Protein AF-A0A958L569-F1 (afdb_monomer)

Sequence (519 aa):
MKVSLNWLKDYIDLPQELSAHDLAYQLTMCTVEVEAVEDLAAQFEKMVVGKIVSIEQHPNADKLKIVNTDTGAGAPVGIVCGGSNLTEGMFVAIAQTGAKVQWHGEGDLIELKPATIRGVKSEGMICAANEIGLAHLFPMNDEKEIVDLTALSQENALTPGMGLAKALRLDDIILEIDNKSLTNRPDLWGHYGIARELAAIYNLELRPSITPVELPKGDSKVLSVSISEPTRSNRYMGVAFECEKGLQSPYWMKTRLALMGQRSINLLVDLTNYVLFSLGQPMHVFDRGKLHGTAITVRNAKEGERIKLLDEQEYELTKHDLVIADEKTPVALAGVMGGLESSVTDSTTHVLLESANFEPTGIRKAGSRYGLRSESSMRFEKGIDSTRAKEGIFLYLSLLKDLAPKISLTASEDCFPVAPQAVTVCVSRDFINSRIGRELSSKEIQEKLERLSFGVSESKGEFTLSVPSWRATGDVSIPEDIVEEVARMYGYDNIEFVAPKIILERAIFQPPYDALRQV

pLDDT: mean 92.37, std 7.01, range [47.66, 98.38]

Solvent-accessible surface area (backbone atoms only — not comparable to full-atom values): 28216 Å² total; per-residue (Å²): 79,71,41,55,49,66,62,32,51,75,34,31,80,75,66,86,85,61,46,73,64,56,51,39,49,52,37,38,64,52,70,39,43,52,79,45,79,44,64,55,32,68,72,34,47,59,22,22,26,23,30,30,69,43,78,43,79,34,94,77,38,96,72,34,28,38,32,31,27,30,48,56,86,66,78,62,41,46,25,60,41,64,49,75,72,77,53,72,69,39,27,30,42,29,38,32,69,68,11,57,33,21,63,95,48,49,80,68,76,41,68,37,68,88,44,66,60,80,86,41,70,24,76,35,39,77,36,29,23,53,27,68,77,33,36,87,84,45,75,66,96,47,94,44,35,50,41,73,45,49,77,48,46,81,83,39,90,75,47,48,42,40,47,37,23,60,75,69,70,34,65,36,41,38,38,32,32,46,63,75,59,39,54,52,38,38,42,54,57,10,44,54,34,47,34,48,50,51,18,37,74,70,73,43,70,69,50,82,85,61,56,89,61,93,72,47,68,68,36,67,88,67,41,33,65,46,66,77,41,55,87,49,32,36,26,44,34,41,39,35,31,36,44,68,60,62,54,69,59,54,68,73,58,41,47,56,37,42,74,66,75,39,82,74,82,34,32,75,61,40,38,30,52,47,33,20,51,37,63,32,36,53,48,50,62,33,20,48,83,62,50,49,82,34,44,38,37,39,33,64,35,49,74,69,38,68,43,46,29,72,86,76,46,76,45,77,35,40,60,80,36,50,23,32,19,41,74,80,50,63,44,23,44,50,65,51,47,54,19,45,80,28,46,64,54,62,78,42,38,40,36,31,39,38,21,53,28,54,37,24,68,54,36,48,51,49,26,64,74,71,73,50,83,37,82,39,26,68,40,37,44,30,32,52,43,60,70,46,24,58,52,39,51,21,37,40,51,49,52,43,46,75,78,43,71,75,55,44,75,70,22,29,42,76,39,59,86,52,76,85,78,85,44,70,36,67,43,40,48,68,61,40,24,69,71,71,71,46,93,72,53,71,64,62,52,47,55,52,41,44,48,70,57,31,46,80,44,80,57,99,54,38,35,44,32,39,48,43,67,61,43,51,53,55,59,51,80,50,53,66,42,52,40,51,56,49,42,31,74,66,34,63,89,73,54,79,90,73,82,82,87,78,83,82,87,70,87,79,85,72,79,63,83,73,69,74,76,78,122

Foldseek 3Di:
DKAWPVLLVVWWDDDPPDDPVNVQVLCVQQPFHFPDKDQLLVLLVQKWKKAFADWAQDPQDRQWIFTFIQQVPDGTFTAIANAPPDDHGWIFIWRFQQHWWADLLDDDTDGHHFDQDRNRTHGTYGDQCSGRVNCQVPPDPDSRHTDTLPVLCVVDVGDRNHRPCVSLVSSIMMTHTPLVSCQLQLQPQASLSVSLSVCLLVVIHTHDLFDFDDADAADLQAADEEEPCCVFWQKKKKWKKFADFQAADDSVLQSVCVSVVHHGDHLLVSLQSNLCRHGVFHKDKFQSVLADGHYKYWAFDDQQAWFQFPVRDIDGHHSLWIFTHGPPHGQARPQFTGGPRRDDDSGRGIMMMMTTAGDQVSLVVVCVVVVTDDSRSSSNNSFFFGVCSSRSVRSSVVVCCVRGVPMGTDRMDMDRNDDDDWAKEKDFQCRLCVVLVHRDDPVLLVSSVVSSVWDWDDDPRIIITTDDRSSVGRQDHYRVSSSSSSCSSVTVVVRDDDDDDDDCPDDDPDPDPVVVVPD

Structure (mmCIF, N/CA/C/O backbone):
data_AF-A0A958L569-F1
#
_entry.id   AF-A0A958L569-F1
#
loop_
_atom_site.group_PDB
_atom_site.id
_atom_site.type_symbol
_atom_site.label_atom_id
_atom_site.label_alt_id
_atom_site.label_comp_id
_atom_site.label_asym_id
_atom_site.label_entity_id
_atom_site.label_seq_id
_atom_site.pdbx_PDB_ins_code
_atom_site.Cartn_x
_atom_site.Cartn_y
_atom_site.Cartn_z
_atom_site.occupancy
_atom_site.B_iso_or_equiv
_atom_site.auth_seq_id
_atom_site.auth_comp_id
_atom_site.auth_asym_id
_atom_site.auth_atom_id
_atom_site.pdbx_PDB_model_num
ATOM 1 N N . MET A 1 1 ? 0.561 -11.186 -1.446 1.00 91.12 1 MET A N 1
ATOM 2 C CA . MET A 1 1 ? 0.217 -9.778 -1.142 1.00 91.12 1 MET A CA 1
ATOM 3 C C . MET A 1 1 ? -1.295 -9.663 -1.115 1.00 91.12 1 MET A C 1
ATOM 5 O O . MET A 1 1 ? -1.924 -10.210 -2.006 1.00 91.12 1 MET A O 1
ATOM 9 N N . LYS A 1 2 ? -1.884 -8.973 -0.133 1.00 95.00 2 LYS A N 1
ATOM 10 C CA . LYS A 1 2 ? -3.336 -8.735 -0.098 1.00 95.00 2 LYS A CA 1
ATOM 11 C C . LYS A 1 2 ? -3.699 -7.461 -0.865 1.00 95.00 2 LYS A C 1
ATOM 13 O O . LYS A 1 2 ? -2.938 -6.494 -0.825 1.00 95.00 2 LYS A O 1
ATOM 18 N N . VAL A 1 3 ? -4.842 -7.468 -1.547 1.00 96.56 3 VAL A N 1
ATOM 19 C CA . VAL A 1 3 ? -5.390 -6.322 -2.285 1.00 96.56 3 VAL A CA 1
ATOM 20 C C . VAL A 1 3 ? -6.878 -6.184 -1.986 1.00 96.56 3 VAL A C 1
ATOM 22 O O . VAL A 1 3 ? -7.646 -7.114 -2.204 1.00 96.56 3 VAL A O 1
ATOM 25 N N . SER A 1 4 ? -7.276 -5.013 -1.493 1.00 96.81 4 SER A N 1
ATOM 26 C CA . SER A 1 4 ? -8.666 -4.649 -1.206 1.00 96.81 4 SER A CA 1
ATOM 27 C C . SER A 1 4 ? -9.369 -4.151 -2.465 1.00 96.81 4 SER A C 1
ATOM 29 O O . SER A 1 4 ? -8.917 -3.192 -3.100 1.00 96.81 4 SER A O 1
ATOM 31 N N . LEU A 1 5 ? -10.511 -4.751 -2.803 1.00 95.62 5 LEU A N 1
ATOM 32 C CA . LEU A 1 5 ? -11.312 -4.321 -3.944 1.00 95.62 5 LEU A CA 1
ATOM 33 C C . LEU A 1 5 ? -11.914 -2.929 -3.725 1.00 95.62 5 LEU A C 1
ATOM 35 O O . LEU A 1 5 ? -11.944 -2.113 -4.644 1.00 95.62 5 LEU A O 1
ATOM 39 N N . ASN A 1 6 ? -12.358 -2.623 -2.507 1.00 94.44 6 ASN A N 1
ATOM 40 C CA . ASN A 1 6 ? -12.857 -1.297 -2.156 1.00 94.44 6 ASN A CA 1
ATOM 41 C C . ASN A 1 6 ? -11.780 -0.220 -2.268 1.00 94.44 6 ASN A C 1
ATOM 43 O O . ASN A 1 6 ? -12.093 0.907 -2.634 1.00 94.44 6 ASN A O 1
ATOM 47 N N . TRP A 1 7 ? -10.519 -0.547 -1.993 1.00 95.88 7 TRP A N 1
ATOM 48 C CA . TRP A 1 7 ? -9.419 0.384 -2.220 1.00 95.88 7 TRP A CA 1
ATOM 49 C C . TRP A 1 7 ? -9.133 0.563 -3.717 1.00 95.88 7 TRP A C 1
ATOM 51 O O . TRP A 1 7 ? -8.927 1.687 -4.165 1.00 95.88 7 TRP A O 1
ATOM 61 N N . LEU A 1 8 ? -9.214 -0.498 -4.529 1.00 95.94 8 LEU A N 1
ATOM 62 C CA . LEU A 1 8 ? -9.099 -0.370 -5.989 1.00 95.94 8 LEU A CA 1
ATOM 63 C C . LEU A 1 8 ? -10.174 0.557 -6.584 1.00 95.94 8 LEU A C 1
ATOM 65 O O . LEU A 1 8 ? -9.872 1.326 -7.496 1.00 95.94 8 LEU A O 1
ATOM 69 N N . LYS A 1 9 ? -11.397 0.542 -6.034 1.00 94.38 9 LYS A N 1
ATOM 70 C CA . LYS A 1 9 ? -12.508 1.412 -6.469 1.00 94.38 9 LYS A CA 1
ATOM 71 C C . LYS A 1 9 ? -12.236 2.910 -6.295 1.00 94.38 9 LYS A C 1
ATOM 73 O O . LYS A 1 9 ? -12.880 3.717 -6.964 1.00 94.38 9 LYS A O 1
ATOM 78 N N . ASP A 1 10 ? -11.272 3.300 -5.458 1.00 94.12 10 ASP A N 1
ATOM 79 C CA . ASP A 1 10 ? -10.831 4.699 -5.386 1.00 94.12 10 ASP A CA 1
ATOM 80 C C . ASP A 1 10 ? -10.182 5.139 -6.711 1.00 94.12 10 ASP A C 1
ATOM 82 O O . ASP A 1 10 ? -10.323 6.289 -7.129 1.00 94.12 10 ASP A O 1
ATOM 86 N N . TYR A 1 11 ? -9.511 4.217 -7.407 1.00 96.88 11 TYR A N 1
ATOM 87 C CA . TYR A 1 11 ? -8.715 4.504 -8.600 1.00 96.88 11 TYR A CA 1
ATOM 88 C C . TYR A 1 11 ? -9.437 4.188 -9.909 1.00 96.88 11 TYR A C 1
ATOM 90 O O . TYR A 1 11 ? -9.147 4.826 -10.916 1.00 96.88 11 TYR A O 1
ATOM 98 N N . ILE A 1 12 ? -10.355 3.220 -9.915 1.00 96.69 12 ILE A N 1
ATOM 99 C CA . ILE A 1 12 ? -11.037 2.746 -11.126 1.00 96.69 12 ILE A CA 1
ATOM 100 C C . ILE A 1 12 ? -12.509 2.426 -10.861 1.00 96.69 12 ILE A C 1
ATOM 102 O O . ILE A 1 12 ? -12.873 1.989 -9.771 1.00 96.69 12 ILE A O 1
ATOM 106 N N . ASP A 1 13 ? -13.351 2.580 -11.883 1.00 95.12 13 ASP A N 1
ATOM 107 C CA . ASP A 1 13 ? -14.737 2.103 -11.863 1.00 95.12 13 ASP A CA 1
ATOM 108 C C . ASP A 1 13 ? -14.830 0.713 -12.485 1.00 95.12 13 ASP A C 1
ATOM 110 O O . ASP A 1 13 ? -14.865 0.559 -13.706 1.00 95.12 13 ASP A O 1
ATOM 114 N N . LEU A 1 14 ? -14.866 -0.316 -11.639 1.00 91.62 14 LEU A N 1
ATOM 115 C CA . LEU A 1 14 ? -15.033 -1.689 -12.105 1.00 91.62 14 LEU A CA 1
ATOM 116 C C . LEU A 1 14 ? -16.455 -1.917 -12.656 1.00 91.62 14 LEU A C 1
ATOM 118 O O . LEU A 1 14 ? -17.427 -1.489 -12.026 1.00 91.62 14 LEU A O 1
ATOM 122 N N . PRO A 1 15 ? -16.600 -2.619 -13.797 1.00 89.62 15 PRO A N 1
ATOM 123 C CA . PRO A 1 15 ? -17.902 -3.021 -14.323 1.00 89.62 15 PRO A CA 1
ATOM 124 C C . PRO A 1 15 ? -18.761 -3.753 -13.282 1.00 89.62 15 PRO A C 1
ATOM 126 O O . PRO A 1 15 ? -18.295 -4.688 -12.638 1.00 89.62 15 PRO A O 1
ATOM 129 N N . GLN A 1 16 ? -20.034 -3.360 -13.145 1.00 84.12 16 GLN A N 1
ATOM 130 C CA . GLN A 1 16 ? -20.931 -3.896 -12.106 1.00 84.12 16 GLN A CA 1
ATOM 131 C C . GLN A 1 16 ? -21.224 -5.395 -12.240 1.00 84.12 16 GLN A C 1
ATOM 133 O O . GLN A 1 16 ? -21.566 -6.038 -11.253 1.00 84.12 16 GLN A O 1
ATOM 138 N N . GLU A 1 17 ? -21.108 -5.941 -13.449 1.00 85.06 17 GLU A N 1
ATOM 139 C CA . GLU A 1 17 ? -21.420 -7.345 -13.739 1.00 85.06 17 GLU A CA 1
ATOM 140 C C . GLU A 1 17 ? -20.247 -8.290 -13.443 1.00 85.06 17 GLU A C 1
ATOM 142 O O . GLU A 1 17 ? -20.420 -9.505 -13.471 1.00 85.06 17 GLU A O 1
ATOM 147 N N . LEU A 1 18 ? -19.054 -7.756 -13.152 1.00 87.75 18 LEU A N 1
ATOM 148 C CA . LEU A 1 18 ? -17.893 -8.580 -12.831 1.00 87.75 18 LEU A CA 1
ATOM 149 C C . LEU A 1 18 ? -18.020 -9.158 -11.427 1.00 87.75 18 LEU A C 1
ATOM 151 O O . LEU A 1 18 ? -18.050 -8.425 -10.434 1.00 87.75 18 LEU A O 1
ATOM 155 N N . SER A 1 19 ? -18.012 -10.486 -11.340 1.00 91.88 19 SER A N 1
ATOM 156 C CA . SER A 1 19 ? -17.822 -11.152 -10.060 1.00 91.88 19 SER A CA 1
ATOM 157 C C . SER A 1 19 ? -16.362 -11.044 -9.610 1.00 91.88 19 SER A C 1
ATOM 159 O O . SER A 1 19 ? -15.439 -10.842 -10.405 1.00 91.88 19 SER A O 1
ATOM 161 N N . ALA A 1 20 ? -16.125 -11.236 -8.313 1.00 91.19 20 ALA A N 1
ATOM 162 C CA . ALA A 1 20 ? -14.767 -11.302 -7.785 1.00 91.19 20 ALA A CA 1
ATOM 163 C C . ALA A 1 20 ? -13.946 -12.453 -8.384 1.00 91.19 20 ALA A C 1
ATOM 165 O O . ALA A 1 20 ? -12.736 -12.319 -8.556 1.00 91.19 20 ALA A O 1
ATOM 166 N N . HIS A 1 21 ? -14.602 -13.561 -8.733 1.00 91.69 21 HIS A N 1
ATOM 167 C CA . HIS A 1 21 ? -13.953 -14.688 -9.394 1.00 91.69 21 HIS A CA 1
ATOM 168 C C . HIS A 1 21 ? -13.544 -14.352 -10.829 1.00 91.69 21 HIS A C 1
ATOM 170 O O . HIS A 1 21 ? -12.430 -14.693 -11.219 1.00 91.69 21 HIS A O 1
ATOM 176 N N . ASP A 1 22 ? -14.381 -13.633 -11.585 1.00 92.62 22 ASP A N 1
ATOM 177 C CA . ASP A 1 22 ? -14.021 -13.178 -12.935 1.00 92.62 22 ASP A CA 1
ATOM 178 C C . ASP A 1 22 ? -12.822 -12.231 -12.884 1.00 92.62 22 ASP A C 1
ATOM 180 O O . ASP A 1 22 ? -11.885 -12.356 -13.671 1.00 92.62 22 ASP A O 1
ATOM 18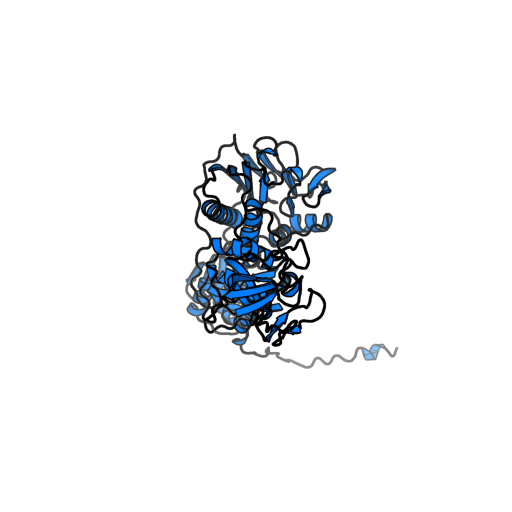4 N N . LEU A 1 23 ? -12.814 -11.318 -11.910 1.00 93.50 23 LEU A N 1
ATOM 185 C CA . LEU A 1 23 ? -11.702 -10.401 -11.695 1.00 93.50 23 LEU A CA 1
ATOM 186 C C . LEU A 1 23 ? -10.402 -11.140 -11.356 1.00 93.50 23 LEU A C 1
ATOM 188 O O . LEU A 1 23 ? -9.364 -10.851 -11.951 1.00 93.50 23 LEU A O 1
ATOM 192 N N . ALA A 1 24 ? -10.460 -12.092 -10.422 1.00 94.62 24 ALA A N 1
ATOM 193 C CA . ALA A 1 24 ? -9.313 -12.899 -10.019 1.00 94.62 24 ALA A CA 1
ATOM 194 C C . ALA A 1 24 ? -8.764 -13.735 -11.183 1.00 94.62 24 ALA A C 1
ATOM 196 O O . ALA A 1 24 ? -7.551 -13.791 -11.392 1.00 94.62 24 ALA A O 1
ATOM 197 N N . TYR A 1 25 ? -9.656 -14.335 -11.974 1.00 93.44 25 TYR A N 1
ATOM 198 C CA . TYR A 1 25 ? -9.289 -15.089 -13.166 1.00 93.44 25 TYR A CA 1
ATOM 199 C C . TYR A 1 25 ? -8.617 -14.193 -14.213 1.00 93.44 25 TYR A C 1
ATOM 201 O O . TYR A 1 25 ? -7.534 -14.518 -14.688 1.00 93.44 25 TYR A O 1
ATOM 209 N N . GLN A 1 26 ? -9.196 -13.030 -14.524 1.00 92.62 26 GLN A N 1
ATOM 210 C CA . GLN A 1 26 ? -8.617 -12.100 -15.499 1.00 92.62 26 GLN A CA 1
ATOM 211 C C . GLN A 1 26 ? -7.252 -11.560 -15.055 1.00 92.62 26 GLN A C 1
ATOM 213 O O . GLN A 1 26 ? -6.334 -11.495 -15.869 1.00 92.62 26 GLN A O 1
ATOM 218 N N . LEU A 1 27 ? -7.078 -11.232 -13.770 1.00 94.00 27 LEU A N 1
ATOM 219 C CA . LEU A 1 27 ? -5.763 -10.868 -13.231 1.00 94.00 27 LEU A CA 1
ATOM 220 C C . LEU A 1 27 ? -4.755 -12.009 -13.378 1.00 94.00 27 LEU A C 1
ATOM 222 O O . LEU A 1 27 ? -3.642 -11.761 -13.834 1.00 94.00 27 LEU A O 1
ATOM 226 N N . THR A 1 28 ? -5.162 -13.242 -13.066 1.00 94.44 28 THR A N 1
ATOM 227 C CA . THR A 1 28 ? -4.315 -14.441 -13.189 1.00 94.44 28 THR A CA 1
ATOM 228 C C . THR A 1 28 ? -3.863 -14.680 -14.622 1.00 94.44 28 THR A C 1
ATOM 230 O O . THR A 1 28 ? -2.689 -14.952 -14.856 1.00 94.44 28 THR A O 1
ATOM 233 N N . MET A 1 29 ? -4.765 -14.530 -15.590 1.00 92.56 29 MET A N 1
ATOM 234 C CA . MET A 1 29 ? -4.451 -14.785 -16.996 1.00 92.56 29 MET A CA 1
ATOM 235 C C . MET A 1 29 ? -3.621 -13.675 -17.650 1.00 92.56 29 MET A C 1
ATOM 237 O O . MET A 1 29 ? -2.855 -13.954 -18.571 1.00 92.56 29 MET A O 1
ATOM 241 N N . CYS A 1 30 ? -3.775 -12.426 -17.204 1.00 92.31 30 CYS A N 1
ATOM 242 C CA . CYS A 1 30 ? -3.193 -11.267 -17.886 1.00 92.31 30 CYS A CA 1
ATOM 243 C C . CYS A 1 30 ? -2.003 -10.636 -17.156 1.00 92.31 30 CYS A C 1
ATOM 245 O O . CYS A 1 30 ? -1.265 -9.870 -17.782 1.00 92.31 30 CYS A O 1
ATOM 247 N N . THR A 1 31 ? -1.836 -10.885 -15.854 1.00 92.94 31 THR A N 1
ATOM 248 C CA . THR A 1 31 ? -0.946 -10.074 -15.011 1.00 92.94 31 THR A CA 1
ATOM 249 C C . THR A 1 31 ? -0.243 -10.883 -13.916 1.00 92.94 31 THR A C 1
ATOM 251 O O . THR A 1 31 ? 0.979 -10.987 -13.955 1.00 92.94 31 THR A O 1
ATOM 254 N N . VAL A 1 32 ? -0.974 -11.396 -12.916 1.00 94.38 32 VAL A N 1
ATOM 255 C CA . VAL A 1 32 ? -0.436 -11.994 -11.675 1.00 94.38 32 VAL A CA 1
ATOM 256 C C . VAL A 1 32 ? -1.381 -13.038 -11.094 1.00 94.38 32 VAL A C 1
ATOM 258 O O . VAL A 1 32 ? -2.595 -12.857 -11.121 1.00 94.38 32 VAL A O 1
ATOM 261 N N . GLU A 1 33 ? -0.825 -14.088 -10.494 1.00 95.69 33 GLU A N 1
ATOM 262 C CA . GLU A 1 33 ? -1.595 -15.196 -9.922 1.00 95.69 33 GLU A CA 1
ATOM 263 C C . GLU A 1 33 ? -2.343 -14.778 -8.651 1.00 95.69 33 GLU A C 1
ATOM 265 O O . GLU A 1 33 ? -1.738 -14.299 -7.688 1.00 95.69 33 GLU A O 1
ATOM 270 N N . VAL A 1 34 ? -3.664 -14.984 -8.647 1.00 97.06 34 VAL A N 1
ATOM 271 C CA . VAL A 1 34 ? -4.526 -14.793 -7.475 1.00 97.06 34 VAL A CA 1
ATOM 272 C C . VAL A 1 34 ? -4.774 -16.150 -6.810 1.00 97.06 34 VAL A C 1
ATOM 274 O O . VAL A 1 34 ? -5.492 -16.988 -7.349 1.00 97.06 34 VAL A O 1
ATOM 277 N N . GLU A 1 35 ? -4.190 -16.359 -5.630 1.00 95.88 35 GLU A N 1
ATOM 278 C CA . GLU A 1 35 ? -4.268 -17.608 -4.857 1.00 95.88 35 GLU A CA 1
ATOM 279 C C . GLU A 1 35 ? -5.614 -17.767 -4.140 1.00 95.88 35 GLU A C 1
ATOM 281 O O . GLU A 1 35 ? -6.128 -18.881 -4.011 1.00 95.88 35 GLU A O 1
ATOM 286 N N . ALA A 1 36 ? -6.195 -16.662 -3.665 1.00 96.06 36 ALA A N 1
ATOM 287 C CA . ALA A 1 36 ? -7.454 -16.684 -2.931 1.00 96.06 36 ALA A CA 1
ATOM 288 C C . ALA A 1 36 ? -8.287 -15.415 -3.139 1.00 96.06 36 ALA A C 1
ATOM 290 O O . ALA A 1 36 ? -7.772 -14.323 -3.387 1.00 96.06 36 ALA A O 1
ATOM 291 N N . VAL A 1 37 ? -9.602 -15.587 -2.998 1.00 96.50 37 VAL A N 1
ATOM 292 C CA . VAL A 1 37 ? -10.607 -14.522 -2.990 1.00 96.50 37 VAL A CA 1
ATOM 293 C C . VAL A 1 37 ? -11.424 -14.685 -1.714 1.00 96.50 37 VAL A C 1
ATOM 295 O O . VAL A 1 37 ? -12.089 -15.704 -1.534 1.00 96.50 37 VAL A O 1
ATOM 298 N N . GLU A 1 38 ? -11.360 -13.698 -0.828 1.00 95.19 38 GLU A N 1
ATOM 299 C CA . GLU A 1 38 ? -12.030 -13.716 0.473 1.00 95.19 38 GLU A CA 1
ATOM 300 C C . GLU A 1 38 ? -13.128 -12.645 0.518 1.00 95.19 38 GLU A C 1
ATOM 302 O O . GLU A 1 38 ? -12.844 -11.462 0.337 1.00 95.19 38 GLU A O 1
ATOM 307 N N . ASP A 1 39 ? -14.377 -13.053 0.767 1.00 94.94 39 ASP A N 1
ATOM 308 C CA . ASP A 1 39 ? -15.498 -12.144 1.042 1.00 94.94 39 ASP A CA 1
ATOM 309 C C . ASP A 1 39 ? -15.623 -11.921 2.554 1.00 94.94 39 ASP A C 1
ATOM 311 O O . ASP A 1 39 ? -16.080 -12.793 3.301 1.00 94.94 39 ASP A O 1
ATOM 315 N N . LEU A 1 40 ? -15.226 -10.731 3.005 1.00 92.75 40 LEU A N 1
ATOM 316 C CA . LEU A 1 40 ? -15.231 -10.374 4.422 1.00 92.75 40 LEU A CA 1
ATOM 317 C C . LEU A 1 40 ? -16.637 -10.119 4.969 1.00 92.75 40 LEU A C 1
ATOM 319 O O . LEU A 1 40 ? -16.840 -10.203 6.185 1.00 92.75 40 LEU A O 1
ATOM 323 N N . ALA A 1 41 ? -17.611 -9.817 4.105 1.00 93.25 41 ALA A N 1
ATOM 324 C CA . ALA A 1 41 ? -18.980 -9.536 4.516 1.00 93.25 41 ALA A CA 1
ATOM 325 C C . ALA A 1 41 ? -19.715 -10.809 4.947 1.00 93.25 41 ALA A C 1
ATOM 327 O O . ALA A 1 41 ? -20.603 -10.745 5.801 1.00 93.25 41 ALA A O 1
ATOM 328 N N . ALA A 1 42 ? -19.322 -11.960 4.392 1.00 92.06 42 ALA A N 1
ATOM 329 C CA . ALA A 1 42 ? -19.966 -13.249 4.623 1.00 92.06 42 ALA A CA 1
ATOM 330 C C . ALA A 1 42 ? -20.030 -13.635 6.112 1.00 92.06 42 ALA A C 1
ATOM 332 O O . ALA A 1 42 ? -21.015 -14.223 6.558 1.00 92.06 42 ALA A O 1
ATOM 333 N N . GLN A 1 43 ? -19.024 -13.267 6.916 1.00 90.06 43 GLN A N 1
ATOM 334 C CA . GLN A 1 43 ? -19.023 -13.566 8.356 1.00 90.06 43 GLN A CA 1
ATOM 335 C C . GLN A 1 43 ? -20.074 -12.764 9.147 1.00 90.06 43 GLN A C 1
ATOM 337 O O . GLN A 1 43 ? -20.496 -13.189 10.219 1.00 90.06 43 GLN A O 1
ATOM 342 N N . PHE A 1 44 ? -20.514 -11.619 8.616 1.00 94.06 44 PHE A N 1
ATOM 343 C CA . PHE A 1 44 ? -21.475 -10.717 9.258 1.00 94.06 44 PHE A CA 1
ATOM 344 C C . PHE A 1 44 ? -22.883 -10.843 8.665 1.00 94.06 44 PHE A C 1
ATOM 346 O O . PHE A 1 44 ? -23.719 -9.948 8.830 1.00 94.06 44 PHE A O 1
ATOM 353 N N . GLU A 1 45 ? -23.167 -11.938 7.955 1.00 94.06 45 GLU A N 1
ATOM 354 C CA . GLU A 1 45 ? -24.492 -12.197 7.406 1.00 94.06 45 GLU A CA 1
ATOM 355 C C . GLU A 1 45 ? -25.549 -12.180 8.529 1.00 94.06 45 GLU A C 1
ATOM 357 O O . GLU A 1 45 ? -25.385 -12.809 9.578 1.00 94.06 45 GLU A O 1
ATOM 362 N N . LYS A 1 46 ? -26.644 -11.436 8.315 1.00 94.69 46 LYS A N 1
ATOM 363 C CA . LYS A 1 46 ? -27.713 -11.188 9.308 1.00 94.69 46 LYS A CA 1
ATOM 364 C C . LYS A 1 46 ? -27.240 -10.491 10.592 1.00 94.69 46 LYS A C 1
ATOM 366 O O . LYS A 1 46 ? -27.901 -10.582 11.630 1.00 94.69 46 LYS A O 1
ATOM 371 N N . MET A 1 47 ? -26.129 -9.762 10.528 1.00 96.62 47 MET A N 1
ATOM 372 C CA . MET A 1 47 ? -25.710 -8.846 11.582 1.00 96.62 47 MET A CA 1
ATOM 373 C C . MET A 1 47 ? -25.921 -7.397 11.150 1.00 96.62 47 MET A C 1
ATOM 375 O O . MET A 1 47 ? -25.585 -7.004 10.030 1.00 96.62 47 MET A O 1
ATOM 379 N N . VAL A 1 48 ? -26.478 -6.587 12.045 1.00 96.44 48 VAL A N 1
ATOM 380 C CA . VAL A 1 48 ? -26.831 -5.188 11.778 1.00 96.44 48 VAL A CA 1
ATOM 381 C C . VAL A 1 48 ? -26.388 -4.278 12.914 1.00 96.44 48 VAL A C 1
ATOM 383 O O . VAL A 1 48 ? -26.156 -4.716 14.038 1.00 96.44 48 VAL A O 1
ATOM 386 N N . VAL A 1 49 ? -26.306 -2.987 12.626 1.00 96.88 49 VAL A N 1
ATOM 387 C CA . VAL A 1 49 ? -26.170 -1.944 13.637 1.00 96.88 49 VAL A CA 1
ATOM 388 C C . VAL A 1 49 ? -27.520 -1.730 14.317 1.00 96.88 49 VAL A C 1
ATOM 390 O O . VAL A 1 49 ? -28.533 -1.523 13.649 1.00 96.88 49 VAL A O 1
ATOM 393 N N . GLY A 1 50 ? -27.533 -1.753 15.646 1.00 96.56 50 GLY A N 1
ATOM 394 C CA . GLY A 1 50 ? -28.678 -1.367 16.466 1.00 96.56 50 GLY A CA 1
ATOM 395 C C . GLY A 1 50 ? -28.395 -0.102 17.271 1.00 96.56 50 GLY A C 1
ATOM 396 O O . GLY A 1 50 ? -27.237 0.225 17.526 1.00 96.56 50 GLY A O 1
ATOM 397 N N . LYS A 1 51 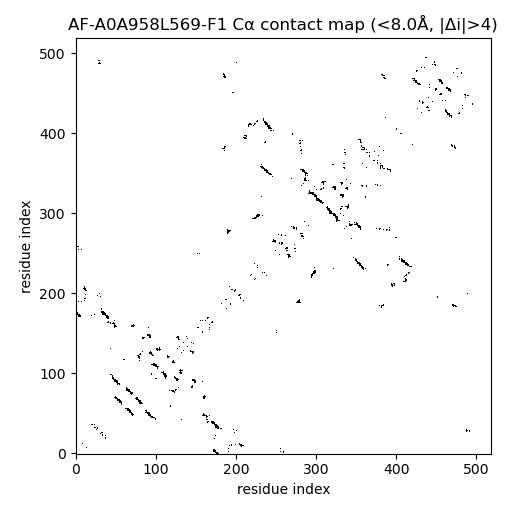? -29.447 0.600 17.699 1.00 96.69 51 LYS A N 1
ATOM 398 C CA . LYS A 1 51 ? -29.347 1.716 18.648 1.00 96.69 51 LYS A CA 1
ATOM 399 C C . LYS A 1 51 ? -30.179 1.435 19.891 1.00 96.69 51 LYS A C 1
ATOM 401 O O . LYS A 1 51 ? -31.378 1.177 19.790 1.00 96.69 51 LYS A O 1
ATOM 406 N N . ILE A 1 52 ? -29.558 1.501 21.065 1.00 97.12 52 ILE A N 1
ATOM 407 C CA . ILE A 1 52 ? -30.258 1.288 22.334 1.00 97.12 52 ILE A CA 1
ATOM 408 C C . ILE A 1 52 ? -31.210 2.461 22.592 1.00 97.12 52 ILE A C 1
ATOM 410 O O . ILE A 1 52 ? -30.785 3.615 22.634 1.00 97.12 52 ILE A O 1
ATOM 414 N N . VAL A 1 53 ? -32.498 2.162 22.770 1.00 97.19 53 VAL A N 1
ATOM 415 C CA . VAL A 1 53 ? -33.556 3.144 23.048 1.00 97.19 53 VAL A CA 1
ATOM 416 C C . VAL A 1 53 ? -33.811 3.255 24.546 1.00 97.19 53 VAL A C 1
ATOM 418 O O . VAL A 1 53 ? -33.856 4.365 25.063 1.00 97.19 53 VAL A O 1
ATOM 421 N N . SER A 1 54 ? -33.960 2.122 25.236 1.00 96.88 54 SER A N 1
ATOM 422 C CA . SER A 1 54 ? -34.100 2.088 26.694 1.00 96.88 54 SER A CA 1
ATOM 423 C C . SER A 1 54 ? -33.558 0.793 27.292 1.00 96.88 54 SER A C 1
ATOM 425 O O . SER A 1 54 ? -33.438 -0.226 26.602 1.00 96.88 54 SER A O 1
ATOM 427 N N . ILE A 1 55 ? -33.217 0.838 28.580 1.00 96.81 55 ILE A N 1
ATOM 428 C CA . ILE A 1 55 ? -32.682 -0.306 29.326 1.00 96.81 55 ILE A CA 1
ATOM 429 C C . ILE A 1 55 ? -33.521 -0.537 30.585 1.00 96.81 55 ILE A C 1
ATOM 431 O O . ILE A 1 55 ? -33.621 0.334 31.446 1.00 96.81 55 ILE A O 1
ATOM 435 N N . GLU A 1 56 ? -34.063 -1.744 30.735 1.00 94.75 56 GLU A N 1
ATOM 436 C CA . GLU A 1 56 ? -34.847 -2.159 31.901 1.00 94.75 56 GLU A CA 1
ATOM 437 C C . GLU A 1 56 ? -34.201 -3.363 32.600 1.00 94.75 56 GLU A C 1
ATOM 439 O O . GLU A 1 56 ? -33.576 -4.219 31.969 1.00 94.75 56 GLU A O 1
ATOM 444 N N . GLN A 1 57 ? -34.346 -3.457 33.923 1.00 94.75 57 GLN A N 1
ATOM 445 C CA . GLN A 1 57 ? -33.857 -4.616 34.672 1.00 94.75 57 GLN A CA 1
ATOM 446 C C . GLN A 1 57 ? -34.721 -5.847 34.368 1.00 94.75 57 GLN A C 1
ATOM 448 O O . GLN A 1 57 ? -35.949 -5.769 34.376 1.00 94.75 57 GLN A O 1
ATOM 453 N N . HIS A 1 58 ? -34.096 -7.007 34.143 1.00 93.75 58 HIS A N 1
ATOM 454 C CA . HIS A 1 58 ? -34.848 -8.227 33.867 1.00 93.75 58 HIS A CA 1
ATOM 455 C C . HIS A 1 58 ? -35.628 -8.694 35.118 1.00 93.75 58 HIS A C 1
ATOM 457 O O . HIS A 1 58 ? -35.020 -8.895 36.172 1.00 93.75 58 HIS A O 1
ATOM 463 N N . PRO A 1 59 ? -36.947 -8.964 35.025 1.00 90.50 59 PRO A N 1
ATOM 464 C CA . PRO A 1 59 ? -37.800 -9.230 36.192 1.00 90.50 59 PRO A CA 1
ATOM 465 C C . PRO A 1 59 ? -37.447 -10.530 36.926 1.00 90.50 59 PRO A C 1
ATOM 467 O O . PRO A 1 59 ? -37.663 -10.649 38.127 1.00 90.50 59 PRO A O 1
ATOM 470 N N . ASN A 1 60 ? -36.885 -11.503 36.202 1.00 91.06 60 ASN A N 1
ATOM 471 C CA . ASN A 1 60 ? -36.538 -12.828 36.730 1.00 91.06 60 ASN A CA 1
ATOM 472 C C . ASN A 1 60 ? -35.018 -13.105 36.776 1.00 91.06 60 ASN A C 1
ATOM 474 O O . ASN A 1 60 ? -34.623 -14.272 36.841 1.00 91.06 60 ASN A O 1
ATOM 478 N N . ALA A 1 61 ? -34.158 -12.084 36.638 1.00 89.62 61 ALA A N 1
ATOM 479 C CA . ALA A 1 61 ? -32.701 -12.271 36.642 1.00 89.62 61 ALA A CA 1
ATOM 480 C C . ALA A 1 61 ? -31.924 -10.991 37.005 1.00 89.62 61 ALA A C 1
ATOM 482 O O . ALA A 1 61 ? -31.938 -10.019 36.258 1.00 89.62 61 ALA A O 1
ATOM 483 N N . ASP A 1 62 ? -31.141 -11.033 38.085 1.00 87.31 62 ASP A N 1
ATOM 484 C CA . ASP A 1 62 ? -30.406 -9.857 38.588 1.00 87.31 62 ASP A CA 1
ATOM 485 C C . ASP A 1 62 ? -29.264 -9.395 37.667 1.00 87.31 62 ASP A C 1
ATOM 487 O O . ASP A 1 62 ? -28.901 -8.223 37.646 1.00 87.31 62 ASP A O 1
ATOM 491 N N . LYS A 1 63 ? -28.683 -10.313 36.886 1.00 88.62 63 LYS A N 1
ATOM 492 C CA . LYS A 1 63 ? -27.523 -10.040 36.014 1.00 88.62 63 LYS A CA 1
ATOM 493 C C . LYS A 1 63 ? -27.887 -9.754 34.555 1.00 88.62 63 LYS A C 1
ATOM 495 O O . LYS A 1 63 ? -26.983 -9.606 33.739 1.00 88.62 63 LYS A O 1
ATOM 500 N N . LEU A 1 64 ? -29.175 -9.737 34.211 1.00 92.00 64 LEU A N 1
ATOM 501 C CA . LEU A 1 64 ? -29.643 -9.525 32.842 1.00 92.00 64 LEU A CA 1
ATOM 502 C C . LEU A 1 64 ? -30.483 -8.255 32.760 1.00 92.00 64 LEU A C 1
ATOM 504 O O . LEU A 1 64 ? -31.183 -7.889 33.702 1.00 92.00 64 LEU A O 1
ATOM 508 N N . LYS A 1 65 ? -30.432 -7.614 31.600 1.00 94.12 65 LYS A N 1
ATOM 509 C CA . LYS A 1 65 ? -31.226 -6.437 31.263 1.00 94.12 65 LYS A CA 1
ATOM 510 C C . LYS A 1 65 ? -32.089 -6.758 30.048 1.00 94.12 65 LYS A C 1
ATOM 512 O O . LYS A 1 65 ? -31.686 -7.551 29.196 1.00 94.12 65 LYS A O 1
ATOM 517 N N . ILE A 1 66 ? -33.269 -6.156 29.977 1.00 95.19 66 ILE A N 1
ATOM 518 C CA . ILE A 1 66 ? -34.087 -6.100 28.766 1.00 95.19 66 ILE A CA 1
ATOM 519 C C . ILE A 1 66 ? -33.722 -4.788 28.083 1.00 95.19 66 ILE A C 1
ATOM 521 O O . ILE A 1 66 ? -33.982 -3.708 28.608 1.00 95.19 66 ILE A O 1
ATOM 525 N N . VAL A 1 67 ? -33.054 -4.893 26.945 1.00 96.62 67 VAL A N 1
ATOM 526 C CA . VAL A 1 67 ? -32.582 -3.751 26.172 1.00 96.62 67 VAL A CA 1
ATOM 527 C C . VAL A 1 67 ? -33.525 -3.578 24.992 1.00 96.62 67 VAL A C 1
ATOM 529 O O . VAL A 1 67 ? -33.594 -4.446 24.125 1.00 96.62 67 VAL A O 1
ATOM 532 N N . ASN A 1 68 ? -34.268 -2.473 24.965 1.00 96.19 68 ASN A N 1
ATOM 533 C CA . ASN A 1 68 ? -35.088 -2.121 23.812 1.00 96.19 68 ASN A CA 1
ATOM 534 C C . ASN A 1 68 ? -34.183 -1.468 22.771 1.00 96.19 68 ASN A C 1
ATOM 536 O O . ASN A 1 68 ? -33.593 -0.414 23.021 1.00 96.19 68 ASN A O 1
ATOM 540 N N . THR A 1 69 ? -34.039 -2.102 21.613 1.00 96.38 69 THR A N 1
ATOM 541 C CA . THR A 1 69 ? -33.084 -1.697 20.580 1.00 96.38 69 THR A CA 1
ATOM 542 C C . THR A 1 69 ? -33.800 -1.452 19.261 1.00 96.38 69 THR A C 1
ATOM 544 O O . THR A 1 69 ? -34.544 -2.302 18.775 1.00 96.38 69 THR A O 1
ATOM 547 N N . ASP A 1 70 ? -33.561 -0.289 18.663 1.00 96.50 70 ASP A N 1
ATOM 548 C CA . ASP A 1 70 ? -33.945 -0.016 17.283 1.00 96.50 70 ASP A CA 1
ATOM 549 C C . ASP A 1 70 ? -32.979 -0.751 16.346 1.00 96.50 70 ASP A C 1
ATOM 551 O O . ASP A 1 70 ? -31.767 -0.540 16.405 1.00 96.50 70 ASP A O 1
ATOM 555 N N . THR A 1 71 ? -33.516 -1.635 15.509 1.00 93.88 71 THR A N 1
ATOM 556 C CA . THR A 1 71 ? -32.774 -2.438 14.523 1.00 93.88 71 THR A CA 1
ATOM 557 C C . THR A 1 71 ? -33.086 -2.023 13.083 1.00 93.88 71 THR A C 1
ATOM 559 O O . THR A 1 71 ? -32.715 -2.731 12.152 1.00 93.88 71 THR A O 1
ATOM 562 N N . GLY A 1 72 ? -33.801 -0.909 12.879 1.00 91.38 72 GLY A N 1
ATOM 563 C CA . GLY A 1 72 ? -34.211 -0.411 11.562 1.00 91.38 72 GLY A CA 1
ATOM 564 C C . GLY A 1 72 ? -35.384 -1.161 10.915 1.00 91.38 72 GLY A C 1
ATOM 565 O O . GLY A 1 72 ? -35.857 -0.754 9.857 1.00 91.38 72 GLY A O 1
ATOM 566 N N . ALA A 1 73 ? -35.889 -2.231 11.539 1.00 84.88 73 ALA A N 1
ATOM 567 C CA . ALA A 1 73 ? -36.978 -3.064 11.014 1.00 84.88 73 ALA A CA 1
ATOM 568 C C . ALA A 1 73 ? -38.394 -2.623 11.453 1.00 84.88 73 ALA A C 1
ATOM 570 O O . ALA A 1 73 ? -39.373 -3.302 11.139 1.00 84.88 73 ALA A O 1
ATOM 571 N N . GLY A 1 74 ? -38.527 -1.509 12.184 1.00 87.25 74 GLY A N 1
ATOM 572 C CA . GLY A 1 74 ? -39.809 -1.000 12.679 1.00 87.25 74 GLY A CA 1
ATOM 573 C C . GLY A 1 74 ? -39.740 -0.545 14.136 1.00 87.25 74 GLY A C 1
ATOM 574 O O . GLY A 1 74 ? -38.898 0.272 14.493 1.00 87.25 74 GLY A O 1
ATOM 575 N N . ALA A 1 75 ? -40.656 -1.039 14.975 1.00 89.31 75 ALA A N 1
ATOM 576 C CA . ALA A 1 75 ? -40.644 -0.735 16.405 1.00 89.31 75 ALA A CA 1
ATOM 577 C C . ALA A 1 75 ? -39.398 -1.339 17.091 1.00 89.31 75 ALA A C 1
ATOM 579 O O . ALA A 1 75 ? -38.961 -2.418 16.681 1.00 89.31 75 ALA A O 1
ATOM 580 N N . PRO A 1 76 ? -38.847 -0.692 18.139 1.00 91.62 76 PRO A N 1
ATOM 581 C CA . PRO A 1 76 ? -37.749 -1.256 18.914 1.00 91.62 76 PRO A CA 1
ATOM 582 C C . PRO A 1 76 ? -38.083 -2.657 19.427 1.00 91.62 76 PRO A C 1
ATOM 584 O O . PRO A 1 76 ? -39.193 -2.906 19.904 1.00 91.62 76 PRO A O 1
ATOM 587 N N . VAL A 1 77 ? -37.111 -3.558 19.338 1.00 93.25 77 VAL A N 1
ATOM 588 C CA . VAL A 1 77 ? -37.251 -4.952 19.764 1.00 93.25 77 VAL A CA 1
ATOM 589 C C . VAL A 1 77 ? -36.576 -5.167 21.113 1.00 93.25 77 VAL A C 1
ATOM 591 O O . VAL A 1 77 ? -35.551 -4.552 21.411 1.00 93.25 77 VAL A O 1
ATOM 594 N N . GLY A 1 78 ? -37.149 -6.046 21.934 1.00 93.62 78 GLY A N 1
ATOM 595 C CA . GLY A 1 78 ? -36.575 -6.422 23.222 1.00 93.62 78 GLY A CA 1
ATOM 596 C C . GLY A 1 78 ? -35.489 -7.484 23.057 1.00 93.62 78 GLY A C 1
ATOM 597 O O . GLY A 1 78 ? -35.758 -8.590 22.578 1.00 93.62 78 GLY A O 1
ATOM 598 N N . ILE A 1 79 ? -34.268 -7.165 23.485 1.00 94.88 79 ILE A N 1
ATOM 599 C CA . ILE A 1 79 ? -33.128 -8.085 23.489 1.00 94.88 79 ILE A CA 1
ATOM 600 C C . ILE A 1 79 ? -32.637 -8.257 24.925 1.00 94.88 79 ILE A C 1
ATOM 602 O O . ILE A 1 79 ? -32.326 -7.288 25.617 1.00 94.88 79 ILE A O 1
ATOM 606 N N . VAL A 1 80 ? -32.566 -9.502 25.396 1.00 94.00 80 VAL A N 1
ATOM 607 C CA . VAL A 1 80 ? -32.039 -9.803 26.730 1.00 94.00 80 VAL A CA 1
ATOM 608 C C . VAL A 1 80 ? -30.515 -9.831 26.655 1.00 94.00 80 VAL A C 1
ATOM 610 O O . VAL A 1 80 ? -29.946 -10.663 25.954 1.00 94.00 80 VAL A O 1
ATOM 613 N N . CYS A 1 81 ? -29.844 -8.939 27.385 1.00 92.88 81 CYS A N 1
ATOM 614 C CA . CYS A 1 81 ? -28.388 -8.797 27.340 1.00 92.88 81 CYS A CA 1
ATOM 615 C C . CYS A 1 81 ? -27.779 -8.714 28.747 1.00 92.88 81 CYS A C 1
ATOM 617 O O . CYS A 1 81 ? -28.341 -8.103 29.658 1.00 92.88 81 CYS A O 1
ATOM 619 N N . GLY A 1 82 ? -26.616 -9.346 28.920 1.00 91.25 82 GLY A N 1
ATOM 620 C CA . GLY A 1 82 ? -25.805 -9.300 30.143 1.00 91.25 82 GLY A CA 1
ATOM 621 C C . GLY A 1 82 ? -24.603 -8.354 30.059 1.00 91.25 82 GLY A C 1
ATOM 622 O O . GLY A 1 82 ? -23.719 -8.447 30.910 1.00 91.25 82 GLY A O 1
ATOM 623 N N . GLY A 1 83 ? -24.550 -7.499 29.032 1.00 90.62 83 GLY A N 1
ATOM 624 C CA . GLY A 1 83 ? -23.420 -6.618 28.747 1.00 90.62 83 GLY A CA 1
ATOM 625 C C . GLY A 1 83 ? -23.110 -5.645 29.886 1.00 90.62 83 GLY A C 1
ATOM 626 O O . GLY A 1 83 ? -24.019 -5.054 30.489 1.00 90.62 83 GLY A O 1
ATOM 627 N N . SER A 1 84 ? -21.825 -5.471 30.191 1.00 91.56 84 SER A N 1
ATOM 628 C CA . SER A 1 84 ? -21.372 -4.648 31.320 1.00 91.56 84 SER A CA 1
ATOM 629 C C . SER A 1 84 ? -21.381 -3.144 31.014 1.00 91.56 84 SER A C 1
ATOM 631 O O . 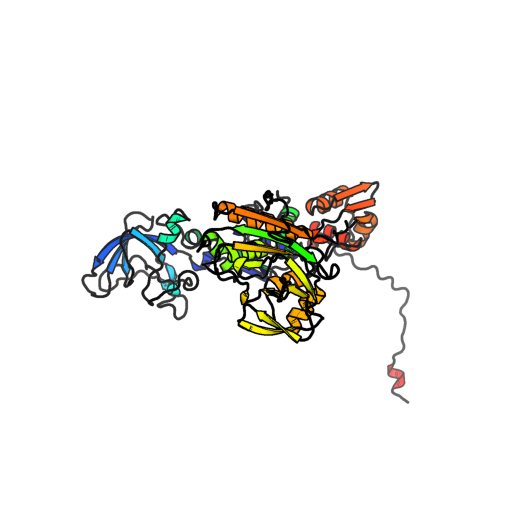SER A 1 84 ? -21.643 -2.349 31.917 1.00 91.56 84 SER A O 1
ATOM 633 N N . ASN A 1 85 ? -21.209 -2.755 29.748 1.00 93.88 85 ASN A N 1
ATOM 634 C CA . ASN A 1 85 ? -21.061 -1.369 29.273 1.00 93.88 85 ASN A CA 1
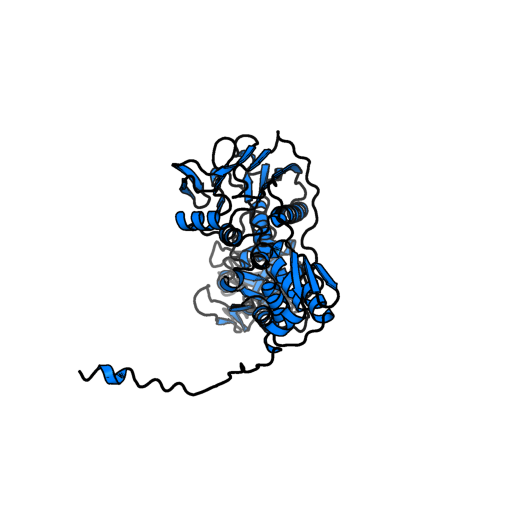ATOM 635 C C . ASN A 1 85 ? -22.314 -0.771 28.590 1.00 93.88 85 ASN A C 1
ATOM 637 O O . ASN A 1 85 ? -22.230 0.277 27.956 1.00 93.88 85 ASN A O 1
ATOM 641 N N . LEU A 1 86 ? -23.481 -1.413 28.706 1.00 94.06 86 LEU A N 1
ATOM 642 C CA . LEU A 1 86 ? -24.713 -0.972 28.032 1.00 94.06 86 LEU A CA 1
ATOM 643 C C . LEU A 1 86 ? -25.186 0.413 28.507 1.00 94.06 86 LEU A C 1
ATOM 645 O O . LEU A 1 86 ? -25.429 0.603 29.704 1.00 94.06 86 LEU A O 1
ATOM 649 N N . THR A 1 87 ? -25.412 1.332 27.564 1.00 95.00 87 THR A N 1
ATOM 650 C CA . THR A 1 87 ? -25.945 2.684 27.814 1.00 95.00 87 THR A CA 1
ATOM 651 C C . THR A 1 87 ? -27.022 3.077 26.795 1.00 95.00 87 THR A C 1
ATOM 653 O O . THR A 1 87 ? -27.029 2.601 25.661 1.00 95.00 87 THR A O 1
ATOM 656 N N . GLU A 1 88 ? -27.977 3.923 27.194 1.00 96.31 88 GLU A N 1
ATOM 657 C CA . GLU A 1 88 ? -29.010 4.428 26.277 1.00 96.31 88 GLU A CA 1
ATOM 658 C C . GLU A 1 88 ? -28.398 5.335 25.201 1.00 96.31 88 GLU A C 1
ATOM 660 O O . GLU A 1 88 ? -27.515 6.145 25.475 1.00 96.31 88 GLU A O 1
ATOM 665 N N . GLY A 1 89 ? -28.866 5.203 23.960 1.00 94.25 89 GLY A N 1
ATOM 666 C CA . GLY A 1 89 ? -28.345 5.930 22.801 1.00 94.25 89 GLY A CA 1
ATOM 667 C C . GLY A 1 89 ? -27.119 5.300 22.132 1.00 94.25 89 GLY A C 1
ATOM 668 O O . GLY A 1 89 ? -26.789 5.717 21.021 1.00 94.25 89 GLY A O 1
ATOM 669 N N . MET A 1 90 ? -26.498 4.295 22.757 1.00 95.44 90 MET A N 1
ATOM 670 C CA . MET A 1 90 ? -25.337 3.564 22.240 1.00 95.44 90 MET A CA 1
ATOM 671 C C . MET A 1 90 ? -25.661 2.836 20.931 1.00 95.44 90 MET A C 1
ATOM 673 O O . MET A 1 90 ? -26.706 2.182 20.818 1.00 95.44 90 MET A O 1
ATOM 677 N N . PHE A 1 91 ? -24.752 2.922 19.959 1.00 96.50 91 PHE A N 1
ATOM 678 C CA . PHE A 1 91 ? -24.782 2.072 18.771 1.00 96.50 91 PHE A CA 1
ATOM 679 C C . PHE A 1 91 ? -24.048 0.760 19.050 1.00 96.50 91 PHE A C 1
ATOM 681 O O . PHE A 1 91 ? -22.918 0.770 19.528 1.00 96.50 91 PHE A O 1
ATOM 688 N N . VAL A 1 92 ? -24.683 -0.364 18.729 1.00 96.19 92 VAL A N 1
ATOM 689 C CA . VAL A 1 92 ? -24.191 -1.712 19.050 1.00 96.19 92 VAL A CA 1
ATOM 690 C C . VAL A 1 92 ? -24.271 -2.644 17.845 1.00 96.19 92 VAL A C 1
ATOM 692 O O . VAL A 1 92 ? -25.074 -2.432 16.933 1.00 96.19 92 VAL A O 1
ATOM 695 N N . ALA A 1 93 ? -23.463 -3.703 17.854 1.00 96.56 93 ALA A N 1
ATOM 696 C CA . ALA A 1 93 ? -23.578 -4.807 16.906 1.00 96.56 93 ALA A CA 1
ATOM 697 C C . ALA A 1 93 ? -24.685 -5.782 17.344 1.00 96.56 93 ALA A C 1
ATOM 699 O O . ALA A 1 93 ? -24.684 -6.259 18.481 1.00 96.56 93 ALA A O 1
ATOM 700 N N . ILE A 1 94 ? -25.621 -6.082 16.442 1.00 96.19 94 ILE A N 1
ATOM 701 C CA . ILE A 1 94 ? -26.744 -6.995 16.673 1.00 96.19 94 ILE A CA 1
ATOM 702 C C . ILE A 1 94 ? -26.641 -8.197 15.742 1.00 96.19 94 ILE A C 1
ATOM 704 O O . ILE A 1 94 ? -26.707 -8.039 14.524 1.00 96.19 94 ILE A O 1
ATOM 708 N N . ALA A 1 95 ? -26.588 -9.399 16.310 1.00 95.56 95 ALA A N 1
ATOM 709 C CA . ALA A 1 95 ? -26.832 -10.643 15.592 1.00 95.56 95 ALA A CA 1
ATOM 710 C C . ALA A 1 95 ? -28.334 -10.960 15.597 1.00 95.56 95 ALA A C 1
ATOM 712 O O . ALA A 1 95 ? -28.950 -11.154 16.652 1.00 95.56 95 ALA A O 1
ATOM 713 N N . GLN A 1 96 ? -28.941 -11.005 14.410 1.00 94.00 96 GLN A N 1
ATOM 714 C CA . GLN A 1 96 ? -30.342 -11.390 14.252 1.00 94.00 96 GLN A CA 1
ATOM 715 C C . GLN A 1 96 ? -30.496 -12.918 14.290 1.00 94.00 96 GLN A C 1
ATOM 717 O O . GLN A 1 96 ? -29.529 -13.676 14.213 1.00 94.00 96 GLN A O 1
ATOM 722 N N . THR A 1 97 ? -31.737 -13.401 14.395 1.00 91.94 97 THR A N 1
ATOM 723 C CA . THR A 1 97 ? -32.004 -14.843 14.277 1.00 91.94 97 THR A CA 1
ATOM 724 C C . THR A 1 97 ? -31.487 -15.372 12.934 1.00 91.94 97 THR A C 1
ATOM 726 O O . THR A 1 97 ? -31.768 -14.804 11.879 1.00 91.94 97 THR A O 1
ATOM 729 N N . GLY A 1 98 ? -30.749 -16.478 12.975 1.00 90.50 98 GLY A N 1
ATOM 730 C CA . GLY A 1 98 ? -30.089 -17.090 11.828 1.00 90.50 98 GLY A CA 1
ATOM 731 C C . GLY A 1 98 ? -28.676 -16.569 11.546 1.00 90.50 98 GLY A C 1
ATOM 732 O O . GLY A 1 98 ? -28.047 -17.082 10.624 1.00 90.50 98 GLY A O 1
ATOM 733 N N . ALA A 1 99 ? -28.185 -15.562 12.280 1.00 93.25 99 ALA A N 1
ATOM 734 C CA . ALA A 1 99 ? -26.779 -15.153 12.238 1.00 93.25 99 ALA A CA 1
ATOM 735 C C . ALA A 1 99 ? -25.891 -16.214 12.906 1.00 93.25 99 ALA A C 1
ATOM 737 O O . ALA A 1 99 ? -26.351 -16.949 13.782 1.00 93.25 99 ALA A O 1
ATOM 738 N N . LYS A 1 100 ? -24.618 -16.286 12.514 1.00 91.88 100 LYS A N 1
ATOM 739 C CA . LYS A 1 100 ? -23.641 -17.218 13.091 1.00 91.88 100 LYS A CA 1
ATOM 740 C C . LYS A 1 100 ? -22.735 -16.490 14.078 1.00 91.88 100 LYS A C 1
ATOM 742 O O . LYS A 1 100 ? -22.106 -15.512 13.701 1.00 91.88 100 LYS A O 1
ATOM 747 N N . VAL A 1 101 ? -22.661 -16.966 15.317 1.00 90.44 101 VAL A N 1
ATOM 748 C CA . VAL A 1 101 ? -21.854 -16.358 16.393 1.00 90.44 101 VAL A CA 1
ATOM 749 C C . VAL A 1 101 ? -21.032 -17.418 17.123 1.00 90.44 101 VAL A C 1
ATOM 751 O O . VAL A 1 101 ? -21.415 -18.587 17.150 1.00 90.44 101 VAL A O 1
ATOM 754 N N . GLN A 1 102 ? -19.919 -17.024 17.736 1.00 86.69 102 GLN A N 1
ATOM 755 C CA . GLN A 1 102 ? -19.161 -17.874 18.658 1.00 86.69 102 GLN A CA 1
ATOM 756 C C . GLN A 1 102 ? -19.658 -17.647 20.083 1.00 86.69 102 GLN A C 1
ATOM 758 O O . GLN A 1 102 ? -19.583 -16.538 20.612 1.00 86.69 102 GLN A O 1
ATOM 763 N N . TRP A 1 103 ? -20.181 -18.691 20.723 1.00 75.69 103 TRP A N 1
ATOM 764 C CA . TRP A 1 103 ? -20.743 -18.558 22.065 1.00 75.69 103 TRP A CA 1
ATOM 765 C C . TRP A 1 103 ? -19.621 -18.344 23.090 1.00 75.69 103 TRP A C 1
ATOM 767 O O . TRP A 1 103 ? -18.745 -19.191 23.226 1.00 75.69 103 TRP A O 1
ATOM 777 N N . HIS A 1 104 ? -19.628 -17.209 23.797 1.00 70.56 104 HIS A N 1
ATOM 778 C CA . HIS A 1 104 ? -18.531 -16.788 24.689 1.00 70.56 104 HIS A CA 1
ATOM 779 C C . HIS A 1 104 ? -17.154 -16.669 24.001 1.00 70.56 104 HIS A C 1
ATOM 781 O O . HIS A 1 104 ? -16.129 -16.661 24.676 1.00 70.56 104 HIS A O 1
ATOM 787 N N . GLY A 1 105 ? -17.116 -16.560 22.668 1.00 63.34 105 GLY A N 1
ATOM 788 C CA . GLY A 1 105 ? -15.864 -16.498 21.906 1.00 63.34 105 GLY A CA 1
ATOM 789 C C . GLY A 1 105 ? -15.086 -17.820 21.836 1.00 63.34 105 GLY A C 1
ATOM 790 O O . GLY A 1 105 ? -13.944 -17.816 21.383 1.00 63.34 105 GLY A O 1
ATOM 791 N N . GLU A 1 106 ? -15.677 -18.944 22.256 1.00 66.12 106 GLU A N 1
ATOM 792 C CA . GLU A 1 106 ? -15.060 -20.273 22.181 1.00 66.12 106 GLU A CA 1
ATOM 793 C C . GLU A 1 106 ? -15.877 -21.226 21.292 1.00 66.12 106 GLU A C 1
ATOM 795 O O . GLU A 1 106 ? -17.108 -21.204 21.272 1.00 66.12 106 GLU A O 1
ATOM 800 N N . GLY A 1 107 ? -15.176 -22.116 20.585 1.00 74.06 107 GLY A N 1
ATOM 801 C CA . GLY A 1 107 ? -15.783 -23.185 19.790 1.00 74.06 107 GLY A CA 1
ATOM 802 C C . GLY A 1 107 ? -16.238 -22.783 18.383 1.00 74.06 107 GLY A C 1
ATOM 803 O O . GLY A 1 107 ? -15.853 -21.746 17.835 1.00 74.06 107 GLY A O 1
ATOM 804 N N . ASP A 1 108 ? -17.029 -23.669 17.777 1.00 84.00 108 ASP A N 1
ATOM 805 C CA . ASP A 1 108 ? -17.537 -23.513 16.414 1.00 84.00 108 ASP A CA 1
ATOM 806 C C . ASP A 1 108 ? -18.610 -22.417 16.322 1.00 84.00 108 ASP A C 1
ATOM 808 O O . ASP A 1 108 ? -19.297 -22.099 17.292 1.00 84.00 108 ASP A O 1
ATOM 812 N N . LEU A 1 109 ? -18.797 -21.866 15.120 1.00 86.44 109 LEU A N 1
ATOM 813 C CA . LEU A 1 109 ? -19.877 -20.924 14.833 1.00 86.44 109 LEU A CA 1
ATOM 814 C C . LEU A 1 109 ? -21.253 -21.589 15.009 1.00 86.44 109 LEU A C 1
ATOM 816 O O . LEU A 1 109 ? -21.573 -22.574 14.340 1.00 86.44 109 LEU A O 1
ATOM 820 N N . ILE A 1 110 ? -22.096 -21.004 15.860 1.00 88.19 110 ILE A N 1
ATOM 821 C CA . ILE A 1 110 ? -23.453 -21.473 16.157 1.00 88.19 110 ILE A CA 1
ATOM 822 C C . ILE A 1 110 ? -24.472 -20.525 15.527 1.00 88.19 110 ILE A C 1
ATOM 824 O O . ILE A 1 110 ? -24.399 -19.307 15.686 1.00 88.19 110 ILE A O 1
ATOM 828 N N . GLU A 1 111 ? -25.461 -21.089 14.833 1.00 90.88 111 GLU A N 1
ATOM 829 C CA . GLU A 1 111 ? -26.584 -20.322 14.295 1.00 90.88 111 GLU A CA 1
ATOM 830 C C . GLU A 1 111 ? -27.563 -19.914 15.406 1.00 90.88 111 GLU A C 1
ATOM 832 O O . GLU A 1 111 ? -28.079 -20.753 16.156 1.00 90.88 111 GLU A O 1
ATOM 837 N N . LEU A 1 112 ? -27.850 -18.616 15.485 1.00 90.06 112 LEU A N 1
ATOM 838 C CA . LEU A 1 112 ? -28.715 -18.034 16.497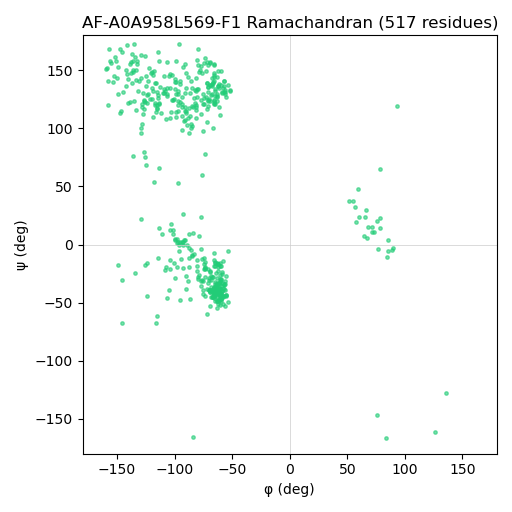 1.00 90.06 112 LEU A CA 1
ATOM 839 C C . LEU A 1 112 ? -30.179 -18.417 16.253 1.00 90.06 112 LEU A C 1
ATOM 841 O O . LEU A 1 112 ? -30.746 -18.136 15.198 1.00 90.06 112 LEU A O 1
ATOM 845 N N . LYS A 1 113 ? -30.825 -19.028 17.247 1.00 88.31 113 LYS A N 1
ATOM 846 C CA . LYS A 1 113 ? -32.242 -19.423 17.187 1.00 88.31 113 LYS A CA 1
ATOM 847 C C . LYS A 1 113 ? -33.101 -18.506 18.061 1.00 88.31 113 LYS A C 1
ATOM 849 O O . LYS A 1 113 ? -32.582 -17.945 19.026 1.00 88.31 113 LYS A O 1
ATOM 854 N N . PRO A 1 114 ? -34.416 -18.388 17.790 1.00 86.81 114 PRO A N 1
ATOM 855 C CA . PRO A 1 114 ? -35.321 -17.675 18.684 1.00 86.81 114 PRO A CA 1
ATOM 856 C C . PRO A 1 114 ? -35.260 -18.274 20.090 1.00 86.81 114 PRO A C 1
ATOM 858 O O . PRO A 1 114 ? -35.404 -19.487 20.255 1.00 86.81 114 PRO A O 1
ATOM 861 N N . ALA A 1 115 ? -35.065 -17.428 21.099 1.00 87.88 115 ALA A N 1
ATOM 862 C CA . ALA A 1 115 ? -34.897 -17.869 22.476 1.00 87.88 115 ALA A CA 1
ATOM 863 C C . ALA A 1 115 ? -35.828 -17.116 23.432 1.00 87.88 115 ALA A C 1
ATOM 865 O O . ALA A 1 115 ? -36.074 -15.914 23.305 1.00 87.88 115 ALA A O 1
ATOM 866 N N . THR A 1 116 ? -36.325 -17.842 24.433 1.00 88.44 116 THR A N 1
ATOM 867 C CA . THR A 1 116 ? -36.977 -17.267 25.611 1.00 88.44 116 THR A CA 1
ATOM 868 C C . THR A 1 116 ? -36.032 -17.428 26.789 1.00 88.44 116 THR A C 1
ATOM 870 O O . THR A 1 116 ? -35.820 -18.534 27.286 1.00 88.44 116 THR A O 1
ATOM 873 N N . ILE A 1 117 ? -35.449 -16.323 27.239 1.00 86.56 117 ILE A N 1
ATOM 874 C CA . ILE A 1 117 ? -34.478 -16.309 28.329 1.00 86.56 117 ILE A CA 1
ATOM 875 C C . ILE A 1 117 ? -35.237 -15.943 29.599 1.00 86.56 117 ILE A C 1
ATOM 877 O O . ILE A 1 117 ? -35.798 -14.860 29.708 1.00 86.56 117 ILE A O 1
ATOM 881 N N . ARG A 1 118 ? -35.306 -16.878 30.556 1.00 86.75 118 ARG A N 1
ATOM 882 C CA . ARG A 1 118 ? -35.939 -16.662 31.876 1.00 86.75 118 ARG A CA 1
ATOM 883 C C . ARG A 1 118 ? -37.371 -16.089 31.792 1.00 86.75 118 ARG A C 1
ATOM 885 O O . ARG A 1 118 ? -37.781 -15.291 32.634 1.00 86.75 118 ARG A O 1
ATOM 892 N N . GLY A 1 119 ? -38.135 -16.536 30.792 1.00 85.44 119 GLY A N 1
ATOM 893 C CA . GLY A 1 119 ? -39.537 -16.159 30.577 1.00 85.44 119 GLY A CA 1
ATOM 894 C C . GLY A 1 119 ? -39.758 -14.927 29.693 1.00 85.44 119 GLY A C 1
ATOM 895 O O . GLY A 1 119 ? -40.907 -14.624 29.389 1.00 85.44 119 GLY A O 1
ATOM 896 N N . VAL A 1 120 ? -38.695 -14.252 29.243 1.00 88.50 120 VAL A N 1
ATOM 897 C CA . VAL A 1 120 ? -38.771 -13.092 28.341 1.00 88.50 120 VAL A CA 1
ATOM 898 C C . VAL A 1 120 ? -38.257 -13.482 26.955 1.00 88.50 120 VAL A C 1
ATOM 900 O O . VAL A 1 120 ? -37.234 -14.154 26.820 1.00 88.50 120 VAL A O 1
ATOM 903 N N . LYS A 1 121 ? -38.992 -13.105 25.906 1.00 91.00 121 LYS A N 1
ATOM 904 C CA . LYS A 1 121 ? -38.588 -13.329 24.512 1.00 91.00 121 LYS A CA 1
ATOM 905 C C . LYS A 1 121 ? -37.415 -12.401 24.168 1.00 91.00 121 LYS A C 1
ATOM 907 O O . LYS A 1 121 ? -37.504 -11.213 24.447 1.00 91.00 121 LYS A O 1
ATOM 912 N N . SER A 1 122 ? -36.351 -12.939 23.567 1.00 91.44 122 SER A N 1
ATOM 913 C CA . SER A 1 122 ? -35.213 -12.155 23.062 1.00 91.44 122 SER A CA 1
ATOM 914 C C . SER A 1 122 ? -35.168 -12.240 21.540 1.00 91.44 122 SER A C 1
ATOM 916 O O . SER A 1 122 ? -35.071 -13.337 20.987 1.00 91.44 122 SER A O 1
ATOM 918 N N . GLU A 1 123 ? -35.252 -11.100 20.857 1.00 88.94 123 GLU A N 1
ATOM 919 C CA . GLU A 1 123 ? -35.302 -11.026 19.387 1.00 88.94 123 GLU A CA 1
ATOM 920 C C . GLU A 1 123 ? -33.926 -10.751 18.764 1.00 88.94 123 GLU A C 1
ATOM 922 O O . GLU A 1 123 ? -33.743 -9.831 17.972 1.00 88.94 123 GLU A O 1
ATOM 927 N N . GLY A 1 124 ? -32.945 -11.577 19.131 1.00 92.19 124 GLY A N 1
ATOM 928 C CA . GLY A 1 124 ? -31.555 -11.457 18.693 1.00 92.19 124 GLY A CA 1
ATOM 929 C C . GLY A 1 124 ? -30.587 -11.418 19.867 1.00 92.19 124 GLY A C 1
ATOM 930 O O . GLY A 1 124 ? -30.927 -11.824 20.986 1.00 92.19 124 GLY A O 1
ATOM 931 N N . MET A 1 125 ? -29.383 -10.931 19.588 1.00 94.31 125 MET A N 1
ATOM 932 C CA . MET A 1 125 ? -28.277 -10.842 20.535 1.00 94.31 125 MET A CA 1
ATOM 933 C C . MET A 1 125 ? -27.463 -9.576 20.272 1.00 94.31 125 MET A C 1
ATOM 935 O O . MET A 1 125 ? -27.104 -9.288 19.134 1.00 94.31 125 MET A O 1
ATOM 939 N N . ILE A 1 126 ? -27.185 -8.826 21.337 1.00 95.38 126 ILE A N 1
ATOM 940 C CA . ILE A 1 126 ? -26.209 -7.734 21.332 1.00 95.38 126 ILE A CA 1
ATOM 941 C C . ILE A 1 126 ? -24.829 -8.370 21.534 1.00 95.38 126 ILE A C 1
ATOM 943 O O . ILE A 1 126 ? -24.643 -9.065 22.532 1.00 95.38 126 ILE A O 1
ATOM 947 N N . CYS A 1 127 ? -23.905 -8.161 20.597 1.00 94.50 127 CYS A N 1
ATOM 948 C CA . CYS A 1 127 ? -22.663 -8.933 20.502 1.00 94.50 127 CYS A CA 1
ATOM 949 C C . CYS A 1 127 ? -21.465 -8.260 21.186 1.00 94.50 127 CYS A C 1
ATOM 951 O O . CYS A 1 127 ? -21.216 -7.063 21.010 1.00 94.50 127 CYS A O 1
ATOM 953 N N . ALA A 1 128 ? -20.672 -9.059 21.893 1.00 93.56 128 ALA A N 1
ATOM 954 C CA . ALA A 1 128 ? -19.303 -8.741 22.279 1.00 93.56 128 ALA A CA 1
ATOM 955 C C . ALA A 1 128 ? -18.326 -8.998 21.117 1.00 93.56 128 ALA A C 1
ATOM 957 O O . ALA A 1 128 ? -18.630 -9.735 20.178 1.00 93.56 128 ALA A O 1
ATOM 958 N N . ALA A 1 129 ? -17.143 -8.377 21.150 1.00 90.12 129 ALA A N 1
ATOM 959 C CA . ALA A 1 129 ? -16.222 -8.398 20.009 1.00 90.12 129 ALA A CA 1
ATOM 960 C C . ALA A 1 129 ? -15.669 -9.803 19.711 1.00 90.12 129 ALA A C 1
ATOM 962 O O . ALA A 1 129 ? -15.510 -10.173 18.549 1.00 90.12 129 ALA A O 1
ATOM 963 N N . ASN A 1 130 ? -15.403 -10.603 20.743 1.00 88.75 130 ASN A N 1
ATOM 964 C CA . ASN A 1 130 ? -14.960 -11.994 20.618 1.00 88.75 130 ASN A CA 1
ATOM 965 C C . ASN A 1 130 ? -16.036 -12.927 20.033 1.00 88.75 130 ASN A C 1
ATOM 967 O O . ASN A 1 130 ? -15.688 -13.901 19.378 1.00 88.75 130 ASN A O 1
ATOM 971 N N . GLU A 1 131 ? -17.323 -12.628 20.211 1.00 90.56 131 GLU A N 1
ATOM 972 C CA . GLU A 1 131 ? -18.424 -13.468 19.710 1.00 90.56 131 GLU A CA 1
ATOM 973 C C . GLU A 1 131 ? -18.606 -13.375 18.187 1.00 90.56 131 GLU A C 1
ATOM 975 O O . GLU A 1 131 ? -19.223 -14.251 17.578 1.00 90.56 131 GLU A O 1
ATOM 980 N N . ILE A 1 132 ? -18.078 -12.313 17.573 1.00 90.44 132 ILE A N 1
ATOM 981 C CA . ILE A 1 132 ? -18.231 -12.004 16.143 1.00 90.44 132 ILE A CA 1
ATOM 982 C C . ILE A 1 132 ? -16.891 -11.725 15.444 1.00 90.44 132 ILE A C 1
ATOM 984 O O . ILE A 1 132 ? -16.856 -11.059 14.414 1.00 90.44 132 ILE A O 1
ATOM 988 N N . GLY A 1 133 ? -15.774 -12.204 16.004 1.00 86.31 133 GLY A N 1
ATOM 989 C CA . GLY A 1 133 ? -14.452 -12.122 15.360 1.00 86.31 133 GLY A CA 1
ATOM 990 C C . GLY A 1 133 ? -13.826 -10.719 15.302 1.00 86.31 133 GLY A C 1
ATOM 991 O O . GLY A 1 133 ? -12.848 -10.493 14.591 1.00 86.31 133 GLY A O 1
ATOM 992 N N . LEU A 1 134 ? -14.345 -9.762 16.071 1.00 86.81 134 LEU A N 1
ATOM 993 C CA . LEU A 1 134 ? -13.945 -8.353 16.052 1.00 86.81 134 LEU A CA 1
ATOM 994 C C . LEU A 1 134 ? -12.977 -7.945 17.170 1.00 86.81 134 LEU A C 1
ATOM 996 O O . LEU A 1 134 ? -12.619 -6.773 17.253 1.00 86.81 134 LEU A O 1
ATOM 1000 N N . ALA A 1 135 ? -12.515 -8.876 18.009 1.00 83.44 135 ALA A N 1
ATOM 1001 C CA . ALA A 1 135 ? -11.659 -8.573 19.167 1.00 83.44 135 ALA A CA 1
ATOM 1002 C C . ALA A 1 135 ? -10.370 -7.798 18.819 1.00 83.44 135 ALA A C 1
ATOM 1004 O O . ALA A 1 135 ? -9.844 -7.055 19.643 1.00 83.44 135 ALA A O 1
ATOM 1005 N N . HIS A 1 136 ? -9.865 -7.940 17.590 1.00 76.69 136 HIS A N 1
ATOM 1006 C CA . HIS A 1 136 ? -8.694 -7.207 17.108 1.00 76.69 136 HIS A CA 1
ATOM 1007 C C . HIS A 1 136 ? -8.990 -5.731 16.779 1.00 76.69 136 HIS A C 1
ATOM 1009 O O . HIS A 1 136 ? -8.110 -4.887 16.941 1.00 76.69 136 HIS A O 1
ATOM 1015 N N . LEU A 1 137 ? -10.213 -5.414 16.336 1.00 76.69 137 LEU A N 1
ATOM 1016 C CA . LEU A 1 137 ? -10.663 -4.042 16.055 1.00 76.69 137 LEU A CA 1
ATOM 1017 C C . LEU A 1 137 ? -11.254 -3.366 17.293 1.00 76.69 137 LEU A C 1
ATOM 1019 O O . LEU A 1 137 ? -11.114 -2.155 17.451 1.00 76.69 137 LEU A O 1
ATOM 1023 N N . PHE A 1 138 ? -11.878 -4.149 18.173 1.00 82.94 138 PHE A N 1
ATOM 1024 C CA . PHE A 1 138 ? -12.487 -3.696 19.420 1.00 82.94 138 PHE A CA 1
ATOM 1025 C C . PHE A 1 138 ? -11.933 -4.525 20.586 1.00 82.94 138 PHE A C 1
ATOM 1027 O O . PHE A 1 138 ? -12.577 -5.485 21.019 1.00 82.94 138 PHE A O 1
ATOM 1034 N N . PRO A 1 139 ? -10.723 -4.199 21.077 1.00 80.06 139 PRO A N 1
ATOM 1035 C CA . PRO A 1 139 ? -10.151 -4.860 22.242 1.00 80.06 139 PRO A CA 1
ATOM 1036 C C . PRO A 1 139 ? -11.067 -4.692 23.456 1.00 80.06 139 PRO A C 1
ATOM 1038 O O . PRO A 1 139 ? -11.503 -3.582 23.755 1.00 80.06 139 PRO A O 1
ATOM 1041 N N . MET A 1 140 ? -11.339 -5.793 24.149 1.00 81.00 140 MET A N 1
ATOM 1042 C CA . MET A 1 140 ? -12.226 -5.833 25.312 1.00 81.00 140 MET A CA 1
ATOM 1043 C C . MET A 1 140 ? -11.413 -5.826 26.611 1.00 81.00 140 MET A C 1
ATOM 1045 O O . MET A 1 140 ? -10.374 -6.483 26.695 1.00 81.00 140 MET A O 1
ATOM 1049 N N . ASN A 1 141 ? -11.899 -5.128 27.638 1.00 83.50 141 ASN A N 1
ATOM 1050 C CA . ASN A 1 141 ? -11.336 -5.163 28.995 1.00 83.50 141 ASN A CA 1
ATOM 1051 C C . ASN A 1 141 ? -12.024 -6.210 29.889 1.00 83.50 141 ASN A C 1
ATOM 1053 O O . ASN A 1 141 ? -11.472 -6.618 30.910 1.00 83.50 141 ASN A O 1
ATOM 1057 N N . ASP A 1 142 ? -13.235 -6.622 29.514 1.00 82.81 142 ASP A N 1
ATOM 1058 C CA . ASP A 1 142 ? -14.076 -7.618 30.181 1.00 82.81 142 ASP A CA 1
ATOM 1059 C C . ASP A 1 142 ? -14.767 -8.474 29.111 1.00 82.81 142 ASP A C 1
ATOM 1061 O O . ASP A 1 142 ? -15.201 -7.952 28.088 1.00 82.81 142 ASP A O 1
ATOM 1065 N N . GLU A 1 143 ? -14.931 -9.775 29.351 1.00 80.69 143 GLU A N 1
ATOM 1066 C CA . GLU A 1 143 ? -15.607 -10.716 28.441 1.00 80.69 143 GLU A CA 1
ATOM 1067 C C . GLU A 1 143 ? -17.067 -10.333 28.147 1.00 80.69 143 GLU A C 1
ATOM 1069 O O . GLU A 1 143 ? -17.651 -10.801 27.172 1.00 80.69 143 GLU A O 1
ATOM 1074 N N . LYS A 1 144 ? -17.673 -9.486 28.988 1.00 84.75 144 LYS A N 1
ATOM 1075 C CA . LYS A 1 144 ? -19.049 -8.983 28.825 1.00 84.75 144 LYS A CA 1
ATOM 1076 C C . LYS A 1 144 ? -19.127 -7.599 28.190 1.00 84.75 144 LYS A C 1
ATOM 1078 O O . LYS A 1 144 ? -20.218 -7.024 28.134 1.00 84.75 144 LYS A O 1
ATOM 1083 N N . GLU A 1 145 ? -17.999 -7.039 27.771 1.00 90.38 145 GLU A N 1
ATOM 1084 C CA . GLU A 1 145 ? -17.966 -5.755 27.087 1.00 90.38 145 GLU A CA 1
ATOM 1085 C C . GLU A 1 145 ? -18.530 -5.908 25.667 1.00 90.38 145 GLU A C 1
ATOM 1087 O O . GLU A 1 145 ? -18.009 -6.644 24.830 1.00 90.38 145 GLU A O 1
ATOM 1092 N N . ILE A 1 146 ? -19.642 -5.226 25.405 1.00 93.56 146 ILE A N 1
ATOM 1093 C CA . ILE A 1 146 ? -20.308 -5.218 24.103 1.00 93.56 146 ILE A CA 1
ATOM 1094 C C . ILE A 1 146 ? -19.566 -4.288 23.145 1.00 93.56 146 ILE A C 1
ATOM 1096 O O . ILE A 1 146 ? -19.019 -3.268 23.571 1.00 93.56 146 ILE A O 1
ATOM 1100 N N . VAL A 1 147 ? -19.613 -4.597 21.846 1.00 92.69 147 VAL A N 1
ATOM 1101 C CA . VAL A 1 147 ? -19.076 -3.724 20.795 1.00 92.69 147 VAL A CA 1
ATOM 1102 C C . VAL A 1 147 ? -19.789 -2.369 20.799 1.00 92.69 147 VAL A C 1
ATOM 1104 O O . VAL A 1 147 ? -20.960 -2.271 20.423 1.00 92.69 147 VAL A O 1
ATOM 1107 N N . ASP A 1 148 ? -19.059 -1.320 21.183 1.00 92.62 148 ASP A N 1
ATOM 1108 C CA . ASP A 1 148 ? -19.496 0.069 21.067 1.00 92.62 148 ASP A CA 1
ATOM 1109 C C . ASP A 1 148 ? -19.121 0.646 19.699 1.00 92.62 148 ASP A C 1
ATOM 1111 O O . ASP A 1 148 ? -17.956 0.913 19.402 1.00 92.62 148 ASP A O 1
ATOM 1115 N N . LEU A 1 149 ? -20.131 0.862 18.860 1.00 91.94 149 LEU A N 1
ATOM 1116 C CA . LEU A 1 149 ? -19.980 1.467 17.538 1.00 91.94 149 LEU A CA 1
ATOM 1117 C C . LEU A 1 149 ? -20.192 2.986 17.569 1.00 91.94 149 LEU A C 1
ATOM 1119 O O . LEU A 1 149 ? -20.084 3.641 16.535 1.00 91.94 149 LEU A O 1
ATOM 1123 N N . THR A 1 150 ? -20.486 3.576 18.729 1.00 88.56 150 THR A N 1
ATOM 1124 C CA . THR A 1 150 ? -20.857 4.994 18.849 1.00 88.56 150 THR A CA 1
ATOM 1125 C C . THR A 1 150 ? -19.736 5.916 18.381 1.00 88.56 150 THR A C 1
ATOM 1127 O O . THR A 1 150 ? -20.000 6.903 17.702 1.00 88.56 150 THR A O 1
ATOM 1130 N N . ALA A 1 151 ? -18.471 5.580 18.649 1.00 83.69 151 ALA A N 1
ATOM 1131 C CA . ALA A 1 151 ? -17.338 6.364 18.152 1.00 83.69 151 ALA A CA 1
ATOM 1132 C C . ALA A 1 151 ? -17.293 6.420 16.612 1.00 83.69 151 ALA A C 1
ATOM 1134 O O . ALA A 1 151 ? -16.938 7.449 16.038 1.00 83.69 151 ALA A O 1
ATOM 1135 N N . LEU A 1 152 ? -17.731 5.352 15.934 1.00 83.88 152 LEU A N 1
ATOM 1136 C CA . LEU A 1 152 ? -17.781 5.310 14.473 1.00 83.88 152 LEU A CA 1
ATOM 1137 C C . LEU A 1 152 ? -18.868 6.212 13.898 1.00 83.88 152 LEU A C 1
ATOM 1139 O O . LEU A 1 152 ? -18.752 6.603 12.741 1.00 83.88 152 LEU A O 1
ATOM 1143 N N . SER A 1 153 ? -19.889 6.593 14.677 1.00 79.31 153 SER A N 1
ATOM 1144 C CA . SER A 1 153 ? -20.967 7.459 14.186 1.00 79.31 153 SER A CA 1
ATOM 1145 C C . SER A 1 153 ? -20.493 8.869 13.813 1.00 79.31 153 SER A C 1
ATOM 1147 O O . SER A 1 153 ? -21.226 9.609 13.161 1.00 79.31 153 SER A O 1
ATOM 1149 N N . GLN A 1 154 ? -19.295 9.266 14.257 1.00 77.00 154 GLN A N 1
ATOM 1150 C CA . GLN A 1 154 ? -18.677 10.550 13.913 1.00 77.00 154 GLN A CA 1
ATOM 1151 C C . GLN A 1 154 ? -18.022 10.526 12.523 1.00 77.00 154 GLN A C 1
ATOM 1153 O O . GLN A 1 154 ? -17.971 11.554 11.853 1.00 77.00 154 GLN A O 1
ATOM 1158 N N . GLU A 1 155 ? -17.549 9.358 12.083 1.00 71.94 155 GLU A N 1
ATOM 1159 C CA . GLU A 1 155 ? -16.827 9.173 10.815 1.00 71.94 155 GLU A CA 1
ATOM 1160 C C . GLU A 1 155 ? -17.654 8.436 9.748 1.00 71.94 155 GLU A C 1
ATOM 1162 O O . GLU A 1 155 ? -17.377 8.531 8.550 1.00 71.94 155 GLU A O 1
ATOM 1167 N N . ASN A 1 156 ? -18.667 7.683 10.170 1.00 76.94 156 ASN A N 1
ATOM 1168 C CA . ASN A 1 156 ? -19.588 6.943 9.324 1.00 76.94 156 ASN A CA 1
ATOM 1169 C C . ASN A 1 156 ? -21.019 7.223 9.789 1.00 76.94 156 ASN A C 1
ATOM 1171 O O . ASN A 1 156 ? -21.312 7.142 10.978 1.00 76.94 156 ASN A O 1
ATOM 1175 N N . ALA A 1 157 ? -21.930 7.542 8.871 1.00 83.31 157 ALA A N 1
ATOM 1176 C CA . ALA A 1 157 ? -23.317 7.850 9.216 1.00 83.31 157 ALA A CA 1
ATOM 1177 C C . ALA A 1 157 ? -24.081 6.567 9.599 1.00 83.31 157 ALA A C 1
ATOM 1179 O O . ALA A 1 157 ? -24.826 6.003 8.795 1.00 83.31 157 ALA A O 1
ATOM 1180 N N . LEU A 1 158 ? -23.865 6.083 10.825 1.00 90.69 158 LEU A N 1
ATOM 1181 C CA . LEU A 1 158 ? -24.506 4.878 11.336 1.00 90.69 158 LEU A CA 1
ATOM 1182 C C . LEU A 1 158 ? -26.016 5.075 11.448 1.00 90.69 158 LEU A C 1
ATOM 1184 O O . LEU A 1 158 ? -26.504 6.060 12.005 1.00 90.69 158 LEU A O 1
ATOM 1188 N N . THR A 1 159 ? -26.759 4.098 10.941 1.00 92.81 159 THR A N 1
ATOM 1189 C CA . THR A 1 159 ? -28.218 4.050 11.028 1.00 92.81 159 THR A CA 1
ATOM 1190 C C . THR A 1 159 ? -28.648 2.673 11.526 1.00 92.81 159 THR A C 1
ATOM 1192 O O . THR A 1 159 ? -28.034 1.674 11.134 1.00 92.81 159 THR A O 1
ATOM 1195 N N . PRO A 1 160 ? -29.672 2.589 12.395 1.00 95.31 160 PRO A N 1
ATOM 1196 C CA . PRO A 1 160 ? -30.261 1.311 12.773 1.00 95.31 160 PRO A CA 1
ATOM 1197 C C . PRO A 1 160 ? -30.639 0.484 11.539 1.00 95.31 160 PRO A C 1
ATOM 1199 O O . PRO A 1 160 ? -31.227 1.007 10.593 1.00 95.31 160 PRO A O 1
ATOM 1202 N N . GLY A 1 161 ? -30.273 -0.796 11.534 1.00 94.69 161 GLY A N 1
ATOM 1203 C CA . GLY A 1 161 ? -30.512 -1.720 10.422 1.00 94.69 161 GLY A CA 1
ATOM 1204 C C . GLY A 1 161 ? -29.455 -1.698 9.319 1.00 94.69 161 GLY A C 1
ATOM 1205 O O . GLY A 1 161 ? -29.496 -2.549 8.431 1.00 94.69 161 GLY A O 1
ATOM 1206 N N . MET A 1 162 ? -28.475 -0.788 9.370 1.00 95.38 162 MET A N 1
ATOM 1207 C CA . MET A 1 162 ? -27.301 -0.863 8.496 1.00 95.38 162 MET A CA 1
ATOM 1208 C C . MET A 1 162 ? -26.577 -2.197 8.722 1.00 95.38 162 MET A C 1
ATOM 1210 O O . MET A 1 162 ? -26.293 -2.554 9.863 1.00 95.38 162 MET A O 1
ATOM 1214 N N . GLY A 1 163 ? -26.252 -2.927 7.650 1.00 96.12 163 GLY A N 1
ATOM 1215 C CA . GLY A 1 163 ? -25.479 -4.168 7.752 1.00 96.12 163 GLY A CA 1
ATOM 1216 C C . GLY A 1 163 ? -24.130 -3.938 8.438 1.00 96.12 163 GLY A C 1
ATOM 1217 O O . GLY A 1 163 ? -23.440 -2.958 8.142 1.00 96.12 163 GLY A O 1
ATOM 1218 N N . LEU A 1 164 ? -23.754 -4.834 9.352 1.00 95.12 164 LEU A N 1
ATOM 1219 C CA . LEU A 1 164 ? -22.587 -4.636 10.213 1.00 95.12 164 LEU A CA 1
ATOM 1220 C C . LEU A 1 164 ? -21.277 -4.565 9.416 1.00 95.12 164 LEU A C 1
ATOM 1222 O O . LEU A 1 164 ? -20.461 -3.686 9.683 1.00 95.12 164 LEU A O 1
ATOM 1226 N N . ALA A 1 165 ? -21.116 -5.404 8.386 1.00 94.31 165 ALA A N 1
ATOM 1227 C CA . ALA A 1 165 ? -19.960 -5.349 7.486 1.00 94.31 165 ALA A CA 1
ATOM 1228 C C . ALA A 1 165 ? -19.770 -3.940 6.901 1.00 94.31 165 ALA A C 1
ATOM 1230 O O . ALA A 1 165 ? -18.700 -3.354 7.020 1.00 94.31 165 ALA A O 1
ATOM 1231 N N . LYS A 1 166 ? -20.842 -3.342 6.372 1.00 92.56 166 LYS A N 1
ATOM 1232 C CA . LYS A 1 166 ? -20.819 -1.990 5.799 1.00 92.56 166 LYS A CA 1
ATOM 1233 C C . LYS A 1 166 ? -20.519 -0.910 6.837 1.00 92.56 166 LYS A C 1
ATOM 1235 O O . LYS A 1 166 ? -19.775 0.030 6.563 1.00 92.56 166 LYS A O 1
ATOM 1240 N N . ALA A 1 167 ? -21.078 -1.035 8.039 1.00 92.12 167 ALA A N 1
ATOM 1241 C CA . ALA A 1 167 ? -20.812 -0.097 9.128 1.00 92.12 167 ALA A CA 1
ATOM 1242 C C . ALA A 1 167 ? -19.323 -0.067 9.515 1.00 92.12 167 ALA A C 1
ATOM 1244 O O . ALA A 1 167 ? -18.773 1.006 9.771 1.00 92.12 167 ALA A O 1
ATOM 1245 N N . LEU A 1 168 ? -18.682 -1.237 9.493 1.00 90.81 168 LEU A N 1
ATOM 1246 C CA . LEU A 1 168 ? -17.270 -1.441 9.813 1.00 90.81 168 LEU A CA 1
ATOM 1247 C C . LEU A 1 168 ? -16.337 -1.299 8.598 1.00 90.81 168 LEU A C 1
ATOM 1249 O O . LEU A 1 168 ? -15.129 -1.434 8.752 1.00 90.81 168 LEU A O 1
ATOM 1253 N N . ARG A 1 169 ? -16.873 -1.020 7.398 1.00 90.44 169 ARG A N 1
ATOM 1254 C CA . ARG A 1 169 ? -16.127 -1.017 6.121 1.00 90.44 169 ARG A CA 1
ATOM 1255 C C . ARG A 1 169 ? -15.426 -2.353 5.819 1.00 90.44 169 ARG A C 1
ATOM 1257 O O . ARG A 1 169 ? -14.361 -2.380 5.210 1.00 90.44 169 ARG A O 1
ATOM 1264 N N . LEU A 1 170 ? -16.039 -3.445 6.263 1.00 92.44 170 LEU A N 1
ATOM 1265 C CA . LEU A 1 170 ? -15.671 -4.835 5.990 1.00 92.44 170 LEU A CA 1
ATOM 1266 C C . LEU A 1 170 ? -16.569 -5.458 4.907 1.00 92.44 170 LEU A C 1
ATOM 1268 O O . LEU A 1 170 ? -16.520 -6.660 4.683 1.00 92.44 170 LEU A O 1
ATOM 1272 N N . ASP A 1 171 ? -17.401 -4.660 4.235 1.00 93.00 171 ASP A N 1
ATOM 1273 C CA . ASP A 1 171 ? -18.105 -5.033 3.006 1.00 93.00 171 ASP A CA 1
ATOM 1274 C C . ASP A 1 171 ? -17.146 -5.004 1.808 1.00 93.00 171 ASP A C 1
ATOM 1276 O O . ASP A 1 171 ? -17.302 -4.225 0.866 1.00 93.00 171 ASP A O 1
ATOM 1280 N N . ASP A 1 172 ? -16.097 -5.818 1.890 1.00 94.62 172 ASP A N 1
ATOM 1281 C CA . ASP A 1 172 ? -14.981 -5.822 0.955 1.00 94.62 172 ASP A CA 1
ATOM 1282 C C . ASP A 1 172 ? -14.578 -7.239 0.552 1.00 94.62 172 ASP A C 1
ATOM 1284 O O . ASP A 1 172 ? -14.827 -8.217 1.261 1.00 94.62 172 ASP A O 1
ATOM 1288 N N . ILE A 1 173 ? -13.915 -7.311 -0.596 1.00 95.50 173 ILE A N 1
ATOM 1289 C CA . ILE A 1 173 ? -13.339 -8.527 -1.142 1.00 95.50 173 ILE A CA 1
ATOM 1290 C C . ILE A 1 173 ? -11.829 -8.360 -1.158 1.00 95.50 173 ILE A C 1
ATOM 1292 O O . ILE A 1 173 ? -11.307 -7.396 -1.728 1.00 95.50 173 ILE A O 1
ATOM 1296 N N . ILE A 1 174 ? -11.130 -9.311 -0.547 1.00 96.62 174 ILE A N 1
ATOM 1297 C CA . ILE A 1 174 ? -9.672 -9.340 -0.522 1.00 96.62 174 ILE A CA 1
ATOM 1298 C C . ILE A 1 174 ? -9.176 -10.360 -1.537 1.00 96.62 174 ILE A C 1
ATOM 1300 O O . ILE A 1 174 ? -9.539 -11.533 -1.491 1.00 96.62 174 ILE A O 1
ATOM 1304 N N . LEU A 1 175 ? -8.327 -9.897 -2.450 1.00 96.81 175 LEU A N 1
ATOM 1305 C CA . LEU A 1 175 ? -7.575 -10.747 -3.364 1.00 96.81 175 LEU A CA 1
ATOM 1306 C C . LEU A 1 175 ? -6.204 -11.032 -2.750 1.00 96.81 175 LEU A C 1
ATOM 1308 O O . LEU A 1 175 ? -5.478 -10.101 -2.387 1.00 96.81 175 LEU A O 1
ATOM 1312 N N . GLU A 1 176 ? -5.834 -12.303 -2.645 1.00 96.06 176 GLU A N 1
ATOM 1313 C CA . GLU A 1 176 ? -4.492 -12.721 -2.248 1.00 96.06 176 GLU A CA 1
ATOM 1314 C C . GLU A 1 176 ? -3.675 -13.072 -3.490 1.00 96.06 176 GLU A C 1
ATOM 1316 O O . GLU A 1 176 ? -3.997 -14.006 -4.213 1.00 96.06 176 GLU A O 1
ATOM 1321 N N . ILE A 1 177 ? -2.635 -12.286 -3.756 1.00 95.50 177 ILE A N 1
ATOM 1322 C CA . ILE A 1 177 ? -1.750 -12.430 -4.916 1.00 95.50 177 ILE A CA 1
ATOM 1323 C C . ILE A 1 177 ? -0.493 -13.208 -4.513 1.00 95.50 177 ILE A C 1
ATOM 1325 O O . ILE A 1 177 ? 0.155 -12.819 -3.532 1.00 95.50 177 ILE A O 1
ATOM 1329 N N . ASP A 1 178 ? -0.081 -14.218 -5.289 1.00 94.75 178 ASP A N 1
ATOM 1330 C CA . ASP A 1 178 ? 1.196 -14.906 -5.049 1.00 94.75 178 ASP A CA 1
ATOM 1331 C C . ASP A 1 178 ? 2.356 -13.927 -5.268 1.00 94.75 178 ASP A C 1
ATOM 1333 O O . ASP A 1 178 ? 2.588 -13.402 -6.363 1.00 94.75 178 ASP A O 1
ATOM 1337 N N . ASN A 1 179 ? 3.155 -13.724 -4.222 1.00 89.75 179 ASN A N 1
ATOM 1338 C CA . ASN A 1 179 ? 4.344 -12.882 -4.269 1.00 89.75 179 ASN A CA 1
ATOM 1339 C C . ASN A 1 179 ? 5.376 -13.350 -5.311 1.00 89.75 179 ASN A C 1
ATOM 1341 O O . ASN A 1 179 ? 6.184 -12.531 -5.754 1.00 89.75 179 ASN A O 1
ATOM 1345 N N . LYS A 1 180 ? 5.405 -14.638 -5.684 1.00 88.75 180 LYS A N 1
ATOM 1346 C CA . LYS A 1 180 ? 6.355 -15.142 -6.691 1.00 88.75 180 LYS A CA 1
ATOM 1347 C C . LYS A 1 180 ? 6.020 -14.605 -8.078 1.00 88.75 180 LYS A C 1
ATOM 1349 O O . LYS A 1 180 ? 6.948 -14.199 -8.779 1.00 88.75 180 LYS A O 1
ATOM 1354 N N . SER A 1 181 ? 4.731 -14.509 -8.411 1.00 88.19 181 SER A N 1
ATOM 1355 C CA . SER A 1 181 ? 4.246 -13.943 -9.678 1.00 88.19 181 SER A CA 1
ATOM 1356 C C . SER A 1 181 ? 4.539 -12.440 -9.828 1.00 88.19 181 SER A C 1
ATOM 1358 O O . SER A 1 181 ? 4.586 -11.919 -10.934 1.00 88.19 181 SER A O 1
ATOM 1360 N N . LEU A 1 182 ? 4.829 -11.744 -8.720 1.00 88.81 182 LEU A N 1
ATOM 1361 C CA . LEU A 1 182 ? 5.146 -10.311 -8.675 1.00 88.81 182 LEU A CA 1
ATOM 1362 C C . LEU A 1 182 ? 6.650 -9.990 -8.769 1.00 88.81 182 LEU A C 1
ATOM 1364 O O . LEU A 1 182 ? 7.045 -8.831 -8.620 1.00 88.81 182 LEU A O 1
ATOM 1368 N N . THR A 1 183 ? 7.526 -10.990 -8.919 1.00 84.94 183 THR A N 1
ATOM 1369 C CA . THR A 1 183 ? 8.971 -10.803 -8.678 1.00 84.94 183 THR A CA 1
ATOM 1370 C C . THR A 1 183 ? 9.633 -9.820 -9.645 1.00 84.94 183 THR A C 1
ATOM 1372 O O . THR A 1 183 ? 10.455 -9.019 -9.206 1.00 84.94 183 THR A O 1
ATOM 1375 N N . ASN A 1 184 ? 9.271 -9.861 -10.926 1.00 88.69 184 ASN A N 1
ATOM 1376 C CA . ASN A 1 184 ? 9.724 -8.926 -11.961 1.00 88.69 184 ASN A CA 1
ATOM 1377 C C . ASN A 1 184 ? 8.842 -7.667 -12.056 1.00 88.69 184 ASN A C 1
ATOM 1379 O O . ASN A 1 184 ? 9.161 -6.760 -12.811 1.00 88.69 184 ASN A O 1
ATOM 1383 N N . ARG A 1 185 ? 7.759 -7.584 -11.271 1.00 93.44 185 ARG A N 1
ATOM 1384 C CA . ARG A 1 185 ? 6.740 -6.526 -11.329 1.00 93.44 185 ARG A CA 1
ATOM 1385 C C . ARG A 1 185 ? 6.734 -5.651 -10.064 1.00 93.44 185 ARG A C 1
ATOM 1387 O O . ARG A 1 185 ? 5.748 -5.643 -9.321 1.00 93.44 185 ARG A O 1
ATOM 1394 N N . PRO A 1 186 ? 7.805 -4.875 -9.777 1.00 92.94 186 PRO A N 1
ATOM 1395 C CA . PRO A 1 186 ? 7.873 -3.983 -8.608 1.00 92.94 186 PRO A CA 1
ATOM 1396 C C . PRO A 1 186 ? 6.806 -2.879 -8.627 1.00 92.94 186 PRO A C 1
ATOM 1398 O O . PRO A 1 186 ? 6.538 -2.220 -7.618 1.00 92.94 186 PRO A O 1
ATOM 1401 N N . ASP A 1 187 ? 6.203 -2.635 -9.785 1.00 94.19 187 ASP A N 1
ATOM 1402 C CA . ASP A 1 187 ? 5.117 -1.692 -9.976 1.00 94.19 187 ASP A CA 1
ATOM 1403 C C . ASP A 1 187 ? 3.778 -2.171 -9.407 1.00 94.19 187 ASP A C 1
ATOM 1405 O O . ASP A 1 187 ? 2.934 -1.330 -9.116 1.00 94.19 187 ASP A O 1
ATOM 1409 N N . LEU A 1 188 ? 3.617 -3.478 -9.182 1.00 95.38 188 LEU A N 1
ATOM 1410 C CA . LEU A 1 188 ? 2.390 -4.099 -8.676 1.00 95.38 188 LEU A CA 1
ATOM 1411 C C . LEU A 1 188 ? 2.381 -4.320 -7.156 1.00 95.38 188 LEU A C 1
ATOM 1413 O O . LEU A 1 188 ? 1.393 -4.793 -6.604 1.00 95.38 188 LEU A O 1
ATOM 1417 N N . TRP A 1 189 ? 3.436 -3.910 -6.445 1.00 94.62 189 TRP A N 1
ATOM 1418 C CA . TRP A 1 189 ? 3.539 -4.009 -4.979 1.00 94.62 189 TRP A CA 1
ATOM 1419 C C . TRP A 1 189 ? 2.731 -2.938 -4.209 1.00 94.62 189 TRP A C 1
ATOM 1421 O O . TRP A 1 189 ? 3.027 -2.624 -3.049 1.00 94.62 189 TRP A O 1
ATOM 1431 N N . GLY A 1 190 ? 1.701 -2.383 -4.847 1.00 95.31 190 GLY A N 1
ATOM 1432 C CA . GLY A 1 190 ? 0.728 -1.454 -4.280 1.00 95.31 190 GLY A CA 1
ATOM 1433 C C . GLY A 1 190 ? -0.591 -1.478 -5.061 1.00 95.31 190 GLY A C 1
ATOM 1434 O O . GLY A 1 190 ? -0.626 -1.869 -6.229 1.00 95.31 190 GLY A O 1
ATOM 1435 N N . HIS A 1 191 ? -1.677 -1.044 -4.423 1.00 97.56 191 HIS A N 1
ATOM 1436 C CA . HIS A 1 191 ? -3.028 -1.054 -4.996 1.00 97.56 191 HIS A CA 1
ATOM 1437 C C . HIS A 1 191 ? -3.118 -0.251 -6.296 1.00 97.56 191 HIS A C 1
ATOM 1439 O O . HIS A 1 191 ? -3.797 -0.673 -7.226 1.00 97.56 191 HIS A O 1
ATOM 1445 N N . TYR A 1 192 ? -2.406 0.872 -6.400 1.00 97.12 192 TYR A N 1
ATOM 1446 C CA . TYR A 1 192 ? -2.435 1.714 -7.594 1.00 97.12 192 TYR A CA 1
ATOM 1447 C C . TYR A 1 192 ? -1.848 1.015 -8.829 1.00 97.12 192 TYR A C 1
ATOM 1449 O O . TYR A 1 192 ? -2.356 1.178 -9.936 1.00 97.12 192 TYR A O 1
ATOM 1457 N N . GLY A 1 193 ? -0.812 0.188 -8.648 1.00 96.06 193 GLY A N 1
ATOM 1458 C CA . GLY A 1 193 ? -0.240 -0.615 -9.731 1.00 96.06 193 GLY A CA 1
ATOM 1459 C C . GLY A 1 193 ? -1.211 -1.670 -10.253 1.00 96.06 193 GLY A C 1
ATOM 1460 O O . GLY A 1 193 ? -1.389 -1.803 -11.461 1.00 96.06 193 GLY A O 1
ATOM 1461 N N . ILE A 1 194 ? -1.896 -2.361 -9.338 1.00 97.31 194 ILE A N 1
ATOM 1462 C CA . ILE A 1 194 ? -2.941 -3.335 -9.680 1.00 97.31 194 ILE A CA 1
ATOM 1463 C C . ILE A 1 194 ? -4.129 -2.640 -10.357 1.00 97.31 194 ILE A C 1
ATOM 1465 O O . ILE A 1 194 ? -4.620 -3.115 -11.378 1.00 97.31 194 ILE A O 1
ATOM 1469 N N . ALA A 1 195 ? -4.557 -1.480 -9.851 1.00 97.44 195 ALA A N 1
ATOM 1470 C CA . ALA A 1 195 ? -5.615 -0.686 -10.473 1.00 97.44 195 ALA A CA 1
ATOM 1471 C C . ALA A 1 195 ? -5.247 -0.252 -11.899 1.00 97.44 195 ALA A C 1
ATOM 1473 O O . ALA A 1 195 ? -6.096 -0.292 -12.785 1.00 97.44 195 ALA A O 1
ATOM 1474 N N . ARG A 1 196 ? -3.981 0.105 -12.146 1.00 97.06 196 ARG A N 1
ATOM 1475 C CA . ARG A 1 196 ? -3.477 0.428 -13.488 1.00 97.06 196 ARG A CA 1
ATOM 1476 C C . ARG A 1 196 ? -3.545 -0.769 -14.438 1.00 97.06 196 ARG A C 1
ATOM 1478 O O . ARG A 1 196 ? -3.951 -0.592 -15.581 1.00 97.06 196 ARG A O 1
ATOM 1485 N N . GLU A 1 197 ? -3.192 -1.971 -13.986 1.00 96.62 197 GLU A N 1
ATOM 1486 C CA . GLU A 1 197 ? -3.337 -3.189 -14.799 1.00 96.62 197 GLU A CA 1
ATOM 1487 C C . GLU A 1 197 ? -4.805 -3.493 -15.101 1.00 96.62 197 GLU A C 1
ATOM 1489 O O . GLU A 1 197 ? -5.158 -3.746 -16.247 1.00 96.62 197 GLU A O 1
ATOM 1494 N N . LEU A 1 198 ? -5.690 -3.381 -14.111 1.00 96.69 198 LEU A N 1
ATOM 1495 C CA . LEU A 1 198 ? -7.127 -3.561 -14.316 1.00 96.69 198 LEU A CA 1
ATOM 1496 C C . LEU A 1 198 ? -7.717 -2.517 -15.270 1.00 96.69 198 LEU A C 1
ATOM 1498 O O . LEU A 1 198 ? -8.512 -2.868 -16.142 1.00 96.69 198 LEU A O 1
ATOM 1502 N N . ALA A 1 199 ? -7.298 -1.254 -15.157 1.00 97.00 199 ALA A N 1
ATOM 1503 C CA . ALA A 1 199 ? -7.667 -0.211 -16.107 1.00 97.00 199 ALA A CA 1
ATOM 1504 C C . ALA A 1 199 ? -7.219 -0.576 -17.525 1.00 97.00 199 ALA A C 1
ATOM 1506 O O . ALA A 1 199 ? -8.008 -0.488 -18.467 1.00 97.00 199 ALA A O 1
ATOM 1507 N N . ALA A 1 200 ? -5.986 -1.070 -17.667 1.00 96.62 200 ALA A N 1
ATOM 1508 C CA . ALA A 1 200 ? -5.472 -1.528 -18.943 1.00 96.62 200 ALA A CA 1
ATOM 1509 C C . ALA A 1 200 ? -6.246 -2.738 -19.474 1.00 96.62 200 ALA A C 1
ATOM 1511 O O . ALA A 1 200 ? -6.565 -2.720 -20.652 1.00 96.62 200 ALA A O 1
ATOM 1512 N N . ILE A 1 201 ? -6.611 -3.735 -18.659 1.00 95.06 201 ILE A N 1
ATOM 1513 C CA . ILE A 1 201 ? -7.348 -4.952 -19.065 1.00 95.06 201 ILE A CA 1
ATOM 1514 C C . ILE A 1 201 ? -8.782 -4.634 -19.499 1.00 95.06 201 ILE A C 1
ATOM 1516 O O . ILE A 1 201 ? -9.229 -5.084 -20.556 1.00 95.06 201 ILE A O 1
ATOM 1520 N N . TYR A 1 202 ? -9.488 -3.801 -18.735 1.00 94.31 202 TYR A N 1
ATOM 1521 C CA . TYR A 1 202 ? -10.908 -3.506 -18.955 1.00 94.31 202 TYR A CA 1
ATOM 1522 C C . TYR A 1 202 ? -11.171 -2.210 -19.733 1.00 94.31 202 TYR A C 1
ATOM 1524 O O . TYR A 1 202 ? -12.325 -1.884 -19.996 1.00 94.31 202 TYR A O 1
ATOM 1532 N N . ASN A 1 203 ? -10.117 -1.501 -20.148 1.00 94.62 203 ASN A N 1
ATOM 1533 C CA . ASN A 1 203 ? -10.198 -0.219 -20.855 1.00 94.62 203 ASN A CA 1
ATOM 1534 C C . ASN A 1 203 ? -10.927 0.851 -20.032 1.00 94.62 203 ASN A C 1
ATOM 1536 O O . ASN A 1 203 ? -11.851 1.507 -20.515 1.00 94.62 203 ASN A O 1
ATOM 1540 N N . LEU A 1 204 ? -10.538 0.972 -18.766 1.00 95.81 204 LEU A N 1
ATOM 1541 C CA . LEU A 1 204 ? -11.136 1.907 -17.819 1.00 95.81 204 LEU A CA 1
ATOM 1542 C C . LEU A 1 204 ? -10.275 3.162 -17.699 1.00 95.81 204 LEU A C 1
ATOM 1544 O O . LEU A 1 204 ? -9.070 3.143 -17.950 1.00 95.81 204 LEU A O 1
ATOM 1548 N N . GLU A 1 205 ? -10.896 4.246 -17.251 1.00 95.31 205 GLU A N 1
ATOM 1549 C CA . GLU A 1 205 ? -10.167 5.432 -16.824 1.00 95.31 205 GLU A CA 1
ATOM 1550 C C . GLU A 1 205 ? -9.483 5.164 -15.476 1.00 95.31 205 GLU A C 1
ATOM 1552 O O . GLU A 1 205 ? -10.128 4.751 -14.510 1.00 95.31 205 GLU A O 1
ATOM 1557 N N . LEU A 1 206 ? -8.172 5.410 -15.408 1.00 96.12 206 LEU A N 1
ATOM 1558 C CA . LEU A 1 206 ? -7.412 5.385 -14.161 1.00 96.12 206 LEU A CA 1
ATOM 1559 C C . LEU A 1 206 ? -7.396 6.788 -13.552 1.00 96.12 206 LEU A C 1
ATOM 1561 O O . LEU A 1 206 ? -6.795 7.709 -14.108 1.00 96.12 206 LEU A O 1
ATOM 1565 N N . ARG A 1 207 ? -8.016 6.948 -12.383 1.00 95.25 207 ARG A N 1
ATOM 1566 C CA . ARG A 1 207 ? -8.000 8.214 -11.648 1.00 95.25 207 ARG A CA 1
ATOM 1567 C C . ARG A 1 207 ? -6.619 8.465 -11.048 1.00 95.25 207 ARG A C 1
ATOM 1569 O O . ARG A 1 207 ? -6.027 7.540 -10.488 1.00 95.25 207 ARG A O 1
ATOM 1576 N N . PRO A 1 208 ? -6.112 9.707 -11.091 1.00 87.50 208 PRO A N 1
ATOM 1577 C CA . PRO A 1 208 ? -4.827 10.029 -10.491 1.00 87.50 208 PRO A CA 1
ATOM 1578 C C . PRO A 1 208 ? -4.876 9.804 -8.977 1.00 87.50 208 PRO A C 1
ATOM 1580 O O . PRO A 1 208 ? -5.752 10.318 -8.287 1.00 87.50 208 PRO A O 1
ATOM 1583 N N . SER A 1 209 ? -3.902 9.064 -8.448 1.00 80.94 209 SER A N 1
ATOM 1584 C CA . SER A 1 209 ? -3.759 8.842 -7.003 1.00 80.94 209 SER A CA 1
ATOM 1585 C C . SER A 1 209 ? -3.018 9.967 -6.281 1.00 80.94 209 SER A C 1
ATOM 1587 O O . SER A 1 209 ? -2.942 9.953 -5.056 1.00 80.94 209 SER A O 1
ATOM 1589 N N . ILE A 1 210 ? -2.437 10.920 -7.016 1.00 87.88 210 ILE A N 1
ATOM 1590 C CA . ILE A 1 210 ? -1.478 11.888 -6.483 1.00 87.88 210 ILE A CA 1
ATOM 1591 C C . ILE A 1 210 ? -1.903 13.306 -6.851 1.00 87.88 210 ILE A C 1
ATOM 1593 O O . ILE A 1 210 ? -1.939 13.673 -8.026 1.00 87.88 210 ILE A O 1
ATOM 1597 N N . THR A 1 211 ? -2.123 14.128 -5.829 1.00 86.94 211 THR A N 1
ATOM 1598 C CA . THR A 1 211 ? -2.261 15.580 -5.970 1.00 86.94 211 THR A CA 1
ATOM 1599 C C . THR A 1 211 ? -0.912 16.229 -5.654 1.00 86.94 211 THR A C 1
ATOM 1601 O O . THR A 1 211 ? -0.404 16.043 -4.546 1.00 86.94 211 THR A O 1
ATOM 1604 N N . PRO A 1 212 ? -0.291 16.975 -6.589 1.00 90.88 212 PRO A N 1
ATOM 1605 C CA . PRO A 1 212 ? 0.969 17.655 -6.320 1.00 90.88 212 PRO A CA 1
ATOM 1606 C C . PRO A 1 212 ? 0.860 18.615 -5.135 1.00 90.88 212 PRO A C 1
ATOM 1608 O O . PRO A 1 212 ? -0.073 19.414 -5.046 1.00 90.88 212 PRO A O 1
ATOM 1611 N N . VAL A 1 213 ? 1.852 18.564 -4.249 1.00 91.81 213 VAL A N 1
ATOM 1612 C CA . VAL A 1 213 ? 1.944 19.450 -3.090 1.00 91.81 213 VAL A CA 1
ATOM 1613 C C . VAL A 1 213 ? 3.104 20.414 -3.290 1.00 91.81 213 VAL A C 1
ATOM 1615 O O . VAL A 1 213 ? 4.219 19.995 -3.599 1.00 91.81 213 VAL A O 1
ATOM 1618 N N . GLU A 1 214 ? 2.853 21.708 -3.100 1.00 92.75 214 GLU A N 1
ATOM 1619 C CA . GLU A 1 214 ? 3.921 22.706 -3.092 1.00 92.75 214 GLU A CA 1
ATOM 1620 C C . GLU A 1 214 ? 4.842 22.469 -1.890 1.00 92.75 214 GLU A C 1
ATOM 1622 O O . GLU A 1 214 ? 4.394 22.448 -0.738 1.00 92.75 214 GLU A O 1
ATOM 1627 N N . LEU A 1 215 ? 6.126 22.254 -2.179 1.00 94.06 215 LEU A N 1
ATOM 1628 C CA . LEU A 1 215 ? 7.162 22.037 -1.180 1.00 94.06 215 LEU A CA 1
ATOM 1629 C C . LEU A 1 215 ? 7.923 23.348 -0.927 1.00 94.06 215 LEU A C 1
ATOM 1631 O O . LEU A 1 215 ? 8.219 24.070 -1.885 1.00 94.06 215 LEU A O 1
ATOM 1635 N N . PRO A 1 216 ? 8.267 23.664 0.334 1.00 91.75 216 PRO A N 1
ATOM 1636 C CA . PRO A 1 216 ? 9.094 24.824 0.639 1.00 91.75 216 PRO A CA 1
ATOM 1637 C C . PRO A 1 216 ? 10.478 24.668 0.001 1.00 91.75 216 PRO A C 1
ATOM 1639 O O . PRO A 1 216 ? 10.989 23.555 -0.140 1.00 91.75 216 PRO A O 1
ATOM 1642 N N . LYS A 1 217 ? 11.104 25.790 -0.368 1.00 85.81 217 LYS A N 1
ATOM 1643 C CA . LYS A 1 217 ? 12.483 25.782 -0.879 1.00 85.81 217 LYS A CA 1
ATOM 1644 C C . LYS A 1 217 ? 13.439 25.192 0.161 1.00 85.81 217 LYS A C 1
ATOM 1646 O O . LYS A 1 217 ? 13.223 25.363 1.359 1.00 85.81 217 LYS A O 1
ATOM 1651 N N . GLY A 1 218 ? 14.498 24.548 -0.324 1.00 79.50 218 GLY A N 1
ATOM 1652 C CA . GLY A 1 218 ? 15.571 24.031 0.518 1.00 79.50 218 GLY A CA 1
ATOM 1653 C C . GLY A 1 218 ? 16.202 25.123 1.377 1.00 79.50 218 GLY A C 1
ATOM 1654 O O . GLY A 1 218 ? 16.516 26.214 0.890 1.00 79.50 218 GLY A O 1
ATOM 1655 N N . ASP A 1 219 ? 16.365 24.817 2.660 1.00 83.88 219 ASP A N 1
ATOM 1656 C CA . ASP A 1 219 ? 17.161 25.591 3.603 1.00 83.88 219 ASP A CA 1
ATOM 1657 C C . ASP A 1 219 ? 18.121 24.626 4.293 1.00 83.88 219 ASP A C 1
ATOM 1659 O O . ASP A 1 219 ? 17.744 23.889 5.209 1.00 83.88 219 ASP A O 1
ATOM 1663 N N . SER A 1 220 ? 19.387 24.669 3.871 1.00 78.69 220 SER A N 1
ATOM 1664 C CA . SER A 1 220 ? 20.447 23.810 4.398 1.00 78.69 220 SER A CA 1
ATOM 1665 C C . SER A 1 220 ? 20.683 23.992 5.900 1.00 78.69 220 SER A C 1
ATOM 1667 O O . SER A 1 220 ? 21.357 23.168 6.511 1.00 78.69 220 SER A O 1
ATOM 1669 N N . LYS A 1 221 ? 20.177 25.077 6.509 1.00 84.75 221 LYS A N 1
ATOM 1670 C CA . LYS A 1 221 ? 20.217 25.295 7.965 1.00 84.75 221 LYS A CA 1
ATOM 1671 C C . LYS A 1 221 ? 19.123 24.537 8.713 1.00 84.75 221 LYS A C 1
ATOM 1673 O O . LYS A 1 221 ? 19.180 24.457 9.936 1.00 84.75 221 LYS A O 1
ATOM 1678 N N . VAL A 1 222 ? 18.124 24.020 8.005 1.00 86.31 222 VAL A N 1
ATOM 1679 C CA . VAL A 1 222 ? 17.011 23.242 8.562 1.00 86.31 222 VAL A CA 1
ATOM 1680 C C . VAL A 1 222 ? 17.181 21.768 8.209 1.00 86.31 222 VAL A C 1
ATOM 1682 O O . VAL A 1 222 ? 17.067 20.903 9.087 1.00 86.31 222 VAL A O 1
ATOM 1685 N N . LEU A 1 223 ? 17.498 21.489 6.945 1.00 94.12 223 LEU A N 1
ATOM 1686 C CA . LEU A 1 223 ? 17.687 20.150 6.409 1.00 94.12 223 LEU A CA 1
ATOM 1687 C C . LEU A 1 223 ? 18.719 20.185 5.280 1.00 94.12 223 LEU A C 1
ATOM 1689 O O . LEU A 1 223 ? 18.590 20.963 4.346 1.00 94.12 223 LEU A O 1
ATOM 1693 N N . SER A 1 224 ? 19.715 19.309 5.352 1.00 95.81 224 SER A N 1
ATOM 1694 C CA . SER A 1 224 ? 20.664 19.054 4.269 1.00 95.81 224 SER A CA 1
ATOM 1695 C C . SER A 1 224 ? 20.697 17.556 4.003 1.00 95.81 224 SER A C 1
ATOM 1697 O O . SER A 1 224 ? 20.826 16.773 4.940 1.00 95.81 224 SER A O 1
ATOM 1699 N N . VAL A 1 225 ? 20.567 17.139 2.746 1.00 96.50 225 VAL A N 1
ATOM 1700 C CA . VAL A 1 225 ? 20.598 15.723 2.360 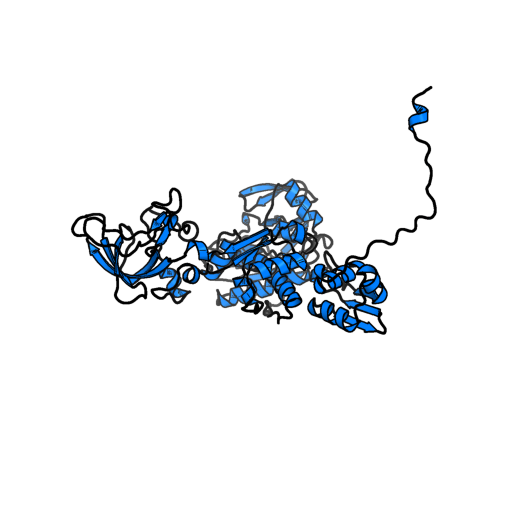1.00 96.50 225 VAL A CA 1
ATOM 1701 C C . VAL A 1 225 ? 21.767 15.488 1.417 1.00 96.50 225 VAL A C 1
ATOM 1703 O O . VAL A 1 225 ? 21.933 16.200 0.428 1.00 96.50 225 VAL A O 1
ATOM 1706 N N . SER A 1 226 ? 22.556 14.451 1.690 1.00 96.94 226 SER A N 1
ATOM 1707 C CA . SER A 1 226 ? 23.612 14.003 0.787 1.00 96.94 226 SER A CA 1
ATOM 1708 C C . SER A 1 226 ? 23.636 12.485 0.640 1.00 96.94 226 SER A C 1
ATOM 1710 O O . SER A 1 226 ? 23.317 11.735 1.564 1.00 96.94 226 SER A O 1
ATOM 1712 N N . ILE A 1 227 ? 24.035 12.027 -0.544 1.00 97.69 227 ILE A N 1
ATOM 1713 C CA . ILE A 1 227 ? 24.225 10.613 -0.853 1.00 97.69 227 ILE A CA 1
ATOM 1714 C C . ILE A 1 227 ? 25.706 10.403 -1.150 1.00 97.69 227 ILE A C 1
ATOM 1716 O O . ILE A 1 227 ? 26.225 10.915 -2.140 1.00 97.69 227 ILE A O 1
ATOM 1720 N N . SER A 1 228 ? 26.393 9.651 -0.290 1.00 96.44 228 SER A N 1
ATOM 1721 C CA . SER A 1 228 ? 27.807 9.308 -0.491 1.00 96.44 228 SER A CA 1
ATOM 1722 C C . SER A 1 228 ? 28.001 8.148 -1.468 1.00 96.44 228 SER A C 1
ATOM 1724 O O . SER A 1 228 ? 29.066 8.032 -2.063 1.00 96.44 228 SER A O 1
ATOM 1726 N N . GLU A 1 229 ? 26.979 7.308 -1.658 1.00 92.06 229 GLU A N 1
ATOM 1727 C CA . GLU A 1 229 ? 27.040 6.095 -2.485 1.00 92.06 229 GLU A CA 1
ATOM 1728 C C . GLU A 1 229 ? 25.929 6.088 -3.557 1.00 92.06 229 GLU A C 1
ATOM 1730 O O . GLU A 1 229 ? 24.942 5.357 -3.419 1.00 92.06 229 GLU A O 1
ATOM 1735 N N . PRO A 1 230 ? 26.053 6.883 -4.642 1.00 93.12 230 PRO A N 1
ATOM 1736 C CA . PRO A 1 230 ? 24.997 7.032 -5.650 1.00 93.12 230 PRO A CA 1
ATOM 1737 C C . PRO A 1 230 ? 24.640 5.758 -6.418 1.00 93.12 230 PRO A C 1
ATOM 1739 O O . PRO A 1 230 ? 23.611 5.720 -7.073 1.00 93.12 230 PRO A O 1
ATOM 1742 N N . THR A 1 231 ? 25.486 4.726 -6.376 1.00 91.75 231 THR A N 1
ATOM 1743 C CA . THR A 1 231 ? 25.200 3.408 -6.971 1.00 91.75 231 THR A CA 1
ATOM 1744 C C . THR A 1 231 ? 24.310 2.543 -6.083 1.00 91.75 231 THR A C 1
ATOM 1746 O O . THR A 1 231 ? 23.735 1.567 -6.557 1.00 91.75 231 THR A O 1
ATOM 1749 N N . ARG A 1 232 ? 24.224 2.871 -4.787 1.00 93.94 232 ARG A N 1
ATOM 1750 C CA . ARG A 1 232 ? 23.435 2.143 -3.786 1.00 93.94 232 ARG A CA 1
ATOM 1751 C C . ARG A 1 232 ? 22.144 2.864 -3.413 1.00 93.94 232 ARG A C 1
ATOM 1753 O O . ARG A 1 232 ? 21.232 2.235 -2.884 1.00 93.94 232 ARG A O 1
ATOM 1760 N N . SER A 1 233 ? 22.076 4.167 -3.660 1.00 94.94 233 SER A N 1
ATOM 1761 C CA . SER A 1 233 ? 20.872 4.976 -3.526 1.00 94.94 233 SER A CA 1
ATOM 1762 C C . SER A 1 233 ? 20.893 6.068 -4.582 1.00 94.94 233 SER A C 1
ATOM 1764 O O . SER A 1 233 ? 21.757 6.939 -4.566 1.00 94.94 233 SER A O 1
ATOM 1766 N N . ASN A 1 234 ? 19.945 6.023 -5.512 1.00 91.88 234 ASN A N 1
ATOM 1767 C CA . ASN A 1 234 ? 19.941 6.970 -6.624 1.00 91.88 234 ASN A CA 1
ATOM 1768 C C . ASN A 1 234 ? 19.191 8.250 -6.265 1.00 91.88 234 ASN A C 1
ATOM 1770 O O . ASN A 1 234 ? 19.387 9.265 -6.926 1.00 91.88 234 ASN A O 1
ATOM 1774 N N . ARG A 1 235 ? 18.332 8.205 -5.239 1.00 96.19 235 ARG A N 1
ATOM 1775 C CA . ARG A 1 235 ? 17.516 9.335 -4.805 1.00 96.19 235 ARG A CA 1
ATOM 1776 C C . ARG A 1 235 ? 17.152 9.253 -3.329 1.00 96.19 235 ARG A C 1
ATOM 1778 O O . ARG A 1 235 ? 16.752 8.191 -2.853 1.00 96.19 235 ARG A O 1
ATOM 1785 N N . TYR A 1 236 ? 17.195 10.393 -2.651 1.00 97.50 236 TYR A N 1
ATOM 1786 C CA . TYR A 1 236 ? 16.676 10.574 -1.300 1.00 97.50 236 TYR A CA 1
ATOM 1787 C C . TYR A 1 236 ? 15.965 11.923 -1.208 1.00 97.50 236 TYR A C 1
ATOM 1789 O O . TYR A 1 236 ? 16.574 12.967 -1.449 1.00 97.50 236 TYR A O 1
ATOM 1797 N N . MET A 1 237 ? 14.690 11.897 -0.828 1.00 97.50 237 MET A N 1
ATOM 1798 C CA . MET A 1 237 ? 13.896 13.086 -0.547 1.00 97.50 237 MET A CA 1
ATOM 1799 C C . MET A 1 237 ? 13.625 13.195 0.949 1.00 97.50 237 MET A C 1
ATOM 1801 O O . MET A 1 237 ? 13.168 12.239 1.578 1.00 97.50 237 MET A O 1
ATOM 1805 N N . GLY A 1 238 ? 13.883 14.379 1.498 1.00 97.44 238 GLY A N 1
ATOM 1806 C CA . GLY A 1 238 ? 13.574 14.733 2.875 1.00 97.44 238 GLY A CA 1
ATOM 1807 C C . GLY A 1 238 ? 12.605 15.910 2.931 1.00 97.44 238 GLY A C 1
ATOM 1808 O O . GLY A 1 238 ? 12.808 16.904 2.235 1.00 97.44 238 GLY A O 1
ATOM 1809 N N . VAL A 1 239 ? 11.569 15.832 3.767 1.00 97.75 239 VAL A N 1
ATOM 1810 C CA . VAL A 1 239 ? 10.672 16.969 4.041 1.00 97.75 239 VAL A CA 1
ATOM 1811 C C . VAL A 1 239 ? 10.552 17.167 5.544 1.00 97.75 239 VAL A C 1
ATOM 1813 O O . VAL A 1 239 ? 10.078 16.285 6.256 1.00 97.75 239 VAL A O 1
ATOM 1816 N N . ALA A 1 240 ? 10.977 18.332 6.024 1.00 96.94 240 ALA A N 1
ATOM 1817 C CA . ALA A 1 240 ? 10.816 18.738 7.411 1.00 96.94 240 ALA A CA 1
ATOM 1818 C C . ALA A 1 240 ? 9.493 19.492 7.589 1.00 96.94 240 ALA A C 1
ATOM 1820 O O . ALA A 1 240 ? 9.148 20.367 6.787 1.00 96.94 240 ALA A O 1
ATOM 1821 N N . PHE A 1 241 ? 8.754 19.155 8.642 1.00 96.19 241 PHE A N 1
ATOM 1822 C CA . PHE A 1 241 ? 7.514 19.839 8.986 1.00 96.19 241 PHE A CA 1
ATOM 1823 C C . PHE A 1 241 ? 7.221 19.795 10.486 1.00 96.19 241 PHE A C 1
ATOM 1825 O O . PHE A 1 241 ? 7.760 18.971 11.228 1.00 96.19 241 PHE A O 1
ATOM 1832 N N . GLU A 1 242 ? 6.343 20.693 10.915 1.00 96.25 242 GLU A N 1
ATOM 1833 C CA . GLU A 1 242 ? 5.800 20.755 12.267 1.00 96.25 242 GLU A CA 1
ATOM 1834 C C . GLU A 1 242 ? 4.326 20.340 12.278 1.00 96.25 242 GLU A C 1
ATOM 1836 O O . GLU A 1 242 ? 3.587 20.613 11.325 1.00 96.25 242 GLU A O 1
ATOM 1841 N N . CYS A 1 243 ? 3.893 19.679 13.352 1.00 95.31 243 CYS A N 1
ATOM 1842 C CA . CYS A 1 243 ? 2.515 19.230 13.529 1.00 95.31 243 CYS A CA 1
ATOM 1843 C C . CYS A 1 243 ? 2.066 19.244 15.001 1.00 95.31 243 CYS A C 1
ATOM 1845 O O . CYS A 1 243 ? 2.870 19.387 15.927 1.00 95.31 243 CYS A O 1
ATOM 1847 N N . GLU A 1 244 ? 0.759 19.079 15.219 1.00 94.38 244 GLU A N 1
ATOM 1848 C CA . GLU A 1 244 ? 0.191 18.891 16.557 1.00 94.38 244 GLU A CA 1
ATOM 1849 C C . GLU A 1 244 ? 0.584 17.524 17.149 1.00 94.38 244 GLU A C 1
ATOM 1851 O O . GLU A 1 244 ? 0.918 16.583 16.428 1.00 94.38 244 GLU A O 1
ATOM 1856 N N . LYS A 1 245 ? 0.544 17.420 18.483 1.00 93.06 245 LYS A N 1
ATOM 1857 C CA . LYS A 1 245 ? 0.794 16.168 19.214 1.00 93.06 245 LYS A CA 1
ATOM 1858 C C . LYS A 1 245 ? -0.421 15.247 19.152 1.00 93.06 245 LYS A C 1
ATOM 1860 O O . LYS A 1 245 ? -1.552 15.723 19.089 1.00 93.06 245 LYS A O 1
ATOM 1865 N N . GLY A 1 246 ? -0.186 13.941 19.275 1.00 88.75 246 GLY A N 1
ATOM 1866 C CA . GLY A 1 246 ? -1.249 12.947 19.444 1.00 88.75 246 GLY A CA 1
ATOM 1867 C C . GLY A 1 246 ? -2.171 12.776 18.235 1.00 88.75 246 GLY A C 1
ATOM 1868 O O . GLY A 1 246 ? -3.340 12.444 18.419 1.00 88.75 246 GLY A O 1
ATOM 1869 N N . LEU A 1 247 ? -1.674 13.001 17.014 1.00 92.69 247 LEU A N 1
ATOM 1870 C CA . LEU A 1 247 ? -2.452 12.811 15.788 1.00 92.69 247 LEU A CA 1
ATOM 1871 C C . LEU A 1 247 ? -2.899 11.350 15.636 1.00 92.69 247 LEU A C 1
ATOM 1873 O O . LEU A 1 247 ? -2.077 10.438 15.517 1.00 92.69 247 LEU A O 1
ATOM 1877 N N . GLN A 1 248 ? -4.213 11.143 15.614 1.00 90.81 248 GLN A N 1
ATOM 1878 C CA . GLN A 1 248 ? -4.831 9.827 15.493 1.00 90.81 248 GLN A CA 1
ATOM 1879 C C . GLN A 1 248 ? -5.284 9.562 14.062 1.00 90.81 248 GLN A C 1
ATOM 1881 O O . GLN A 1 248 ? -5.845 10.437 13.404 1.00 90.81 248 GLN A O 1
ATOM 1886 N N . SER A 1 249 ? -5.079 8.332 13.600 1.00 93.12 249 SER A N 1
ATOM 1887 C CA . SER A 1 249 ? -5.555 7.911 12.286 1.00 93.12 249 SER A CA 1
ATOM 1888 C C . SER A 1 249 ? -7.076 7.749 12.292 1.00 93.12 249 SER A C 1
ATOM 1890 O O . SER A 1 249 ? -7.618 7.177 13.251 1.00 93.12 249 SER A O 1
ATOM 1892 N N . PRO A 1 250 ? -7.765 8.191 11.229 1.00 91.81 250 PRO A N 1
ATOM 1893 C CA . PRO A 1 250 ? -9.196 7.972 11.081 1.00 91.81 250 PRO A CA 1
ATOM 1894 C C . PRO A 1 250 ? -9.497 6.478 10.911 1.00 91.81 250 PRO A C 1
ATOM 1896 O O . PRO A 1 250 ? -8.669 5.703 10.415 1.00 91.81 250 PRO A O 1
ATOM 1899 N N . TYR A 1 251 ? -10.701 6.066 11.288 1.00 88.81 251 TYR A N 1
ATOM 1900 C CA . TYR A 1 251 ? -11.132 4.672 11.287 1.00 88.81 251 TYR A CA 1
ATOM 1901 C C . TYR A 1 251 ? -11.003 3.997 9.916 1.00 88.81 251 TYR A C 1
ATOM 1903 O O . TYR A 1 251 ? -10.567 2.847 9.825 1.00 88.81 251 TYR A O 1
ATOM 1911 N N . TRP A 1 252 ? -11.322 4.708 8.830 1.00 90.81 252 TRP A N 1
ATOM 1912 C CA . TRP A 1 252 ? -11.215 4.152 7.476 1.00 90.81 252 TRP A CA 1
ATOM 1913 C C . TRP A 1 252 ? -9.773 3.746 7.123 1.00 90.81 252 TRP A C 1
ATOM 1915 O O . TRP A 1 252 ? -9.564 2.719 6.478 1.00 90.81 252 TRP A O 1
ATOM 1925 N N . MET A 1 253 ? -8.776 4.512 7.582 1.00 93.81 253 MET A N 1
ATOM 1926 C CA . MET A 1 253 ? -7.360 4.224 7.343 1.00 93.81 253 MET A CA 1
ATOM 1927 C C . MET A 1 253 ? -6.906 3.049 8.203 1.00 93.81 253 MET A C 1
ATOM 1929 O O . MET A 1 253 ? -6.267 2.130 7.694 1.00 93.81 253 MET A O 1
ATOM 1933 N N . LYS A 1 254 ? -7.302 3.038 9.483 1.00 91.62 254 LYS A N 1
ATOM 1934 C CA . LYS A 1 254 ? -7.038 1.923 10.404 1.00 91.62 254 LYS A CA 1
ATOM 1935 C C . LYS A 1 254 ? -7.567 0.604 9.848 1.00 91.62 254 LYS A C 1
ATOM 1937 O O . LYS A 1 254 ? -6.850 -0.389 9.859 1.00 91.62 254 LYS A O 1
ATOM 1942 N N . THR A 1 255 ? -8.783 0.624 9.305 1.00 90.12 255 THR A N 1
ATOM 1943 C CA . THR A 1 255 ? -9.420 -0.550 8.696 1.00 90.12 255 THR A CA 1
ATOM 1944 C C . THR A 1 255 ? -8.623 -1.036 7.489 1.00 90.12 255 THR A C 1
ATOM 1946 O O . THR A 1 255 ? -8.224 -2.194 7.454 1.00 90.12 255 THR A O 1
ATOM 1949 N N . ARG A 1 256 ? -8.291 -0.152 6.535 1.00 93.69 256 ARG A N 1
ATOM 1950 C CA . ARG A 1 256 ? -7.481 -0.525 5.358 1.00 93.69 256 ARG A CA 1
ATOM 1951 C C . ARG A 1 256 ? -6.132 -1.130 5.739 1.00 93.69 256 ARG A C 1
ATOM 1953 O O . ARG A 1 256 ? -5.737 -2.142 5.171 1.00 93.69 256 ARG A O 1
ATOM 1960 N N . LEU A 1 257 ? -5.438 -0.536 6.708 1.00 94.56 257 LEU A N 1
ATOM 1961 C CA . LEU A 1 257 ? -4.156 -1.050 7.188 1.00 94.56 257 LEU A CA 1
ATOM 1962 C C . LEU A 1 257 ? -4.304 -2.417 7.867 1.00 94.56 257 LEU A C 1
ATOM 1964 O O . LEU A 1 257 ? -3.524 -3.322 7.572 1.00 94.56 257 LEU A O 1
ATOM 1968 N N . ALA A 1 258 ? -5.336 -2.597 8.695 1.00 90.94 258 ALA A N 1
ATOM 1969 C CA . ALA A 1 258 ? -5.621 -3.869 9.355 1.00 90.94 258 ALA A CA 1
ATOM 1970 C C . ALA A 1 258 ? -5.893 -4.996 8.348 1.00 90.94 258 ALA A C 1
ATOM 1972 O O . ALA A 1 258 ? -5.355 -6.092 8.503 1.00 90.94 258 ALA A O 1
ATOM 1973 N N . LEU A 1 259 ? -6.640 -4.717 7.272 1.00 91.38 259 LEU A N 1
ATOM 1974 C CA . LEU A 1 259 ? -6.890 -5.680 6.191 1.00 91.38 259 LEU A CA 1
ATOM 1975 C C . LEU A 1 259 ? -5.597 -6.134 5.496 1.00 91.38 259 LEU A C 1
ATOM 1977 O O . LEU A 1 259 ? -5.498 -7.274 5.043 1.00 91.38 259 LEU A O 1
ATOM 1981 N N . MET A 1 260 ? -4.581 -5.269 5.462 1.00 93.12 260 MET A N 1
ATOM 1982 C CA . MET A 1 260 ? -3.243 -5.574 4.940 1.00 93.12 260 MET A CA 1
ATOM 1983 C C . MET A 1 260 ? -2.300 -6.182 5.993 1.00 93.12 260 MET A C 1
ATOM 1985 O O . MET A 1 260 ? -1.104 -6.329 5.742 1.00 93.12 260 MET A O 1
ATOM 1989 N N . GLY A 1 261 ? -2.811 -6.535 7.176 1.00 90.12 261 GLY A N 1
ATOM 1990 C CA . GLY A 1 261 ? -2.032 -7.126 8.266 1.00 90.12 261 GLY A CA 1
ATOM 1991 C C . GLY A 1 261 ? -1.198 -6.124 9.069 1.00 90.12 261 GLY A C 1
ATOM 1992 O O . GLY A 1 261 ? -0.319 -6.541 9.820 1.00 90.12 261 GLY A O 1
ATOM 1993 N N . GLN A 1 262 ? -1.449 -4.817 8.931 1.00 90.75 262 GLN A N 1
ATOM 1994 C CA . GLN A 1 262 ? -0.770 -3.786 9.714 1.00 90.75 262 GLN A CA 1
ATOM 1995 C C . GLN A 1 262 ? -1.614 -3.297 10.883 1.00 90.75 262 GLN A C 1
ATOM 1997 O O . GLN A 1 262 ? -2.779 -2.929 10.739 1.00 90.75 262 GLN A O 1
ATOM 2002 N N . ARG A 1 263 ? -0.980 -3.205 12.051 1.00 88.50 263 ARG A N 1
ATOM 2003 C CA . ARG A 1 263 ? -1.563 -2.551 13.220 1.00 88.50 263 ARG A CA 1
ATOM 2004 C C . ARG A 1 263 ? -1.392 -1.034 13.103 1.00 88.50 263 ARG A C 1
ATOM 2006 O O . ARG A 1 263 ? -0.295 -0.561 12.826 1.00 88.50 263 ARG A O 1
ATOM 2013 N N . SER A 1 264 ? -2.463 -0.291 13.376 1.00 89.69 264 SER A N 1
ATOM 2014 C CA . SER A 1 264 ? -2.416 1.171 13.494 1.00 89.69 264 SER A CA 1
ATOM 2015 C C . SER A 1 264 ? -1.611 1.607 14.721 1.00 89.69 264 SER A C 1
ATOM 2017 O O . SER A 1 264 ? -1.765 1.030 15.803 1.00 89.69 264 SER A O 1
ATOM 2019 N N . ILE A 1 265 ? -0.763 2.622 14.547 1.00 89.00 265 ILE A N 1
ATOM 2020 C CA . ILE A 1 265 ? 0.099 3.179 15.600 1.00 89.00 265 ILE A CA 1
ATOM 2021 C C . ILE A 1 265 ? -0.290 4.635 15.879 1.00 89.00 265 ILE A C 1
ATOM 2023 O O . ILE A 1 265 ? -0.809 4.948 16.945 1.00 89.00 265 ILE A O 1
ATOM 2027 N N . ASN A 1 266 ? -0.051 5.525 14.918 1.00 92.69 266 ASN A N 1
ATOM 2028 C CA . ASN A 1 266 ? -0.448 6.933 14.941 1.00 92.69 266 ASN A CA 1
ATOM 2029 C C . ASN A 1 266 ? -0.516 7.448 13.499 1.00 92.69 266 ASN A C 1
ATOM 2031 O O . ASN A 1 266 ? -0.014 6.786 12.590 1.00 92.69 266 ASN A O 1
ATOM 2035 N N . LEU A 1 267 ? -1.083 8.638 13.285 1.00 96.06 267 LEU A N 1
ATOM 2036 C CA . LEU A 1 267 ? -1.312 9.156 11.932 1.00 96.06 267 LEU A CA 1
ATOM 2037 C C . LEU A 1 267 ? -0.031 9.252 11.089 1.00 96.06 267 LEU A C 1
ATOM 2039 O O . LEU A 1 267 ? -0.069 8.963 9.896 1.00 96.06 267 LEU A O 1
ATOM 2043 N N . LEU A 1 268 ? 1.101 9.636 11.689 1.00 96.69 268 LEU A N 1
ATOM 2044 C CA . LEU A 1 268 ? 2.359 9.830 10.960 1.00 96.69 268 LEU A CA 1
ATOM 2045 C C . LEU A 1 268 ? 2.898 8.503 10.406 1.00 96.69 268 LEU A C 1
ATOM 2047 O O . LEU A 1 268 ? 3.279 8.427 9.241 1.00 96.69 268 LEU A O 1
ATOM 2051 N N . VAL A 1 269 ? 2.898 7.449 11.225 1.00 95.81 269 VAL A N 1
ATOM 2052 C CA . VAL A 1 269 ? 3.363 6.110 10.818 1.00 95.81 269 VAL A CA 1
ATOM 2053 C C . VAL A 1 269 ? 2.333 5.409 9.931 1.00 95.81 269 VAL A C 1
ATOM 2055 O O . VAL A 1 269 ? 2.672 4.760 8.941 1.00 95.81 269 VAL A O 1
ATOM 2058 N N . ASP A 1 270 ? 1.051 5.564 10.239 1.00 96.81 270 ASP A N 1
ATOM 2059 C CA . ASP A 1 270 ? -0.016 4.945 9.461 1.00 96.81 270 ASP A CA 1
ATOM 2060 C C 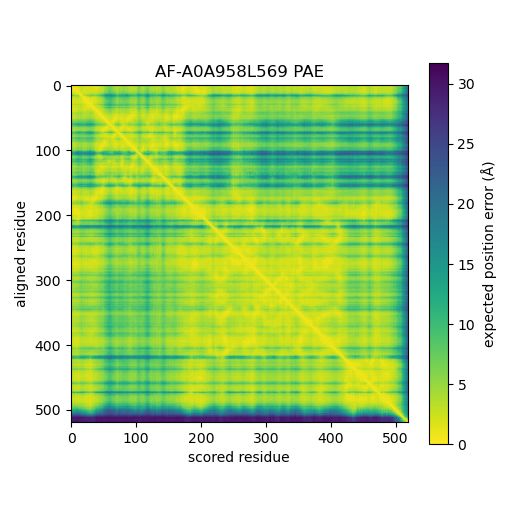. ASP A 1 270 ? -0.067 5.512 8.041 1.00 96.81 270 ASP A C 1
ATOM 2062 O O . ASP A 1 270 ? -0.297 4.759 7.098 1.00 96.81 270 ASP A O 1
ATOM 2066 N N . LEU A 1 271 ? 0.243 6.799 7.851 1.00 97.75 271 LEU A N 1
ATOM 2067 C CA . LEU A 1 271 ? 0.379 7.393 6.524 1.00 97.75 271 LEU A CA 1
ATOM 2068 C C . LEU A 1 271 ? 1.563 6.822 5.733 1.00 97.75 271 LEU A C 1
ATOM 2070 O O . LEU A 1 271 ? 1.417 6.605 4.530 1.00 97.75 271 LEU A O 1
ATOM 2074 N N . THR A 1 272 ? 2.713 6.526 6.358 1.00 97.81 272 THR A N 1
ATOM 2075 C CA . THR A 1 272 ? 3.821 5.880 5.625 1.00 97.81 272 THR A CA 1
ATOM 2076 C C . THR A 1 272 ? 3.432 4.474 5.179 1.00 97.81 272 THR A C 1
ATOM 2078 O O . THR A 1 272 ? 3.699 4.094 4.040 1.00 97.81 272 THR A O 1
ATOM 2081 N N . ASN A 1 273 ? 2.733 3.725 6.037 1.00 97.62 273 ASN A N 1
ATOM 2082 C CA . ASN A 1 273 ? 2.197 2.410 5.684 1.00 97.62 273 ASN A CA 1
ATOM 2083 C C . ASN A 1 273 ? 1.112 2.514 4.604 1.00 97.62 273 ASN A C 1
ATOM 2085 O O . ASN A 1 273 ? 1.103 1.729 3.658 1.00 97.62 273 ASN A O 1
ATOM 2089 N N . TYR A 1 274 ? 0.230 3.509 4.688 1.00 97.69 274 TYR A N 1
ATOM 2090 C CA . TYR A 1 274 ? -0.811 3.737 3.691 1.00 97.69 274 TYR A CA 1
ATOM 2091 C C . TYR A 1 274 ? -0.207 3.997 2.310 1.00 97.69 274 TYR A C 1
ATOM 2093 O O . TYR A 1 274 ? -0.622 3.379 1.332 1.00 97.69 274 TYR A O 1
ATOM 2101 N N . VAL A 1 275 ? 0.808 4.861 2.221 1.00 98.00 275 VAL A N 1
ATOM 2102 C CA . VAL A 1 275 ? 1.529 5.125 0.967 1.00 98.00 275 VAL A CA 1
ATOM 2103 C C . VAL A 1 275 ? 2.238 3.870 0.458 1.00 98.00 275 VAL A C 1
ATOM 2105 O O . VAL A 1 275 ? 2.188 3.588 -0.742 1.00 98.00 275 VAL A O 1
ATOM 2108 N N . LEU A 1 276 ? 2.827 3.077 1.355 1.00 97.56 276 LEU A N 1
ATOM 2109 C CA . LEU A 1 276 ? 3.452 1.804 1.013 1.00 97.56 276 LEU A CA 1
ATOM 2110 C C . LEU A 1 276 ? 2.453 0.830 0.373 1.00 97.56 276 LEU A C 1
ATOM 2112 O O . LEU A 1 276 ? 2.773 0.258 -0.664 1.00 97.56 276 LEU A O 1
ATOM 2116 N N . PHE A 1 277 ? 1.246 0.652 0.920 1.00 97.62 277 PHE A N 1
ATOM 2117 C CA . PHE A 1 277 ? 0.245 -0.243 0.313 1.00 97.62 277 PHE A CA 1
ATOM 2118 C C . PHE A 1 277 ? -0.483 0.384 -0.875 1.00 97.62 277 PHE A C 1
ATOM 2120 O O . PHE A 1 277 ? -0.924 -0.345 -1.760 1.00 97.62 277 PHE A O 1
ATOM 2127 N N . SER A 1 278 ? -0.592 1.710 -0.932 1.00 96.69 278 SER A N 1
ATOM 2128 C CA . SER A 1 278 ? -1.204 2.436 -2.046 1.00 96.69 278 SER A CA 1
ATOM 2129 C C . SER A 1 278 ? -0.314 2.401 -3.291 1.00 96.69 278 SER A C 1
ATOM 2131 O O . SER A 1 278 ? -0.703 1.861 -4.324 1.00 96.69 278 SER A O 1
ATOM 2133 N N . LEU A 1 279 ? 0.911 2.926 -3.187 1.00 95.69 279 LEU A N 1
ATOM 2134 C CA . LEU A 1 279 ? 1.821 3.133 -4.319 1.00 95.69 279 LEU A CA 1
ATOM 2135 C C . LEU A 1 279 ? 2.947 2.098 -4.394 1.00 95.69 279 LEU A C 1
ATOM 2137 O O . LEU A 1 279 ? 3.654 2.030 -5.397 1.00 95.69 279 LEU A O 1
ATOM 2141 N N . GLY A 1 280 ? 3.170 1.314 -3.339 1.00 95.81 280 GLY A N 1
ATOM 2142 C CA . GLY A 1 280 ? 4.339 0.441 -3.259 1.00 95.81 280 GLY A CA 1
ATOM 2143 C C . GLY A 1 280 ? 5.632 1.195 -2.947 1.00 95.81 280 GLY A C 1
ATOM 2144 O O . GLY A 1 280 ? 6.695 0.679 -3.273 1.00 95.81 280 GLY A O 1
ATOM 2145 N N . GLN A 1 281 ? 5.566 2.408 -2.380 1.00 97.56 281 GLN A N 1
ATOM 2146 C CA . GLN A 1 281 ? 6.735 3.195 -1.967 1.00 97.56 281 GLN A CA 1
ATOM 2147 C C . GLN A 1 281 ? 6.902 3.133 -0.449 1.00 97.56 281 GLN A C 1
ATOM 2149 O O . GLN A 1 281 ? 6.118 3.756 0.269 1.00 97.56 281 GLN A O 1
ATOM 2154 N N . PRO A 1 282 ? 7.922 2.429 0.065 1.00 97.69 282 PRO A N 1
ATOM 2155 C CA . PRO A 1 282 ? 8.249 2.515 1.473 1.00 97.69 282 PRO A CA 1
ATOM 2156 C C . PRO A 1 282 ? 8.763 3.911 1.827 1.00 97.69 282 PRO A C 1
ATOM 2158 O O . PRO A 1 282 ? 9.526 4.530 1.080 1.00 97.69 282 PRO A O 1
ATOM 2161 N N . MET A 1 283 ? 8.334 4.392 2.985 1.00 97.50 283 MET A N 1
ATOM 2162 C CA . MET A 1 283 ? 8.675 5.703 3.522 1.00 97.50 283 MET A CA 1
ATOM 2163 C C . MET A 1 283 ? 8.987 5.579 5.006 1.00 97.50 283 MET A C 1
ATOM 2165 O O . MET A 1 283 ? 8.648 4.576 5.640 1.00 97.50 283 MET A O 1
ATOM 2169 N N . HIS A 1 284 ? 9.619 6.605 5.563 1.00 97.25 284 HIS A N 1
ATOM 2170 C CA . HIS A 1 284 ? 9.899 6.658 6.988 1.00 97.25 284 HIS A CA 1
ATOM 2171 C C . HIS A 1 284 ? 9.655 8.053 7.555 1.00 97.25 284 HIS A C 1
ATOM 2173 O O . HIS A 1 284 ? 9.697 9.050 6.837 1.00 97.25 284 HIS A O 1
ATOM 2179 N N . VAL A 1 285 ? 9.381 8.118 8.854 1.00 96.88 285 VAL A N 1
ATOM 2180 C CA . VAL A 1 285 ? 9.246 9.368 9.602 1.00 96.88 285 VAL A CA 1
ATOM 2181 C C . VAL A 1 285 ? 10.174 9.319 10.804 1.00 96.88 285 VAL A C 1
ATOM 2183 O O . VAL A 1 285 ? 10.091 8.407 11.623 1.00 96.88 285 VAL A O 1
ATOM 2186 N N . PHE A 1 286 ? 11.044 10.316 10.914 1.00 97.06 286 PHE A N 1
ATOM 2187 C CA . PHE A 1 286 ? 11.914 10.504 12.067 1.00 97.06 286 PHE A CA 1
ATOM 2188 C C . PHE A 1 286 ? 11.394 11.637 12.947 1.00 97.06 286 PHE A C 1
ATOM 2190 O O . PHE A 1 286 ? 10.885 12.648 12.449 1.00 97.06 286 PHE A O 1
ATOM 2197 N N . ASP A 1 287 ? 11.598 11.515 14.256 1.00 96.62 287 ASP A N 1
ATOM 2198 C CA . ASP A 1 287 ? 11.482 12.647 15.166 1.00 96.62 287 ASP A CA 1
ATOM 2199 C C . ASP A 1 287 ? 12.678 13.579 14.953 1.00 96.62 287 ASP A C 1
ATOM 2201 O O . ASP A 1 287 ? 13.808 13.300 15.366 1.00 96.62 287 ASP A O 1
ATOM 2205 N N . ARG A 1 288 ? 12.426 14.717 14.303 1.00 95.25 288 ARG A N 1
ATOM 2206 C CA . ARG A 1 288 ? 13.460 15.693 13.951 1.00 95.25 288 ARG A CA 1
ATOM 2207 C C . ARG A 1 288 ? 14.169 16.258 15.182 1.00 95.25 288 ARG A C 1
ATOM 2209 O O . ARG A 1 288 ? 15.328 16.657 15.061 1.00 95.25 288 ARG A O 1
ATOM 2216 N N . GLY A 1 289 ? 13.499 16.279 16.338 1.00 93.25 289 GLY A N 1
ATOM 2217 C CA . GLY A 1 289 ? 14.057 16.740 17.609 1.00 93.25 289 GLY A CA 1
ATOM 2218 C C . GLY A 1 289 ? 15.049 15.763 18.243 1.00 93.25 289 GLY A C 1
ATOM 2219 O O . GLY A 1 289 ? 15.824 16.171 19.106 1.00 93.25 289 GLY A O 1
ATOM 2220 N N . LYS A 1 290 ? 15.054 14.496 17.810 1.00 95.25 290 LYS A N 1
ATOM 2221 C CA . LYS A 1 290 ? 15.990 13.465 18.286 1.00 95.25 290 LYS A CA 1
ATOM 2222 C C . LYS A 1 290 ? 17.229 13.311 17.399 1.00 95.25 290 LYS A C 1
ATOM 2224 O O . LYS A 1 290 ? 18.191 12.679 17.818 1.00 95.25 290 LYS A O 1
ATOM 2229 N N . LEU A 1 291 ? 17.223 13.902 16.203 1.00 95.88 291 LEU A N 1
ATOM 2230 C CA . LEU A 1 291 ? 18.341 13.860 15.257 1.00 95.88 291 LEU A CA 1
ATOM 2231 C C . LEU A 1 291 ? 19.422 14.893 15.601 1.00 95.88 291 LEU A C 1
ATOM 2233 O O . LEU A 1 291 ? 19.129 16.025 15.999 1.00 95.88 291 LEU A O 1
ATOM 2237 N N . HIS A 1 292 ? 20.685 14.534 15.388 1.00 95.81 292 HIS A N 1
ATOM 2238 C CA . HIS A 1 292 ? 21.816 15.429 15.596 1.00 95.81 292 HIS A CA 1
ATOM 2239 C C . HIS A 1 292 ? 22.089 16.308 14.374 1.00 95.81 292 HIS A C 1
ATOM 2241 O O . HIS A 1 292 ? 22.450 15.830 13.301 1.00 95.81 292 HIS A O 1
ATOM 2247 N N . GLY A 1 293 ? 21.990 17.622 14.580 1.00 93.94 293 GLY A N 1
ATOM 2248 C CA . GLY A 1 293 ? 22.315 18.609 13.557 1.00 93.94 293 GLY A CA 1
ATOM 2249 C C . GLY A 1 293 ? 21.233 18.723 12.487 1.00 93.94 293 GLY A C 1
ATOM 2250 O O . GLY A 1 293 ? 20.042 18.647 12.793 1.00 93.94 293 GLY A O 1
ATOM 2251 N N . THR A 1 294 ? 21.637 18.996 11.251 1.00 93.94 294 THR A N 1
ATOM 2252 C CA . THR A 1 294 ? 20.741 19.261 10.106 1.00 93.94 294 THR A CA 1
ATOM 2253 C C . THR A 1 294 ? 21.008 18.359 8.913 1.00 93.94 294 THR A C 1
ATOM 2255 O O . THR A 1 294 ? 20.141 18.231 8.046 1.00 93.94 294 THR A O 1
ATOM 2258 N N . ALA A 1 295 ? 22.184 17.730 8.872 1.00 96.06 295 ALA A N 1
ATOM 2259 C CA . ALA A 1 295 ? 22.575 16.868 7.775 1.00 96.06 295 ALA A CA 1
ATOM 2260 C C . ALA A 1 295 ? 22.048 15.440 7.947 1.00 96.06 295 ALA A C 1
ATOM 2262 O O . ALA A 1 295 ? 22.195 14.825 9.001 1.00 96.06 295 ALA A O 1
ATOM 2263 N N . ILE A 1 296 ? 21.513 14.902 6.858 1.00 97.94 296 ILE A N 1
ATOM 2264 C CA . ILE A 1 296 ? 21.222 13.491 6.652 1.00 97.94 296 ILE A CA 1
ATOM 2265 C C . ILE A 1 296 ? 22.125 12.987 5.538 1.00 97.94 296 ILE A C 1
ATOM 2267 O O . ILE A 1 296 ? 22.208 13.575 4.457 1.00 97.94 296 ILE A O 1
ATOM 2271 N N . THR A 1 297 ? 22.816 11.888 5.809 1.00 97.75 297 THR A N 1
ATOM 2272 C CA . THR A 1 297 ? 23.755 11.278 4.874 1.00 97.75 297 THR A CA 1
ATOM 2273 C C . THR A 1 297 ? 23.399 9.820 4.653 1.00 97.75 297 THR A C 1
ATOM 2275 O O . THR A 1 297 ? 23.392 9.023 5.593 1.00 97.75 297 THR A O 1
ATOM 2278 N N . VAL A 1 298 ? 23.164 9.455 3.395 1.00 97.94 298 VAL A N 1
ATOM 2279 C CA . VAL A 1 298 ? 23.065 8.056 2.972 1.00 97.94 298 VAL A CA 1
ATOM 2280 C C . VAL A 1 298 ? 24.471 7.559 2.652 1.00 97.94 298 VAL A C 1
ATOM 2282 O O . VAL A 1 298 ? 25.094 8.011 1.687 1.00 97.94 298 VAL A O 1
ATOM 2285 N N . ARG A 1 299 ? 24.996 6.651 3.478 1.00 97.38 299 ARG A N 1
ATOM 2286 C CA . ARG A 1 299 ? 26.381 6.162 3.381 1.00 97.38 299 ARG A CA 1
ATOM 2287 C C . ARG A 1 299 ? 26.503 4.697 3.774 1.00 97.38 299 ARG A C 1
ATOM 2289 O O . ARG A 1 299 ? 25.626 4.137 4.425 1.00 97.38 299 ARG A O 1
ATOM 2296 N N . ASN A 1 300 ? 27.639 4.093 3.442 1.00 97.50 300 ASN A N 1
ATOM 2297 C CA . ASN A 1 300 ? 28.014 2.807 4.019 1.00 97.50 300 ASN A CA 1
ATOM 2298 C C . ASN A 1 300 ? 28.216 2.939 5.538 1.00 97.50 300 ASN A C 1
ATOM 2300 O O . ASN A 1 300 ? 28.708 3.965 6.036 1.00 97.50 300 ASN A O 1
ATOM 2304 N N . ALA A 1 301 ? 27.845 1.896 6.274 1.00 97.50 301 ALA A N 1
ATOM 2305 C CA . ALA A 1 301 ? 28.175 1.796 7.685 1.00 97.50 301 ALA A CA 1
ATOM 2306 C C . ALA A 1 301 ? 29.694 1.663 7.874 1.00 97.50 301 ALA A C 1
ATOM 2308 O O . ALA A 1 301 ? 30.435 1.231 6.983 1.00 97.50 301 ALA A O 1
ATOM 2309 N N . LYS A 1 302 ? 30.180 2.063 9.045 1.00 96.94 302 LYS A N 1
ATOM 2310 C CA . LYS A 1 302 ? 31.549 1.763 9.471 1.00 96.94 302 LYS A CA 1
ATOM 2311 C C . LYS A 1 302 ? 31.595 0.321 9.982 1.00 96.94 302 LYS A C 1
ATOM 2313 O O . LYS A 1 302 ? 30.592 -0.224 10.428 1.00 96.94 302 LYS A O 1
ATOM 2318 N N . GLU A 1 303 ? 32.769 -0.297 9.922 1.00 97.19 303 GLU A N 1
ATOM 2319 C CA . GLU A 1 303 ? 32.945 -1.646 10.471 1.00 97.19 303 GLU A CA 1
ATOM 2320 C C . GLU A 1 303 ? 32.704 -1.636 11.983 1.00 97.19 303 GLU A C 1
ATOM 2322 O O . GLU A 1 303 ? 33.310 -0.820 12.683 1.00 97.19 303 GLU A O 1
ATOM 2327 N N . GLY A 1 304 ? 31.830 -2.517 12.467 1.00 96.06 304 GLY A N 1
ATOM 2328 C CA . GLY A 1 304 ? 31.464 -2.596 13.880 1.00 96.06 304 GLY A CA 1
ATOM 2329 C C . GLY A 1 304 ? 30.566 -1.449 14.360 1.00 96.06 304 GLY A C 1
ATOM 2330 O O . GLY A 1 304 ? 30.394 -1.273 15.567 1.00 96.06 304 GLY A O 1
ATOM 2331 N N . GLU A 1 305 ? 30.020 -0.631 13.451 1.00 97.06 305 GLU A N 1
ATOM 2332 C CA . GLU A 1 305 ? 29.075 0.433 13.807 1.00 97.06 305 GLU A CA 1
ATOM 2333 C C . GLU A 1 305 ? 27.796 -0.189 14.376 1.00 97.06 305 GLU A C 1
ATOM 2335 O O . GLU A 1 305 ? 27.279 -1.149 13.816 1.00 97.06 305 GLU A O 1
ATOM 2340 N N . ARG A 1 306 ? 27.282 0.325 15.495 1.00 96.81 306 ARG A N 1
ATOM 2341 C CA . ARG A 1 306 ? 26.107 -0.252 16.159 1.00 96.81 306 ARG A CA 1
ATOM 2342 C C . ARG A 1 306 ? 24.866 0.586 15.935 1.00 96.81 306 ARG A C 1
ATOM 2344 O O . ARG A 1 306 ? 24.945 1.813 15.914 1.00 96.81 306 ARG A O 1
ATOM 2351 N N . ILE A 1 307 ? 23.729 -0.086 15.813 1.00 96.94 307 ILE A N 1
ATOM 2352 C CA . ILE A 1 307 ? 22.417 0.554 15.769 1.00 96.94 307 ILE A CA 1
ATOM 2353 C C . ILE A 1 307 ? 21.393 -0.289 16.525 1.00 96.94 307 ILE A C 1
ATOM 2355 O O . ILE A 1 307 ? 21.341 -1.510 16.369 1.00 96.94 307 ILE A O 1
ATOM 2359 N N . LYS A 1 308 ? 20.557 0.376 17.326 1.00 97.12 308 LYS A N 1
ATOM 2360 C CA . LYS A 1 308 ? 19.367 -0.229 17.923 1.00 97.12 308 LYS A CA 1
ATOM 2361 C C . LYS A 1 308 ? 18.160 0.032 17.026 1.00 97.12 308 LYS A C 1
ATOM 2363 O O . LYS A 1 308 ? 17.838 1.191 16.756 1.00 97.12 308 LYS A O 1
ATOM 2368 N N . LEU A 1 309 ? 17.511 -1.027 16.554 1.00 96.00 309 LEU A N 1
ATOM 2369 C CA . LEU A 1 309 ? 16.384 -0.937 15.622 1.00 96.00 309 LEU A CA 1
ATOM 2370 C C . LEU A 1 309 ? 15.034 -1.002 16.354 1.00 96.00 309 LEU A C 1
ATOM 2372 O O . LEU A 1 309 ? 14.971 -1.199 17.568 1.00 96.00 309 LEU A O 1
ATOM 2376 N N . LEU A 1 310 ? 13.946 -0.776 15.613 1.00 93.06 310 LEU A N 1
ATOM 2377 C CA . LEU A 1 310 ? 12.569 -0.747 16.132 1.00 93.06 310 LEU A CA 1
ATOM 2378 C C . LEU A 1 310 ? 12.087 -2.072 16.749 1.00 93.06 310 LEU A C 1
ATOM 2380 O O . LEU A 1 310 ? 11.114 -2.064 17.493 1.00 93.06 310 LEU A O 1
ATOM 2384 N N . ASP A 1 311 ? 12.761 -3.187 16.471 1.00 92.94 311 ASP A N 1
ATOM 2385 C CA . ASP A 1 311 ? 12.548 -4.481 17.136 1.00 92.94 311 ASP A CA 1
ATOM 2386 C C . ASP A 1 311 ? 13.216 -4.571 18.524 1.00 92.94 311 ASP A C 1
ATOM 2388 O O . ASP A 1 311 ? 13.251 -5.636 19.139 1.00 92.94 311 ASP A O 1
ATOM 2392 N N . GLU A 1 312 ? 13.760 -3.449 19.000 1.00 94.75 312 GLU A N 1
ATOM 2393 C CA . GLU A 1 312 ? 14.492 -3.275 20.252 1.00 94.75 312 GLU A CA 1
ATOM 2394 C C . GLU A 1 312 ? 15.818 -4.044 20.343 1.00 94.75 312 GLU A C 1
ATOM 2396 O O . GLU A 1 312 ? 16.474 -4.008 21.391 1.00 94.75 312 GLU A O 1
ATOM 2401 N N . GLN A 1 313 ? 16.264 -4.670 19.251 1.00 95.94 313 GLN A N 1
ATOM 2402 C CA . GLN A 1 313 ? 17.540 -5.373 19.186 1.00 95.94 313 GLN A CA 1
ATOM 2403 C C . GLN A 1 313 ? 18.667 -4.435 18.739 1.00 95.94 313 GLN A C 1
ATOM 2405 O O . GLN A 1 313 ? 18.466 -3.483 17.980 1.00 95.94 313 GLN A O 1
ATOM 2410 N N . GLU A 1 314 ? 19.874 -4.694 19.245 1.00 96.62 314 GLU A N 1
ATOM 2411 C CA . GLU A 1 314 ? 21.096 -4.003 18.831 1.00 96.62 314 GLU A CA 1
ATOM 2412 C C . GLU A 1 314 ? 21.850 -4.861 17.814 1.00 96.62 314 GLU A C 1
ATOM 2414 O O . GLU A 1 314 ? 22.120 -6.038 18.057 1.00 96.62 314 GLU A O 1
ATOM 2419 N N . TYR A 1 315 ? 22.219 -4.250 16.691 1.00 96.69 315 TYR A N 1
ATOM 2420 C CA . TYR A 1 315 ? 22.917 -4.904 15.594 1.00 96.69 315 TYR A CA 1
ATOM 2421 C C . TYR A 1 315 ? 24.295 -4.288 15.382 1.00 96.69 315 TYR A C 1
ATOM 2423 O O . TYR A 1 315 ? 24.458 -3.066 15.414 1.00 96.69 315 TYR A O 1
ATOM 2431 N N . GLU A 1 316 ? 25.280 -5.146 15.118 1.00 97.50 316 GLU A N 1
ATOM 2432 C CA . GLU A 1 316 ? 26.618 -4.749 14.685 1.00 97.50 316 GLU A CA 1
ATOM 2433 C C . GLU A 1 316 ? 26.690 -4.762 13.150 1.00 97.50 316 GLU A C 1
ATOM 2435 O O . GLU A 1 316 ? 26.462 -5.782 12.488 1.00 97.50 316 GLU A O 1
ATOM 2440 N N . LEU A 1 317 ? 26.955 -3.590 12.579 1.00 97.38 317 LEU A N 1
ATOM 2441 C CA . LEU A 1 317 ? 26.963 -3.341 11.146 1.00 97.38 317 LEU A CA 1
ATOM 2442 C C . LEU A 1 317 ? 28.349 -3.554 10.539 1.00 97.38 317 LEU A C 1
ATOM 2444 O O . LEU A 1 317 ? 29.387 -3.419 11.188 1.00 97.38 317 LEU A O 1
ATOM 2448 N N . THR A 1 318 ? 28.358 -3.857 9.248 1.00 96.56 318 THR A N 1
ATOM 2449 C CA . THR A 1 318 ? 29.565 -4.033 8.436 1.00 96.56 318 THR A CA 1
ATOM 2450 C C . THR A 1 318 ? 29.649 -2.936 7.379 1.00 96.56 318 THR A C 1
ATOM 2452 O O . THR A 1 318 ? 28.645 -2.325 7.015 1.00 96.56 318 THR A O 1
ATOM 2455 N N . LYS A 1 319 ? 30.814 -2.765 6.747 1.00 96.25 319 LYS A N 1
ATOM 2456 C CA . LYS A 1 319 ? 30.959 -1.839 5.601 1.00 96.25 319 LYS A CA 1
ATOM 2457 C C . LYS A 1 319 ? 30.043 -2.125 4.405 1.00 96.25 319 LYS A C 1
ATOM 2459 O O . LYS A 1 319 ? 29.932 -1.294 3.506 1.00 96.25 319 LYS A O 1
ATOM 2464 N N . HIS A 1 320 ? 29.415 -3.298 4.354 1.00 94.56 320 HIS A N 1
ATOM 2465 C CA . HIS A 1 320 ? 28.480 -3.662 3.294 1.00 94.56 320 HIS A CA 1
ATOM 2466 C C . HIS A 1 320 ? 27.053 -3.173 3.555 1.00 94.56 320 HIS A C 1
ATOM 2468 O O . HIS A 1 320 ? 26.220 -3.238 2.651 1.00 94.56 320 HIS A O 1
ATOM 2474 N N . ASP A 1 321 ? 26.755 -2.665 4.747 1.00 96.69 321 ASP A N 1
ATOM 2475 C CA . ASP A 1 321 ? 25.432 -2.151 5.090 1.00 96.69 321 ASP A CA 1
ATOM 2476 C C . ASP A 1 321 ? 25.300 -0.697 4.673 1.00 96.69 321 ASP A C 1
ATOM 2478 O O . ASP A 1 321 ? 26.252 0.077 4.760 1.00 96.69 321 ASP A O 1
ATOM 2482 N N . LEU A 1 322 ? 24.127 -0.345 4.156 1.00 97.69 322 LEU A N 1
ATOM 2483 C CA . LEU A 1 322 ? 23.784 1.035 3.853 1.00 97.69 322 LEU A CA 1
ATOM 2484 C C . LEU A 1 322 ? 22.973 1.579 5.024 1.00 97.69 322 LEU A C 1
ATOM 2486 O O . LEU A 1 322 ? 22.001 0.957 5.448 1.00 97.69 322 LEU A O 1
ATOM 2490 N N . VAL A 1 323 ? 23.371 2.732 5.541 1.00 97.94 323 VAL A N 1
ATOM 2491 C CA . VAL A 1 323 ? 22.683 3.402 6.643 1.00 97.94 323 VAL A CA 1
ATOM 2492 C C . VAL A 1 323 ? 22.257 4.792 6.226 1.00 97.94 323 VAL A C 1
ATOM 2494 O O . VAL A 1 323 ? 22.892 5.448 5.395 1.00 97.94 323 VAL A O 1
ATOM 2497 N N . ILE A 1 324 ? 21.186 5.241 6.858 1.00 98.06 324 ILE A N 1
ATOM 2498 C CA . ILE A 1 324 ? 20.834 6.651 6.910 1.00 98.06 324 ILE A CA 1
ATOM 2499 C C . ILE A 1 324 ? 21.408 7.147 8.225 1.00 98.06 324 ILE A C 1
ATOM 2501 O O . ILE A 1 324 ? 21.135 6.568 9.277 1.00 98.06 324 ILE A O 1
ATOM 2505 N N . ALA A 1 325 ? 22.263 8.159 8.160 1.00 97.69 325 ALA A N 1
ATOM 2506 C CA . ALA A 1 325 ? 22.954 8.700 9.318 1.00 97.69 325 ALA A CA 1
ATOM 2507 C C . ALA A 1 325 ? 22.699 10.197 9.445 1.00 97.69 325 ALA A C 1
ATOM 2509 O O . ALA A 1 325 ? 22.623 10.903 8.438 1.00 97.69 325 ALA A O 1
ATOM 2510 N N . ASP A 1 326 ? 22.611 10.664 10.683 1.00 96.88 326 ASP A N 1
ATOM 2511 C CA . ASP A 1 326 ? 22.716 12.085 10.981 1.00 96.88 326 ASP A CA 1
ATOM 2512 C C . ASP A 1 326 ? 24.199 12.500 11.101 1.00 96.88 326 ASP A C 1
ATOM 2514 O O . ASP A 1 326 ? 25.108 11.768 10.687 1.00 96.88 326 ASP A O 1
ATOM 2518 N N . GLU A 1 327 ? 24.476 13.683 11.654 1.00 95.56 327 GLU A N 1
ATOM 2519 C CA . GLU A 1 327 ? 25.847 14.187 11.806 1.00 95.56 327 GLU A CA 1
ATOM 2520 C C . GLU A 1 327 ? 26.730 13.360 12.761 1.00 95.56 327 GLU A C 1
ATOM 2522 O O . GLU A 1 327 ? 27.955 13.522 12.753 1.00 95.56 327 GLU A O 1
ATOM 2527 N N . LYS A 1 328 ? 26.154 12.483 13.594 1.00 94.31 328 LYS A N 1
ATOM 2528 C CA . LYS A 1 328 ? 26.883 11.721 14.618 1.00 94.31 328 LYS A CA 1
ATOM 2529 C C . LYS A 1 328 ? 26.716 10.211 14.498 1.00 94.31 328 LYS A C 1
ATOM 2531 O O . LYS A 1 328 ? 27.713 9.499 14.638 1.00 94.31 328 LYS A O 1
ATOM 2536 N N . THR A 1 329 ? 25.503 9.718 14.276 1.00 95.12 329 THR A N 1
ATOM 2537 C CA . THR A 1 329 ? 25.144 8.302 14.432 1.00 95.12 329 THR A CA 1
ATOM 2538 C C . THR A 1 329 ? 24.253 7.803 13.289 1.00 95.12 329 THR A C 1
ATOM 2540 O O . THR A 1 329 ? 23.615 8.590 12.584 1.00 95.12 329 THR A O 1
ATOM 2543 N N . PRO A 1 330 ? 24.227 6.482 13.030 1.00 97.12 330 PRO A N 1
ATOM 2544 C CA . PRO A 1 330 ? 23.241 5.900 12.131 1.00 97.12 330 PRO A CA 1
ATOM 2545 C C . PRO A 1 330 ? 21.858 5.933 12.797 1.00 97.12 330 PRO A C 1
ATOM 2547 O O . PRO A 1 330 ? 21.713 5.592 13.968 1.00 97.12 330 PRO A O 1
ATOM 2550 N N . VAL A 1 331 ? 20.840 6.324 12.035 1.00 97.25 331 VAL A N 1
ATOM 2551 C CA . VAL A 1 331 ? 19.457 6.488 12.514 1.00 97.25 331 VAL A CA 1
ATOM 2552 C C . VAL A 1 331 ? 18.485 5.501 11.876 1.00 97.25 331 VAL A C 1
ATOM 2554 O O . VAL A 1 331 ? 17.359 5.377 12.348 1.00 97.25 331 VAL A O 1
ATOM 2557 N N . ALA A 1 332 ? 18.904 4.786 10.829 1.00 97.19 332 ALA A N 1
ATOM 2558 C CA . ALA A 1 332 ? 18.179 3.657 10.255 1.00 97.19 332 ALA A CA 1
ATOM 2559 C C . ALA A 1 332 ? 19.111 2.746 9.442 1.00 97.19 332 ALA A C 1
ATOM 2561 O O . ALA A 1 332 ? 20.090 3.207 8.841 1.00 97.19 332 ALA A O 1
ATOM 2562 N N . LEU A 1 333 ? 18.755 1.461 9.361 1.00 97.00 333 LEU A N 1
ATOM 2563 C CA . LEU A 1 333 ? 19.286 0.552 8.349 1.00 97.00 333 LEU A CA 1
ATOM 2564 C C . LEU A 1 333 ? 18.496 0.789 7.055 1.00 97.00 333 LEU A C 1
ATOM 2566 O O . LEU A 1 333 ? 17.307 0.463 6.977 1.00 97.00 333 LEU A O 1
ATOM 2570 N N . ALA A 1 334 ? 19.148 1.402 6.065 1.00 96.31 334 ALA A N 1
ATOM 2571 C CA . ALA A 1 334 ? 18.493 1.988 4.899 1.00 96.31 334 ALA A CA 1
ATOM 2572 C C . ALA A 1 334 ? 17.624 0.957 4.165 1.00 96.31 334 ALA A C 1
ATOM 2574 O O . ALA A 1 334 ? 18.092 -0.131 3.833 1.00 96.31 334 ALA A O 1
ATOM 2575 N N . GLY A 1 335 ? 16.350 1.288 3.944 1.00 92.56 335 GLY A N 1
ATOM 2576 C CA . GLY A 1 335 ? 15.390 0.424 3.252 1.00 92.56 335 GLY A CA 1
ATOM 2577 C C . GLY A 1 335 ? 15.008 -0.876 3.976 1.00 92.56 335 GLY A C 1
ATOM 2578 O O . GLY A 1 335 ? 14.275 -1.682 3.406 1.00 92.56 335 GLY A O 1
ATOM 2579 N N . VAL A 1 336 ? 15.471 -1.099 5.213 1.00 94.00 336 VAL A N 1
ATOM 2580 C CA . VAL A 1 336 ? 15.168 -2.313 5.989 1.00 94.00 336 VAL A CA 1
ATOM 2581 C C . VAL A 1 336 ? 14.345 -1.989 7.229 1.00 94.00 336 VAL A C 1
ATOM 2583 O O . VAL A 1 336 ? 13.215 -2.470 7.345 1.00 94.00 336 VAL A O 1
ATOM 2586 N N . MET A 1 337 ? 14.885 -1.185 8.147 1.00 94.75 337 MET A N 1
ATOM 2587 C CA . MET A 1 337 ? 14.225 -0.860 9.413 1.00 94.75 337 MET A CA 1
ATOM 2588 C C . MET A 1 337 ? 14.765 0.448 10.004 1.00 94.75 337 MET A C 1
ATOM 2590 O O . MET A 1 337 ? 15.966 0.721 9.949 1.00 94.75 337 MET A O 1
ATOM 2594 N N . GLY A 1 338 ? 13.864 1.246 10.582 1.00 94.69 338 GLY A N 1
ATOM 2595 C CA . GLY A 1 338 ? 14.212 2.469 11.304 1.00 94.69 338 GLY A CA 1
ATOM 2596 C C . GLY A 1 338 ? 14.943 2.191 12.620 1.00 94.69 338 GLY A C 1
ATOM 2597 O O . GLY A 1 338 ? 14.817 1.110 13.202 1.00 94.69 338 GLY A O 1
ATOM 2598 N N . GLY A 1 339 ? 15.704 3.175 13.092 1.00 94.56 339 GLY A N 1
ATOM 2599 C CA . GLY A 1 339 ? 16.309 3.164 14.419 1.00 94.56 339 GLY A CA 1
ATOM 2600 C C . GLY A 1 339 ? 15.288 3.478 15.511 1.00 94.56 339 GLY A C 1
ATOM 2601 O O . GLY A 1 339 ? 14.358 4.261 15.319 1.00 94.56 339 GLY A O 1
ATOM 2602 N N . LEU A 1 340 ? 15.471 2.881 16.688 1.00 94.25 340 LEU A N 1
ATOM 2603 C CA . LEU A 1 340 ? 14.578 3.105 17.825 1.00 94.25 340 LEU A CA 1
ATOM 2604 C C . LEU A 1 340 ? 14.703 4.530 18.380 1.00 94.25 340 LEU A C 1
ATOM 2606 O O . LEU A 1 340 ? 13.707 5.149 18.750 1.00 94.25 340 LEU A O 1
ATOM 2610 N N . GLU A 1 341 ? 15.923 5.063 18.436 1.00 92.88 341 GLU A N 1
ATOM 2611 C CA . GLU A 1 341 ? 16.215 6.349 19.081 1.00 92.88 341 GLU A CA 1
ATOM 2612 C C . GLU A 1 341 ? 15.655 7.548 18.310 1.00 92.88 341 GLU A C 1
ATOM 2614 O O . GLU A 1 341 ? 15.277 8.541 18.920 1.00 92.88 341 GLU A O 1
ATOM 2619 N N . SER A 1 342 ? 15.530 7.440 16.988 1.00 92.50 342 SER A N 1
ATOM 2620 C CA . SER A 1 342 ? 14.991 8.477 16.102 1.00 92.50 342 SER A CA 1
ATOM 2621 C C . SER A 1 342 ? 13.488 8.319 15.823 1.00 92.50 342 SER A C 1
ATOM 2623 O O . SER A 1 342 ? 12.915 9.114 15.077 1.00 92.50 342 SER A O 1
ATOM 2625 N N . SER A 1 343 ? 12.836 7.321 16.429 1.00 93.31 343 SER A N 1
ATOM 2626 C CA . SER A 1 343 ? 11.423 7.006 16.203 1.00 93.31 343 SER A CA 1
ATOM 2627 C C . SER A 1 343 ? 10.472 8.108 16.679 1.00 93.31 343 SER A C 1
ATOM 2629 O O . SER A 1 343 ? 10.702 8.781 17.695 1.00 93.31 343 SER A O 1
ATOM 2631 N N . VAL A 1 344 ? 9.370 8.272 15.949 1.00 94.19 344 VAL A N 1
ATOM 2632 C CA . VAL A 1 344 ? 8.273 9.167 16.330 1.00 94.19 344 VAL A CA 1
ATOM 2633 C C . VAL A 1 344 ? 7.465 8.598 17.498 1.00 94.19 344 VAL A C 1
ATOM 2635 O O . VAL A 1 344 ? 7.329 7.389 17.666 1.00 94.19 344 VAL A O 1
ATOM 2638 N N . THR A 1 345 ? 6.907 9.490 18.309 1.00 91.50 345 THR A N 1
ATOM 2639 C CA . THR A 1 345 ? 6.047 9.177 19.460 1.00 91.50 345 THR A CA 1
ATOM 2640 C C . THR A 1 345 ? 4.831 10.101 19.454 1.00 91.50 345 THR A C 1
ATOM 2642 O O . THR A 1 345 ? 4.819 11.097 18.734 1.00 91.50 345 THR A O 1
ATOM 2645 N N . ASP A 1 346 ? 3.853 9.868 20.329 1.00 89.06 346 ASP A N 1
ATOM 2646 C CA . ASP A 1 346 ? 2.688 10.761 20.469 1.00 89.06 346 ASP A CA 1
ATOM 2647 C C . ASP A 1 346 ? 3.065 12.197 20.874 1.00 89.06 346 ASP A C 1
ATOM 2649 O O . ASP A 1 346 ? 2.287 13.136 20.696 1.00 89.06 346 ASP A O 1
ATOM 2653 N N . SER A 1 347 ? 4.273 12.379 21.417 1.00 91.81 347 SER A N 1
ATOM 2654 C CA . SER A 1 347 ? 4.814 13.679 21.815 1.00 91.81 347 SER A CA 1
ATOM 2655 C C . SER A 1 347 ? 5.541 14.433 20.698 1.00 91.81 347 SER A C 1
ATOM 2657 O O . SER A 1 347 ? 5.846 15.616 20.882 1.00 91.81 347 SER A O 1
ATOM 2659 N N . THR A 1 348 ? 5.820 13.772 19.571 1.00 95.19 348 THR A N 1
ATOM 2660 C CA . THR A 1 348 ? 6.596 14.330 18.462 1.00 95.19 348 THR A CA 1
ATOM 2661 C C . THR A 1 348 ? 5.824 15.465 17.790 1.00 95.19 348 THR A C 1
ATOM 2663 O O . THR A 1 348 ? 4.660 15.311 17.433 1.00 95.19 348 THR A O 1
ATOM 2666 N N . THR A 1 349 ? 6.483 16.611 17.611 1.00 95.31 349 THR A N 1
ATOM 2667 C CA . THR A 1 349 ? 5.919 17.785 16.913 1.00 95.31 349 THR A CA 1
ATOM 2668 C C . THR A 1 349 ? 6.771 18.264 15.752 1.00 95.31 349 THR A C 1
ATOM 2670 O O . THR A 1 349 ? 6.288 19.047 14.946 1.00 95.31 349 THR A O 1
ATOM 2673 N N . HIS A 1 350 ? 8.029 17.829 15.673 1.00 96.19 350 HIS A N 1
ATOM 2674 C CA . HIS A 1 350 ? 8.945 18.156 14.587 1.00 96.19 350 HIS A CA 1
ATOM 2675 C C . HIS A 1 350 ? 9.288 16.849 13.888 1.00 96.19 350 HIS A C 1
ATOM 2677 O O . HIS A 1 350 ? 9.819 15.931 14.515 1.00 96.19 350 HIS A O 1
ATOM 2683 N N . VAL A 1 351 ? 8.976 16.754 12.604 1.00 97.25 351 VAL A N 1
ATOM 2684 C CA . VAL A 1 351 ? 9.067 15.507 11.848 1.00 97.25 351 VAL A CA 1
ATOM 2685 C C . VAL A 1 351 ? 9.972 15.711 10.647 1.00 97.25 351 VAL A C 1
ATOM 2687 O O . VAL A 1 351 ? 9.937 16.755 9.996 1.00 97.25 351 VAL A O 1
ATOM 2690 N N . LEU A 1 352 ? 10.781 14.697 10.352 1.00 97.62 352 LEU A N 1
ATOM 2691 C CA . LEU A 1 352 ? 11.464 14.556 9.077 1.00 97.62 352 LEU A CA 1
ATOM 2692 C C . LEU A 1 352 ? 10.871 13.356 8.338 1.00 97.62 352 LEU A C 1
ATOM 2694 O O . LEU A 1 352 ? 11.032 12.217 8.769 1.00 97.62 352 LEU A O 1
ATOM 2698 N N . LEU A 1 353 ? 10.198 13.628 7.226 1.00 98.19 353 LEU A N 1
ATOM 2699 C CA . LEU A 1 353 ? 9.704 12.623 6.295 1.00 98.19 353 LEU A CA 1
ATOM 2700 C C . LEU A 1 353 ? 10.815 12.197 5.344 1.00 98.19 353 LEU A C 1
ATOM 2702 O O . LEU A 1 353 ? 11.465 13.048 4.740 1.00 98.19 353 LEU A O 1
ATOM 2706 N N . GLU A 1 354 ? 10.966 10.895 5.166 1.00 98.00 354 GLU A N 1
ATOM 2707 C CA . GLU A 1 354 ? 11.856 10.267 4.202 1.00 98.00 354 GLU A CA 1
ATOM 2708 C C . GLU A 1 354 ? 11.052 9.556 3.114 1.00 98.00 354 GLU A C 1
ATOM 2710 O O . GLU A 1 354 ? 10.140 8.771 3.393 1.00 98.00 354 GLU A O 1
ATOM 2715 N N . SER A 1 355 ? 11.479 9.753 1.868 1.00 98.00 355 SER A N 1
ATOM 2716 C CA . SER A 1 355 ? 11.136 8.881 0.750 1.00 98.00 355 SER A CA 1
ATOM 2717 C C . SER A 1 355 ? 12.356 8.709 -0.147 1.00 98.00 355 SER A C 1
ATOM 2719 O O . SER A 1 355 ? 12.924 9.689 -0.634 1.00 98.00 355 SER A O 1
ATOM 2721 N N . ALA A 1 356 ? 12.792 7.471 -0.349 1.00 97.12 356 ALA A N 1
ATOM 2722 C CA . ALA A 1 356 ? 14.084 7.184 -0.959 1.00 97.12 356 ALA A CA 1
ATOM 2723 C C . ALA A 1 356 ? 14.035 5.983 -1.907 1.00 97.12 356 ALA A C 1
ATOM 2725 O O . ALA A 1 356 ? 13.040 5.260 -2.001 1.00 97.12 356 ALA A O 1
ATOM 2726 N N . ASN A 1 357 ? 15.138 5.789 -2.624 1.00 95.81 357 ASN A N 1
ATOM 2727 C CA . ASN A 1 357 ? 15.385 4.649 -3.490 1.00 95.81 357 ASN A CA 1
ATOM 2728 C C . ASN A 1 357 ? 16.700 3.970 -3.098 1.00 95.81 357 ASN A C 1
ATOM 2730 O O . ASN A 1 357 ? 17.702 4.651 -2.866 1.00 95.81 357 ASN A O 1
ATOM 2734 N N . PHE A 1 358 ? 16.694 2.639 -3.050 1.00 95.56 358 PHE A N 1
ATOM 2735 C CA . PHE A 1 358 ? 17.839 1.835 -2.633 1.00 95.56 358 PHE A CA 1
ATOM 2736 C C . PHE A 1 358 ? 18.085 0.673 -3.592 1.00 95.56 358 PHE A C 1
ATOM 2738 O O . PHE A 1 358 ? 17.157 0.129 -4.191 1.00 95.56 358 PHE A O 1
ATOM 2745 N N . GLU A 1 359 ? 19.349 0.282 -3.706 1.00 94.62 359 GLU A N 1
ATOM 2746 C CA . GLU A 1 359 ? 19.803 -0.799 -4.572 1.00 94.62 359 GLU A CA 1
ATOM 2747 C C . GLU A 1 359 ? 19.338 -2.177 -4.049 1.00 94.62 359 GLU A C 1
ATOM 2749 O O . GLU A 1 359 ? 19.626 -2.532 -2.899 1.00 94.62 359 GLU A O 1
ATOM 2754 N N . PRO A 1 360 ? 18.639 -2.985 -4.873 1.00 94.38 360 PRO A N 1
ATOM 2755 C CA . PRO A 1 360 ? 17.978 -4.211 -4.418 1.00 94.38 360 PRO A CA 1
ATOM 2756 C C . PRO A 1 360 ? 18.888 -5.259 -3.773 1.00 94.38 360 PRO A C 1
ATOM 2758 O O . PRO A 1 360 ? 18.509 -5.889 -2.779 1.00 94.38 360 PRO A O 1
ATOM 2761 N N . THR A 1 361 ? 20.095 -5.469 -4.313 1.00 94.50 361 THR A N 1
ATOM 2762 C CA . THR A 1 361 ? 20.995 -6.529 -3.834 1.00 94.50 361 THR A CA 1
ATOM 2763 C C . THR A 1 361 ? 21.484 -6.231 -2.423 1.00 94.50 361 THR A C 1
ATOM 2765 O O . THR A 1 361 ? 21.564 -7.142 -1.596 1.00 94.50 361 THR A O 1
ATOM 2768 N N . GLY A 1 362 ? 21.804 -4.969 -2.134 1.00 95.12 362 GLY A N 1
ATOM 2769 C CA . GLY A 1 362 ? 22.196 -4.495 -0.814 1.00 95.12 362 GLY A CA 1
ATOM 2770 C C . GLY A 1 362 ? 21.107 -4.741 0.224 1.00 95.12 362 GLY A C 1
ATOM 2771 O O . GLY A 1 362 ? 21.399 -5.312 1.275 1.00 95.12 362 GLY A O 1
ATOM 2772 N N . ILE A 1 363 ? 19.857 -4.405 -0.104 1.00 95.75 363 ILE A N 1
ATOM 2773 C CA . ILE A 1 363 ? 18.700 -4.632 0.775 1.00 95.75 363 ILE A CA 1
ATOM 2774 C C . ILE A 1 363 ? 18.509 -6.122 1.063 1.00 95.75 363 ILE A C 1
ATOM 2776 O O . ILE A 1 363 ? 18.427 -6.518 2.227 1.00 95.75 363 ILE A O 1
ATOM 2780 N N . ARG A 1 364 ? 18.523 -6.974 0.028 1.00 94.62 364 ARG A N 1
ATOM 2781 C CA . ARG A 1 364 ? 18.371 -8.428 0.198 1.00 94.62 364 ARG A CA 1
ATOM 2782 C C . ARG A 1 364 ? 19.485 -9.031 1.057 1.00 94.62 364 ARG A C 1
ATOM 2784 O O . ARG A 1 364 ? 19.220 -9.880 1.912 1.00 94.62 364 ARG A O 1
ATOM 2791 N N . LYS A 1 365 ? 20.735 -8.600 0.845 1.00 95.50 365 LYS A N 1
ATOM 2792 C CA . LYS A 1 365 ? 21.894 -9.058 1.629 1.00 95.50 365 LYS A CA 1
ATOM 2793 C C . LYS A 1 365 ? 21.799 -8.621 3.089 1.00 95.50 365 LYS A C 1
ATOM 2795 O O . LYS A 1 365 ? 22.071 -9.443 3.960 1.00 95.50 365 LYS A O 1
ATOM 2800 N N . ALA A 1 366 ? 21.407 -7.374 3.355 1.00 94.75 366 ALA A N 1
ATOM 2801 C CA . ALA A 1 366 ? 21.233 -6.863 4.713 1.00 94.75 366 ALA A CA 1
ATOM 2802 C C . ALA A 1 366 ? 20.095 -7.595 5.443 1.00 94.75 366 ALA A C 1
ATOM 2804 O O . ALA A 1 366 ? 20.309 -8.123 6.532 1.00 94.75 366 ALA A O 1
ATOM 2805 N N . GLY A 1 367 ? 18.925 -7.729 4.806 1.00 94.06 367 GLY A N 1
ATOM 2806 C CA . GLY A 1 367 ? 17.791 -8.466 5.370 1.00 94.06 367 GLY A CA 1
ATOM 2807 C C . GLY A 1 367 ? 18.137 -9.920 5.700 1.00 94.06 367 GLY A C 1
ATOM 2808 O O . GLY A 1 367 ? 17.858 -10.392 6.797 1.00 94.06 367 GLY A O 1
ATOM 2809 N N . SER A 1 368 ? 18.844 -10.612 4.798 1.00 94.56 368 SER A N 1
ATOM 2810 C CA . SER A 1 368 ? 19.283 -11.997 5.034 1.00 94.56 368 SER A CA 1
ATOM 2811 C C . SER A 1 368 ? 20.315 -12.109 6.159 1.00 94.56 368 SER A C 1
ATOM 2813 O O . SER A 1 368 ? 20.259 -13.053 6.941 1.00 94.56 368 SER A O 1
ATOM 2815 N N . ARG A 1 369 ? 21.260 -11.162 6.253 1.00 95.12 369 ARG A N 1
ATOM 2816 C CA . ARG A 1 369 ? 22.326 -11.189 7.265 1.00 95.12 369 ARG A CA 1
ATOM 2817 C C . ARG A 1 369 ? 21.784 -11.027 8.680 1.00 95.12 369 ARG A C 1
ATOM 2819 O O . ARG A 1 369 ? 22.249 -11.716 9.580 1.00 95.12 369 ARG A O 1
ATOM 2826 N N . TYR A 1 370 ? 20.828 -10.122 8.856 1.00 95.50 370 TYR A N 1
ATOM 2827 C CA . TYR A 1 370 ? 20.273 -9.790 10.167 1.00 95.50 370 TYR A CA 1
ATOM 2828 C C . TYR A 1 370 ? 18.977 -10.540 10.485 1.00 95.50 370 TYR A C 1
ATOM 2830 O O . TYR A 1 370 ? 18.420 -10.356 11.558 1.00 95.50 370 TYR A O 1
ATOM 2838 N N . GLY A 1 371 ? 18.486 -11.384 9.570 1.00 95.00 371 GLY A N 1
ATOM 2839 C CA . GLY A 1 371 ? 17.200 -12.067 9.738 1.00 95.00 371 GLY A CA 1
ATOM 2840 C C . GLY A 1 371 ? 16.006 -11.106 9.744 1.00 95.00 371 GLY A C 1
ATOM 2841 O O . GLY A 1 371 ? 14.958 -11.431 10.294 1.00 95.00 371 GLY A O 1
ATOM 2842 N N . LEU A 1 372 ? 16.160 -9.926 9.137 1.00 93.88 372 LEU A N 1
ATOM 2843 C CA . LEU A 1 372 ? 15.163 -8.863 9.121 1.00 93.88 372 LEU A CA 1
ATOM 2844 C C . LEU A 1 372 ? 14.346 -8.914 7.833 1.00 93.88 372 LEU A C 1
ATOM 2846 O O . LEU A 1 372 ? 14.878 -8.801 6.724 1.00 93.88 372 LEU A O 1
ATOM 2850 N N . ARG A 1 373 ? 13.026 -9.017 7.980 1.00 91.06 373 ARG A N 1
ATOM 2851 C CA . ARG A 1 373 ? 12.083 -8.962 6.864 1.00 91.06 373 ARG A CA 1
ATOM 2852 C C . ARG A 1 373 ? 10.934 -8.027 7.212 1.00 91.06 373 ARG A C 1
ATOM 2854 O O . ARG A 1 373 ? 10.193 -8.287 8.150 1.00 91.06 373 ARG A O 1
ATOM 2861 N N . SER A 1 374 ? 10.817 -6.938 6.460 1.00 92.00 374 SER A N 1
ATOM 2862 C CA . SER A 1 374 ? 9.783 -5.921 6.628 1.00 92.00 374 SER A CA 1
ATOM 2863 C C . SER A 1 374 ? 9.046 -5.702 5.309 1.00 92.00 374 SER A C 1
ATOM 2865 O O . SER A 1 374 ? 9.553 -6.036 4.234 1.00 92.00 374 SER A O 1
ATOM 2867 N N . GLU A 1 375 ? 7.864 -5.092 5.377 1.00 93.25 375 GLU A N 1
ATOM 2868 C CA . GLU A 1 375 ? 7.123 -4.657 4.187 1.00 93.25 375 GLU A CA 1
ATOM 2869 C C . GLU A 1 375 ? 7.953 -3.718 3.295 1.00 93.25 375 GLU A C 1
ATOM 2871 O O . GLU A 1 375 ? 7.819 -3.739 2.067 1.00 93.25 375 GLU A O 1
ATOM 2876 N N . SER A 1 376 ? 8.838 -2.926 3.912 1.00 93.56 376 SER A N 1
ATOM 2877 C CA . SER A 1 376 ? 9.781 -2.044 3.225 1.00 93.56 376 SER A CA 1
ATOM 2878 C C . SER A 1 376 ? 10.858 -2.831 2.488 1.00 93.56 376 SER A C 1
ATOM 2880 O O . SER A 1 376 ? 11.037 -2.636 1.283 1.00 93.56 376 SER A O 1
ATOM 2882 N N . SER A 1 377 ? 11.548 -3.751 3.176 1.00 94.19 377 SER A N 1
ATOM 2883 C CA . SER A 1 377 ? 12.649 -4.499 2.562 1.00 94.19 377 SER A CA 1
ATOM 2884 C C . SER A 1 377 ? 12.157 -5.389 1.425 1.00 94.19 377 SER A C 1
ATOM 2886 O O . SER A 1 377 ? 12.807 -5.443 0.383 1.00 94.19 377 SER A O 1
ATOM 2888 N N . MET A 1 378 ? 10.970 -5.992 1.576 1.00 93.19 378 MET A N 1
ATOM 2889 C CA . MET A 1 378 ? 10.326 -6.818 0.549 1.00 93.19 378 MET A CA 1
ATOM 2890 C C . MET A 1 378 ? 10.038 -6.071 -0.754 1.00 93.19 378 MET A C 1
ATOM 2892 O O . MET A 1 378 ? 10.061 -6.697 -1.810 1.00 93.19 378 MET A O 1
ATOM 2896 N N . ARG A 1 379 ? 9.788 -4.758 -0.694 1.00 94.62 379 ARG A N 1
ATOM 2897 C CA . ARG A 1 379 ? 9.552 -3.924 -1.879 1.00 94.62 379 ARG A CA 1
ATOM 2898 C C . ARG A 1 379 ? 10.850 -3.398 -2.461 1.00 94.62 379 ARG A C 1
ATOM 2900 O O . ARG A 1 379 ? 11.063 -3.515 -3.665 1.00 94.62 379 ARG A O 1
ATOM 2907 N N . PHE A 1 380 ? 11.744 -2.861 -1.629 1.00 95.38 380 PHE A N 1
ATOM 2908 C CA . PHE A 1 380 ? 13.015 -2.330 -2.126 1.00 95.38 380 PHE A CA 1
ATOM 2909 C C . PHE A 1 380 ? 13.877 -3.408 -2.794 1.00 95.38 380 PHE A C 1
ATOM 2911 O O . PHE A 1 380 ? 14.522 -3.124 -3.801 1.00 95.38 380 PHE A O 1
ATOM 2918 N N . GLU A 1 381 ? 13.824 -4.663 -2.328 1.00 93.25 381 GLU A N 1
ATOM 2919 C CA . GLU A 1 381 ? 14.535 -5.773 -2.980 1.00 93.25 381 GLU A CA 1
ATOM 2920 C C . GLU A 1 381 ? 14.027 -6.124 -4.394 1.00 93.25 381 GLU A C 1
ATOM 2922 O O . GLU A 1 381 ? 14.635 -6.966 -5.056 1.00 93.25 381 GLU A O 1
ATOM 2927 N N . LYS A 1 382 ? 12.922 -5.522 -4.859 1.00 92.00 382 LYS A N 1
ATOM 2928 C CA . LYS A 1 382 ? 12.369 -5.731 -6.208 1.00 92.00 382 LYS A CA 1
ATOM 2929 C C . LYS A 1 382 ? 12.795 -4.675 -7.226 1.00 92.00 382 LYS A C 1
ATOM 2931 O O . LYS A 1 382 ? 12.465 -4.818 -8.393 1.00 92.00 382 LYS A O 1
ATOM 2936 N N . GLY A 1 383 ? 13.515 -3.628 -6.816 1.00 91.56 383 GLY A N 1
ATOM 2937 C CA . GLY A 1 383 ? 13.929 -2.564 -7.741 1.00 91.56 383 GLY A CA 1
ATOM 2938 C C . GLY A 1 383 ? 12.803 -1.581 -8.043 1.00 91.56 383 GLY A C 1
ATOM 2939 O O . GLY A 1 383 ? 12.328 -1.470 -9.170 1.00 91.56 383 GLY A O 1
ATOM 2940 N N . ILE A 1 384 ? 12.372 -0.857 -7.012 1.00 92.69 384 ILE A N 1
ATOM 2941 C CA . ILE A 1 384 ? 11.372 0.209 -7.136 1.00 92.69 384 ILE A CA 1
ATOM 2942 C C . ILE A 1 384 ? 11.933 1.359 -7.983 1.00 92.69 384 ILE A C 1
ATOM 2944 O O . ILE A 1 384 ? 13.109 1.703 -7.870 1.00 92.69 384 ILE A O 1
ATOM 2948 N N . ASP A 1 385 ? 11.082 1.997 -8.782 1.00 92.62 385 ASP A N 1
ATOM 2949 C CA . ASP A 1 385 ? 11.438 3.204 -9.527 1.00 92.62 385 ASP A CA 1
ATOM 2950 C C . ASP A 1 385 ? 11.758 4.391 -8.604 1.00 92.62 385 ASP A C 1
ATOM 2952 O O . ASP A 1 385 ? 10.969 4.784 -7.747 1.00 92.62 385 ASP A O 1
ATOM 2956 N N . SER A 1 386 ? 12.917 5.010 -8.829 1.00 93.00 386 SER A N 1
ATOM 2957 C CA . SER A 1 386 ? 13.369 6.227 -8.147 1.00 93.00 386 SER A CA 1
ATOM 2958 C C . SER A 1 386 ? 12.441 7.440 -8.312 1.00 93.00 386 SER A C 1
ATOM 2960 O O . SER A 1 386 ? 12.451 8.346 -7.470 1.00 93.00 386 SER A O 1
ATOM 2962 N N . THR A 1 387 ? 11.615 7.493 -9.363 1.00 91.81 387 THR A N 1
ATOM 2963 C CA . THR A 1 387 ? 10.641 8.586 -9.525 1.00 91.81 387 THR A CA 1
ATOM 2964 C C . THR A 1 387 ? 9.535 8.527 -8.464 1.00 91.81 387 THR A C 1
ATOM 2966 O O . THR A 1 387 ? 9.102 9.580 -7.980 1.00 91.81 387 THR A O 1
ATOM 2969 N N . ARG A 1 388 ? 9.193 7.312 -8.006 1.00 93.69 388 ARG A N 1
ATOM 2970 C CA . ARG A 1 388 ? 8.142 7.018 -7.022 1.00 93.69 388 ARG A CA 1
ATOM 2971 C C . ARG A 1 388 ? 8.398 7.651 -5.656 1.00 93.69 388 ARG A C 1
ATOM 2973 O O . ARG A 1 388 ? 7.453 7.939 -4.925 1.00 93.69 388 ARG A O 1
ATOM 2980 N N . ALA A 1 389 ? 9.654 7.962 -5.330 1.00 95.75 389 ALA A N 1
ATOM 2981 C CA . ALA A 1 389 ? 9.987 8.663 -4.094 1.00 95.75 389 ALA A CA 1
ATOM 2982 C C . ALA A 1 389 ? 9.211 9.992 -3.967 1.00 95.75 389 ALA A C 1
ATOM 2984 O O . ALA A 1 389 ? 8.626 10.280 -2.921 1.00 95.75 389 ALA A O 1
ATOM 2985 N N . LYS A 1 390 ? 9.120 10.756 -5.065 1.00 95.62 390 LYS A N 1
ATOM 2986 C CA . LYS A 1 390 ? 8.378 12.026 -5.121 1.00 95.62 390 LYS A CA 1
ATOM 2987 C C . LYS A 1 390 ? 6.871 11.824 -5.034 1.00 95.62 390 LYS A C 1
ATOM 2989 O O . LYS A 1 390 ? 6.188 12.578 -4.348 1.00 95.62 390 LYS A O 1
ATOM 2994 N N . GLU A 1 391 ? 6.367 10.805 -5.718 1.00 95.75 391 GLU A N 1
ATOM 2995 C CA . GLU A 1 391 ? 4.954 10.423 -5.691 1.00 95.75 391 GLU A CA 1
ATOM 2996 C C . GLU A 1 391 ? 4.502 10.070 -4.270 1.00 95.75 391 GLU A C 1
ATOM 2998 O O . GLU A 1 391 ? 3.462 10.547 -3.816 1.00 95.75 391 GLU A O 1
ATOM 3003 N N . GLY A 1 392 ? 5.334 9.321 -3.538 1.00 97.12 392 GLY A N 1
ATOM 3004 C CA . GLY A 1 392 ? 5.105 8.991 -2.134 1.00 97.12 392 GLY A CA 1
ATOM 3005 C C . GLY A 1 392 ? 5.019 10.228 -1.240 1.00 97.12 392 GLY A C 1
ATOM 3006 O O . GLY A 1 392 ? 4.065 10.354 -0.474 1.00 97.12 392 GLY A O 1
ATOM 3007 N N . ILE A 1 393 ? 5.947 11.185 -1.391 1.00 97.81 393 ILE A N 1
ATOM 3008 C CA . ILE A 1 393 ? 5.905 12.465 -0.659 1.00 97.81 393 ILE A CA 1
ATOM 3009 C C . ILE A 1 393 ? 4.599 13.215 -0.937 1.00 97.81 393 ILE A C 1
ATOM 3011 O O . ILE A 1 393 ? 3.968 13.719 -0.010 1.00 97.81 393 ILE A O 1
ATOM 3015 N N . PHE A 1 394 ? 4.174 13.291 -2.198 1.00 97.44 394 PHE A N 1
ATOM 3016 C CA . PHE A 1 394 ? 2.956 14.011 -2.564 1.00 97.44 394 PHE A CA 1
ATOM 3017 C C . PHE A 1 394 ? 1.694 13.350 -2.018 1.00 97.44 394 PHE A C 1
ATOM 3019 O O . PHE A 1 394 ? 0.871 14.047 -1.426 1.00 97.44 394 PHE A O 1
ATOM 3026 N N . LEU A 1 395 ? 1.561 12.025 -2.134 1.00 97.31 395 LEU A N 1
ATOM 3027 C CA . LEU A 1 395 ? 0.427 11.314 -1.546 1.00 97.31 395 LEU A CA 1
ATOM 3028 C C . LEU A 1 395 ? 0.402 11.469 -0.019 1.00 97.31 395 LEU A C 1
ATOM 3030 O O . LEU A 1 395 ? -0.640 11.807 0.542 1.00 97.31 395 LEU A O 1
ATOM 3034 N N . TYR A 1 396 ? 1.549 11.277 0.642 1.00 97.88 396 TYR A N 1
ATOM 3035 C CA . TYR A 1 396 ? 1.673 11.429 2.091 1.00 97.88 396 TYR A CA 1
ATOM 3036 C C . TYR A 1 396 ? 1.224 12.823 2.541 1.00 97.88 396 TYR A C 1
ATOM 3038 O O . TYR A 1 396 ? 0.372 12.957 3.416 1.00 97.88 396 TYR A O 1
ATOM 3046 N N . LEU A 1 397 ? 1.781 13.874 1.930 1.00 97.12 397 LEU A N 1
ATOM 3047 C CA . LEU A 1 397 ? 1.508 15.251 2.331 1.00 97.12 397 LEU A CA 1
ATOM 3048 C C . LEU A 1 397 ? 0.095 15.704 1.962 1.00 97.12 397 LEU A C 1
ATOM 3050 O O . LEU A 1 397 ? -0.478 16.493 2.708 1.00 97.12 397 LEU A O 1
ATOM 3054 N N . SER A 1 398 ? -0.470 15.227 0.850 1.00 95.56 398 SER A N 1
ATOM 3055 C CA . SER A 1 398 ? -1.862 15.519 0.490 1.00 95.56 398 SER A CA 1
ATOM 3056 C C . SER A 1 398 ? -2.805 14.988 1.568 1.00 95.56 398 SER A C 1
ATOM 3058 O O . SER A 1 398 ? -3.580 15.752 2.132 1.00 95.56 398 SER A O 1
ATOM 3060 N N . LEU A 1 399 ? -2.667 13.709 1.933 1.00 95.62 399 LEU A N 1
ATOM 3061 C CA . LEU A 1 399 ? -3.495 13.094 2.971 1.00 95.62 399 LEU A CA 1
ATOM 3062 C C . LEU A 1 399 ? -3.246 13.707 4.350 1.00 95.62 399 LEU A C 1
ATOM 3064 O O . LEU A 1 399 ? -4.186 13.911 5.115 1.00 95.62 399 LEU A O 1
ATOM 3068 N N . LEU A 1 400 ? -1.991 14.030 4.676 1.00 96.12 400 LEU A N 1
ATOM 3069 C CA . LEU A 1 400 ? -1.669 14.678 5.943 1.00 96.12 400 LEU A CA 1
ATOM 3070 C C . LEU A 1 400 ? -2.331 16.056 6.053 1.00 96.12 400 LEU A C 1
ATOM 3072 O O . LEU A 1 400 ? -2.833 16.385 7.121 1.00 96.12 400 LEU A O 1
ATOM 3076 N N . LYS A 1 401 ? -2.367 16.853 4.977 1.00 94.38 401 LYS A N 1
ATOM 3077 C CA . LYS A 1 401 ? -3.051 18.158 4.977 1.00 94.38 401 LYS A CA 1
ATOM 3078 C C . LYS A 1 401 ? -4.556 18.017 5.193 1.00 94.38 401 LYS A C 1
ATOM 3080 O O . LYS A 1 401 ? -5.125 18.824 5.924 1.00 94.38 401 LYS A O 1
ATOM 3085 N N . ASP A 1 402 ? -5.170 16.996 4.603 1.00 93.50 402 ASP A N 1
ATOM 3086 C CA . ASP A 1 402 ? -6.606 16.746 4.748 1.00 93.50 402 ASP A CA 1
ATOM 3087 C C . ASP A 1 402 ? -6.966 16.278 6.168 1.00 93.50 402 ASP A C 1
ATOM 3089 O O . ASP A 1 402 ? -7.976 16.700 6.731 1.00 93.50 402 ASP A O 1
ATOM 3093 N N . LEU A 1 403 ? -6.126 15.429 6.771 1.00 94.00 403 LEU A N 1
ATOM 3094 C CA . LEU A 1 403 ? -6.383 14.813 8.079 1.00 94.00 403 LEU A CA 1
ATOM 3095 C C . LEU A 1 403 ? -5.861 15.637 9.267 1.00 94.00 403 LEU A C 1
ATOM 3097 O O . LEU A 1 403 ? -6.398 15.546 10.369 1.00 94.00 403 LEU A O 1
ATOM 3101 N N . ALA A 1 404 ? -4.820 16.441 9.057 1.00 93.31 404 ALA A N 1
ATOM 3102 C CA . ALA A 1 404 ? -4.177 17.282 10.061 1.00 93.31 404 ALA A CA 1
ATOM 3103 C C . ALA A 1 404 ? -3.899 18.683 9.474 1.00 93.31 404 ALA A C 1
ATOM 3105 O O . ALA A 1 404 ? -2.756 19.030 9.170 1.00 93.31 404 ALA A O 1
ATOM 3106 N N . PRO A 1 405 ? -4.924 19.544 9.338 1.00 89.94 405 PRO A N 1
ATOM 3107 C CA . PRO A 1 405 ? -4.821 20.799 8.583 1.00 89.94 405 PRO A CA 1
ATOM 3108 C C . PRO A 1 405 ? -3.860 21.837 9.184 1.00 89.94 405 PRO A C 1
ATOM 3110 O O . PRO A 1 405 ? -3.511 22.811 8.522 1.00 89.94 405 PRO A O 1
ATOM 3113 N N . LYS A 1 406 ? -3.415 21.650 10.431 1.00 92.88 406 LYS A N 1
ATOM 3114 C CA . LYS A 1 406 ? -2.491 22.551 11.139 1.00 92.88 406 LYS A CA 1
ATOM 3115 C C . LYS A 1 406 ? -1.015 22.159 10.988 1.00 92.88 406 LYS A C 1
ATOM 3117 O O . LYS A 1 406 ? -0.209 22.456 11.868 1.00 92.88 406 LYS A O 1
ATOM 3122 N N . ILE A 1 407 ? -0.650 21.478 9.905 1.00 94.62 407 ILE A N 1
ATOM 3123 C CA . ILE A 1 407 ? 0.756 21.189 9.607 1.00 94.62 407 ILE A CA 1
ATOM 3124 C C . ILE A 1 407 ? 1.465 22.411 9.009 1.00 94.62 407 ILE A C 1
ATOM 3126 O O . ILE A 1 407 ? 0.866 23.191 8.267 1.00 94.62 407 ILE A O 1
ATOM 3130 N N . SER A 1 408 ? 2.762 22.548 9.279 1.00 95.25 408 SER A N 1
ATOM 3131 C CA . SER A 1 408 ? 3.609 23.599 8.704 1.00 95.25 408 SER A CA 1
ATOM 3132 C C . SER A 1 408 ? 4.856 22.986 8.073 1.00 95.25 408 SER A C 1
ATOM 3134 O O . SER A 1 408 ? 5.696 22.434 8.778 1.00 95.25 408 SER A O 1
ATOM 3136 N N . LEU A 1 409 ? 4.979 23.052 6.743 1.00 96.00 409 LEU A N 1
ATOM 3137 C CA . LEU A 1 409 ? 6.170 22.570 6.036 1.00 96.00 409 LEU A CA 1
ATOM 3138 C C . LEU A 1 409 ? 7.296 23.597 6.183 1.00 96.00 409 LEU A C 1
ATOM 3140 O O . LEU A 1 409 ? 7.117 24.756 5.811 1.00 96.00 409 LEU A O 1
ATOM 3144 N N . THR A 1 410 ? 8.453 23.179 6.694 1.00 94.81 410 THR A N 1
ATOM 3145 C CA . THR A 1 410 ? 9.554 24.095 7.034 1.00 94.81 410 THR A CA 1
ATOM 3146 C C . THR A 1 410 ? 10.702 24.047 6.033 1.00 94.81 410 THR A C 1
ATOM 3148 O O . THR A 1 410 ? 11.243 25.094 5.689 1.00 94.81 410 THR A O 1
ATOM 3151 N N . ALA A 1 411 ? 11.056 22.865 5.523 1.00 95.81 411 ALA A N 1
ATOM 3152 C CA . ALA A 1 411 ? 12.096 22.701 4.506 1.00 95.81 411 ALA A CA 1
ATOM 3153 C C . ALA A 1 411 ? 11.890 21.417 3.696 1.00 95.81 411 ALA A C 1
ATOM 3155 O O . ALA A 1 411 ? 11.274 20.461 4.170 1.00 95.81 411 ALA A O 1
ATOM 3156 N N . SER A 1 412 ? 12.429 21.378 2.479 1.00 96.75 412 SER A N 1
ATOM 3157 C CA . SER A 1 412 ? 12.503 20.152 1.683 1.00 96.75 412 SER A CA 1
ATOM 3158 C C . SER A 1 412 ? 13.818 20.063 0.919 1.00 96.75 412 SER A C 1
ATOM 3160 O O . SER A 1 412 ? 14.352 21.082 0.495 1.00 96.75 412 SER A O 1
ATOM 3162 N N . GLU A 1 413 ? 14.325 18.847 0.745 1.00 96.75 413 GLU A N 1
ATOM 3163 C CA . GLU A 1 413 ? 15.538 18.551 -0.018 1.00 96.75 413 GLU A CA 1
ATOM 3164 C C . GLU A 1 413 ? 15.314 17.314 -0.900 1.00 96.75 413 GLU A C 1
ATOM 3166 O O . GLU A 1 413 ? 14.709 16.332 -0.463 1.00 96.75 413 GLU A O 1
ATOM 3171 N N . ASP A 1 414 ? 15.806 17.355 -2.141 1.00 95.75 414 ASP A N 1
ATOM 3172 C CA . ASP A 1 414 ? 15.737 16.259 -3.120 1.00 95.75 414 ASP A CA 1
ATOM 3173 C C . ASP A 1 414 ? 17.138 16.001 -3.679 1.00 95.75 414 ASP A C 1
ATOM 3175 O O . ASP A 1 414 ? 17.611 16.686 -4.590 1.00 95.75 414 ASP A O 1
ATOM 3179 N N . CYS A 1 415 ? 17.833 15.025 -3.098 1.00 95.88 415 CYS A N 1
ATOM 3180 C CA . CYS A 1 415 ? 19.138 14.600 -3.579 1.00 95.88 415 CYS A CA 1
ATOM 3181 C C . CYS A 1 415 ? 18.939 13.505 -4.630 1.00 95.88 415 CYS A C 1
ATOM 3183 O O . CYS A 1 415 ? 18.659 12.359 -4.281 1.00 95.88 415 CYS A O 1
ATOM 3185 N N . PHE A 1 416 ? 19.086 13.857 -5.911 1.00 94.88 416 PHE A N 1
ATOM 3186 C CA . PHE A 1 416 ? 18.881 12.951 -7.048 1.00 94.88 416 PHE A CA 1
ATOM 3187 C C . PHE A 1 416 ? 20.124 12.890 -7.959 1.00 94.88 416 PHE A C 1
ATOM 3189 O O . PHE A 1 416 ? 20.100 13.408 -9.077 1.00 94.88 416 PHE A O 1
ATOM 3196 N N . PRO A 1 417 ? 21.246 12.308 -7.492 1.00 91.81 417 PRO A N 1
ATOM 3197 C CA . PRO A 1 417 ? 22.511 12.302 -8.231 1.00 91.81 417 PRO A CA 1
ATOM 3198 C C . PRO A 1 417 ? 22.451 11.546 -9.565 1.00 91.81 417 PRO A C 1
ATOM 3200 O O . PRO A 1 417 ? 23.209 11.870 -10.478 1.00 91.81 417 PRO A O 1
ATOM 3203 N N . VAL A 1 418 ? 21.579 10.539 -9.683 1.00 85.31 418 VAL A N 1
ATOM 3204 C CA . VAL A 1 418 ? 21.464 9.695 -10.879 1.00 85.31 418 VAL A CA 1
ATOM 3205 C C . VAL A 1 418 ? 20.007 9.635 -11.315 1.00 85.31 418 VAL A C 1
ATOM 3207 O O . VAL A 1 418 ? 19.220 8.875 -10.756 1.00 85.31 418 VAL A O 1
ATOM 3210 N N . ALA A 1 419 ? 19.650 10.425 -12.326 1.00 81.50 419 ALA A N 1
ATOM 3211 C CA . ALA A 1 419 ? 18.320 10.361 -12.920 1.00 81.50 419 ALA A CA 1
ATOM 3212 C C . ALA A 1 419 ? 18.109 9.025 -13.667 1.00 81.50 419 ALA A C 1
ATOM 3214 O O . ALA A 1 419 ? 19.046 8.531 -14.305 1.00 81.50 419 ALA A O 1
ATOM 3215 N N . PRO A 1 420 ? 16.896 8.442 -13.629 1.00 81.25 420 PRO A N 1
ATOM 3216 C CA . PRO A 1 420 ? 16.567 7.240 -14.378 1.00 81.25 420 PRO A CA 1
ATOM 3217 C C . PRO A 1 420 ? 16.699 7.507 -15.876 1.00 81.25 420 PRO A C 1
ATOM 3219 O O . PRO A 1 420 ? 16.272 8.547 -16.384 1.00 81.25 420 PRO A O 1
ATOM 3222 N N . GLN A 1 421 ? 17.307 6.560 -16.585 1.00 81.94 421 GLN A N 1
ATOM 3223 C CA . GLN A 1 421 ? 17.427 6.628 -18.035 1.00 81.94 421 GLN A CA 1
ATOM 3224 C C . GLN A 1 421 ? 16.115 6.186 -18.677 1.00 81.94 421 GLN A C 1
ATOM 3226 O O . GLN A 1 421 ? 15.542 5.167 -18.296 1.00 81.94 421 GLN A O 1
ATOM 3231 N N . ALA A 1 422 ? 15.647 6.949 -19.664 1.00 88.44 422 ALA A N 1
ATOM 3232 C CA . ALA A 1 422 ? 14.503 6.544 -20.465 1.00 88.44 422 ALA A CA 1
ATOM 3233 C C . ALA A 1 422 ? 14.870 5.294 -21.278 1.00 88.44 422 ALA A C 1
ATOM 3235 O O . ALA A 1 422 ? 15.836 5.311 -22.043 1.00 88.44 422 ALA A O 1
ATOM 3236 N N . VAL A 1 423 ? 14.092 4.225 -21.124 1.00 94.25 423 VAL A N 1
ATOM 3237 C CA . VAL A 1 423 ? 14.269 2.991 -21.893 1.00 94.25 423 VAL A CA 1
ATOM 3238 C C . VAL A 1 423 ? 13.422 3.077 -23.157 1.00 94.25 423 VAL A C 1
ATOM 3240 O O . VAL A 1 423 ? 12.245 3.443 -23.118 1.00 94.25 423 VAL A O 1
ATOM 3243 N N . THR A 1 424 ? 14.049 2.776 -24.293 1.00 96.56 424 THR A N 1
ATOM 3244 C CA . THR A 1 424 ? 13.386 2.687 -25.595 1.00 96.56 424 THR A CA 1
ATOM 3245 C C . THR A 1 424 ? 13.633 1.311 -26.188 1.00 96.56 424 THR A C 1
ATOM 3247 O O . THR A 1 424 ? 14.783 0.884 -26.272 1.00 96.56 424 THR A O 1
ATOM 3250 N N . VAL A 1 425 ? 12.567 0.640 -26.620 1.00 97.56 425 VAL A N 1
ATOM 3251 C CA . VAL A 1 425 ? 12.634 -0.669 -27.278 1.00 97.56 425 VAL A CA 1
ATOM 3252 C C . VAL A 1 425 ? 12.137 -0.531 -28.711 1.00 97.56 425 VAL A C 1
ATOM 3254 O O . VAL A 1 425 ? 11.076 0.043 -28.954 1.00 97.56 425 VAL A O 1
ATOM 3257 N N . CYS A 1 426 ? 12.904 -1.059 -29.662 1.00 98.00 426 CYS A N 1
ATOM 3258 C CA . CYS A 1 426 ? 12.511 -1.114 -31.066 1.00 98.00 426 CYS A CA 1
ATOM 3259 C C . CYS A 1 426 ? 12.153 -2.551 -31.440 1.00 98.00 426 CYS A C 1
ATOM 3261 O O . CYS A 1 426 ? 12.937 -3.465 -31.183 1.00 98.00 426 CYS A O 1
ATOM 3263 N N . VAL A 1 427 ? 10.990 -2.752 -32.056 1.00 98.38 427 VAL A N 1
ATOM 3264 C CA . VAL A 1 427 ? 10.506 -4.081 -32.446 1.00 98.38 427 VAL A CA 1
ATOM 3265 C C . VAL A 1 427 ? 9.625 -3.986 -33.687 1.00 98.38 427 VAL A C 1
ATOM 3267 O O . VAL A 1 427 ? 8.864 -3.033 -33.840 1.00 98.38 427 VAL A O 1
ATOM 3270 N N . SER A 1 428 ? 9.703 -4.976 -34.574 1.00 98.31 428 SER A N 1
ATOM 3271 C CA . SER A 1 428 ? 8.845 -5.031 -35.756 1.00 98.31 428 SER A CA 1
ATOM 3272 C C . SER A 1 428 ? 7.578 -5.846 -35.499 1.00 98.31 428 SER A C 1
ATOM 3274 O O . SER A 1 428 ? 7.560 -6.790 -34.705 1.00 98.31 428 SER A O 1
ATOM 3276 N N . ARG A 1 429 ? 6.503 -5.529 -36.220 1.00 98.12 429 ARG A N 1
ATOM 3277 C CA . ARG A 1 429 ? 5.254 -6.298 -36.217 1.00 98.12 429 ARG A CA 1
ATOM 3278 C C . ARG A 1 429 ? 5.503 -7.759 -36.572 1.00 98.12 429 ARG A C 1
ATOM 3280 O O . ARG A 1 429 ? 4.974 -8.643 -35.913 1.00 98.12 429 ARG A O 1
ATOM 3287 N N . ASP A 1 430 ? 6.332 -8.011 -37.581 1.00 98.06 430 ASP A N 1
ATOM 3288 C CA . ASP A 1 430 ? 6.652 -9.368 -38.025 1.00 98.06 430 ASP A CA 1
ATOM 3289 C C . ASP A 1 430 ? 7.375 -10.152 -36.920 1.00 98.06 430 ASP A C 1
ATOM 3291 O O . ASP A 1 430 ? 7.129 -11.347 -36.733 1.00 98.06 430 ASP A O 1
ATOM 3295 N N . PHE A 1 431 ? 8.231 -9.481 -36.138 1.00 98.25 431 PHE A N 1
ATOM 3296 C CA . PHE A 1 431 ? 8.858 -10.073 -34.960 1.00 98.25 431 PHE A CA 1
ATOM 3297 C C . PHE A 1 431 ? 7.815 -10.448 -33.902 1.00 98.25 431 PHE A C 1
ATOM 3299 O O . PHE A 1 431 ? 7.853 -11.565 -33.400 1.00 98.25 431 PHE A O 1
ATOM 3306 N N . ILE A 1 432 ? 6.850 -9.576 -33.607 1.00 97.94 432 ILE A N 1
ATOM 3307 C CA . ILE A 1 432 ? 5.773 -9.873 -32.650 1.00 97.94 432 ILE A CA 1
ATOM 3308 C C . ILE A 1 432 ? 4.916 -11.048 -33.148 1.00 97.94 432 ILE A C 1
ATOM 3310 O O . ILE A 1 432 ? 4.797 -12.070 -32.468 1.00 97.94 432 ILE A O 1
ATOM 3314 N N . ASN A 1 433 ? 4.386 -10.951 -34.368 1.00 96.62 433 ASN A N 1
ATOM 3315 C CA . ASN A 1 433 ? 3.448 -11.923 -34.936 1.00 96.62 433 ASN A CA 1
ATOM 3316 C C . ASN A 1 433 ? 4.050 -13.328 -35.036 1.00 96.62 433 ASN A C 1
ATOM 3318 O O . ASN A 1 433 ? 3.405 -14.316 -34.688 1.00 96.62 433 ASN A O 1
ATOM 3322 N N . SER A 1 434 ? 5.311 -13.434 -35.456 1.00 95.12 434 SER A N 1
ATOM 3323 C CA . SER A 1 434 ? 5.980 -14.734 -35.600 1.00 95.12 434 SER A CA 1
ATOM 3324 C C . SER A 1 434 ? 6.275 -15.440 -34.273 1.00 95.12 434 SER A C 1
ATOM 3326 O O . SER A 1 434 ? 6.420 -16.660 -34.274 1.00 95.12 434 SER A O 1
ATOM 3328 N N . ARG A 1 435 ? 6.369 -14.710 -33.153 1.00 95.50 435 ARG A N 1
ATOM 3329 C CA . ARG A 1 435 ? 6.609 -15.284 -31.815 1.00 95.50 435 ARG A CA 1
ATOM 3330 C C . ARG A 1 435 ? 5.298 -15.630 -31.115 1.00 95.50 435 ARG A C 1
ATOM 3332 O O . ARG A 1 435 ? 5.217 -16.677 -30.485 1.00 95.50 435 ARG A O 1
ATOM 3339 N N . ILE A 1 436 ? 4.269 -14.795 -31.283 1.00 95.06 436 ILE A N 1
ATOM 3340 C CA . ILE A 1 436 ? 2.906 -15.084 -30.805 1.00 95.06 436 ILE A CA 1
ATOM 3341 C C . ILE A 1 436 ? 2.265 -16.212 -31.631 1.00 95.06 436 ILE A C 1
ATOM 3343 O O . ILE A 1 436 ? 1.444 -16.969 -31.124 1.00 95.06 436 ILE A O 1
ATOM 3347 N N . GLY A 1 437 ? 2.636 -16.339 -32.908 1.00 91.88 437 GLY A N 1
ATOM 3348 C CA . GLY A 1 437 ? 2.025 -17.289 -33.839 1.00 91.88 437 GLY A CA 1
ATOM 3349 C C . GLY A 1 437 ? 0.672 -16.819 -34.381 1.00 91.88 437 GLY A C 1
ATOM 3350 O O . GLY A 1 437 ? -0.144 -17.639 -34.800 1.00 91.88 437 GLY A O 1
ATOM 3351 N N . ARG A 1 438 ? 0.415 -15.505 -34.367 1.00 91.44 438 ARG A N 1
ATOM 3352 C CA . ARG A 1 438 ? -0.828 -14.881 -34.842 1.00 91.44 438 ARG A CA 1
ATOM 3353 C C . ARG A 1 438 ? -0.538 -13.617 -35.636 1.00 91.44 438 ARG A C 1
ATOM 3355 O O . ARG A 1 438 ? 0.397 -12.888 -35.329 1.00 91.44 438 ARG A O 1
ATOM 3362 N N . GLU A 1 439 ? -1.386 -13.344 -36.622 1.00 94.38 439 GLU A N 1
ATOM 3363 C CA . GLU A 1 439 ? -1.334 -12.108 -37.401 1.00 94.38 439 GLU A CA 1
ATOM 3364 C C . GLU A 1 439 ? -2.145 -11.011 -36.709 1.00 94.38 439 GLU A C 1
ATOM 3366 O O . GLU A 1 439 ? -3.361 -10.938 -36.874 1.00 94.38 439 GLU A O 1
ATOM 3371 N N . LEU A 1 440 ? -1.470 -10.165 -35.929 1.00 96.00 440 LEU A N 1
ATOM 3372 C CA . LEU A 1 440 ? -2.055 -8.962 -35.338 1.00 96.00 440 LEU A CA 1
ATOM 3373 C C . LEU A 1 440 ? -1.766 -7.748 -36.225 1.00 96.00 440 LEU A C 1
ATOM 3375 O O . LEU A 1 440 ? -0.671 -7.608 -36.783 1.00 96.00 440 LEU A O 1
ATOM 3379 N N . SER A 1 441 ? -2.741 -6.849 -36.359 1.00 97.50 441 SER A N 1
ATOM 3380 C CA . SER A 1 441 ? -2.548 -5.588 -37.078 1.00 97.50 441 SER A CA 1
ATOM 3381 C C . SER A 1 441 ? -1.711 -4.596 -36.262 1.00 97.50 441 SER A C 1
ATOM 3383 O O . SER A 1 441 ? -1.691 -4.638 -35.031 1.00 97.50 441 SER A O 1
ATOM 3385 N N . SER A 1 442 ? -1.053 -3.641 -36.940 1.00 97.56 442 SER A N 1
ATOM 3386 C CA . SER A 1 442 ? -0.275 -2.604 -36.239 1.00 97.56 442 SER A CA 1
ATOM 3387 C C . SER A 1 442 ? -1.139 -1.808 -35.252 1.00 97.56 442 SER A C 1
ATOM 3389 O O . SER A 1 442 ? -0.674 -1.443 -34.177 1.00 97.56 442 SER A O 1
ATOM 3391 N N . LYS A 1 443 ? -2.414 -1.589 -35.606 1.00 97.38 443 LYS A N 1
ATOM 3392 C CA . LYS A 1 443 ? -3.388 -0.869 -34.785 1.00 97.38 443 LYS A CA 1
ATOM 3393 C C . LYS A 1 443 ? -3.718 -1.624 -33.495 1.00 97.38 443 LYS A C 1
ATOM 3395 O O . LYS A 1 443 ? -3.702 -1.020 -32.433 1.00 97.38 443 LYS A O 1
ATOM 3400 N N . GLU A 1 444 ? -3.971 -2.929 -33.572 1.00 96.50 444 GLU A N 1
ATOM 3401 C CA . GLU A 1 444 ? -4.275 -3.741 -32.383 1.00 96.50 444 GLU A CA 1
ATOM 3402 C C . GLU A 1 444 ? -3.093 -3.801 -31.411 1.00 96.50 444 GLU A C 1
ATOM 3404 O O . GLU A 1 444 ? -3.286 -3.721 -30.199 1.00 96.50 444 GLU A O 1
ATOM 3409 N N . ILE A 1 445 ? -1.868 -3.922 -31.935 1.00 97.88 445 ILE A N 1
ATOM 3410 C CA . ILE A 1 445 ? -0.642 -3.899 -31.126 1.00 97.88 445 ILE A CA 1
ATOM 3411 C C . ILE A 1 445 ? -0.492 -2.539 -30.438 1.00 97.88 445 ILE A C 1
ATOM 3413 O O . ILE A 1 445 ? -0.284 -2.482 -29.226 1.00 97.88 445 ILE A O 1
ATOM 3417 N N . GLN A 1 446 ? -0.639 -1.452 -31.201 1.00 98.00 446 GLN A N 1
ATOM 3418 C CA . GLN A 1 446 ? -0.542 -0.091 -30.684 1.00 98.00 446 GLN A CA 1
ATOM 3419 C C . GLN A 1 446 ? -1.560 0.163 -29.566 1.00 98.00 446 GLN A C 1
ATOM 3421 O O . GLN A 1 446 ? -1.163 0.567 -28.479 1.00 98.00 446 GLN A O 1
ATOM 3426 N N . GLU A 1 447 ? -2.842 -0.144 -29.785 1.00 97.12 447 GLU A N 1
ATOM 3427 C CA . GLU A 1 447 ? -3.902 0.076 -28.791 1.00 97.12 447 GLU A CA 1
ATOM 3428 C C . GLU A 1 447 ? -3.636 -0.675 -27.475 1.00 97.12 447 GLU A C 1
ATOM 3430 O O . GLU A 1 447 ? -3.867 -0.140 -26.390 1.00 97.12 447 GLU A O 1
ATOM 3435 N N . LYS A 1 448 ? -3.126 -1.912 -27.545 1.00 96.12 448 LYS A N 1
ATOM 3436 C CA . LYS A 1 448 ? -2.787 -2.703 -26.350 1.00 96.12 448 LYS A CA 1
ATOM 3437 C C . LYS A 1 448 ? -1.618 -2.097 -25.574 1.00 96.12 448 LYS A C 1
ATOM 3439 O O . LYS A 1 448 ? -1.693 -1.994 -24.352 1.00 96.12 448 LYS A O 1
ATOM 3444 N N . LEU A 1 449 ? -0.562 -1.681 -26.271 1.00 97.88 449 LEU A N 1
ATOM 3445 C CA . LEU A 1 449 ? 0.623 -1.087 -25.647 1.00 97.88 449 LEU A CA 1
ATOM 3446 C C . LEU A 1 449 ? 0.330 0.309 -25.074 1.00 97.88 449 LEU A C 1
ATOM 3448 O O . LEU A 1 449 ? 0.766 0.622 -23.967 1.00 97.88 449 LEU A O 1
ATOM 3452 N N . GLU A 1 450 ? -0.468 1.124 -25.762 1.00 97.50 450 GLU A N 1
ATOM 3453 C CA . GLU A 1 450 ? -0.892 2.440 -25.266 1.00 97.50 450 GLU A CA 1
ATOM 3454 C C . GLU A 1 450 ? -1.757 2.325 -24.004 1.00 97.50 450 GLU A C 1
ATOM 3456 O O . GLU A 1 450 ? -1.562 3.089 -23.058 1.00 97.50 450 GLU A O 1
ATOM 3461 N N . ARG A 1 451 ? -2.651 1.326 -23.922 1.00 96.62 451 ARG A N 1
ATOM 3462 C CA . ARG A 1 451 ? -3.418 1.027 -22.691 1.00 96.62 451 ARG A CA 1
ATOM 3463 C C . ARG A 1 451 ? -2.517 0.685 -21.504 1.00 96.62 451 ARG A C 1
ATOM 3465 O O . ARG A 1 451 ? -2.856 0.996 -20.367 1.00 96.62 451 ARG A O 1
ATOM 3472 N N . LEU A 1 452 ? -1.349 0.105 -21.767 1.00 96.50 452 LEU A N 1
ATOM 3473 C CA . LEU A 1 452 ? -0.302 -0.166 -20.778 1.00 96.50 452 LEU A CA 1
ATOM 3474 C C . LEU A 1 452 ? 0.622 1.039 -20.519 1.00 96.50 452 LEU A C 1
ATOM 3476 O O . LEU A 1 452 ? 1.626 0.917 -19.818 1.00 96.50 452 LEU A O 1
ATOM 3480 N N . SER A 1 453 ? 0.258 2.218 -21.033 1.00 96.06 453 SER A N 1
ATOM 3481 C CA . SER A 1 453 ? 0.985 3.488 -20.911 1.00 96.06 453 SER A CA 1
ATOM 3482 C C . SER A 1 453 ? 2.324 3.554 -21.652 1.00 96.06 453 SER A C 1
ATOM 3484 O O . SER A 1 453 ? 3.107 4.470 -21.396 1.00 96.06 453 SER A O 1
ATOM 3486 N N . PHE A 1 454 ? 2.605 2.634 -22.580 1.00 97.62 454 PHE A N 1
ATOM 3487 C CA . PHE A 1 454 ? 3.774 2.773 -23.447 1.00 97.62 454 PHE A CA 1
ATOM 3488 C C . PHE A 1 454 ? 3.592 3.957 -24.395 1.00 97.62 454 PHE A C 1
ATOM 3490 O O . PHE A 1 454 ? 2.528 4.147 -24.984 1.00 97.62 454 PHE A O 1
ATOM 3497 N N . GLY A 1 455 ? 4.657 4.733 -24.590 1.00 97.75 455 GLY A N 1
ATOM 3498 C CA . GLY A 1 455 ? 4.699 5.708 -25.674 1.00 97.75 455 GLY A CA 1
ATOM 3499 C C . GLY A 1 455 ? 4.968 4.983 -26.987 1.00 97.75 455 GLY A C 1
ATOM 3500 O O . GLY A 1 455 ? 6.063 4.454 -27.158 1.00 97.75 455 GLY A O 1
ATOM 3501 N N . VAL A 1 456 ? 3.999 4.946 -27.901 1.00 97.94 456 VAL A N 1
ATOM 3502 C CA . VAL A 1 456 ? 4.109 4.188 -29.155 1.00 97.94 456 VAL A CA 1
ATOM 3503 C C . VAL A 1 456 ? 4.322 5.121 -30.344 1.00 97.94 456 VAL A C 1
ATOM 3505 O O . VAL A 1 456 ? 3.553 6.051 -30.571 1.00 97.94 456 VAL A O 1
ATOM 3508 N N . SER A 1 457 ? 5.361 4.85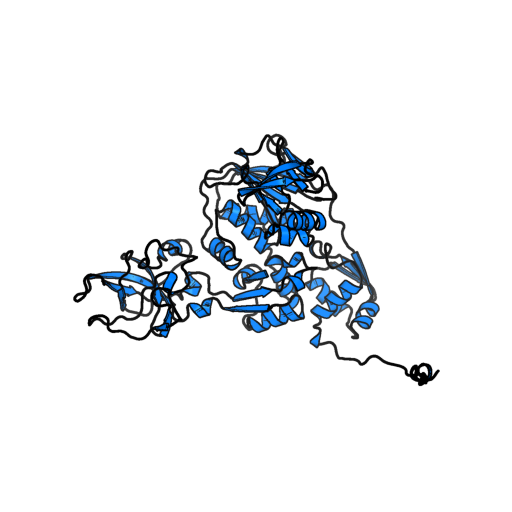1 -31.132 1.00 97.56 457 SER A N 1
ATOM 3509 C CA . SER A 1 457 ? 5.555 5.432 -32.462 1.00 97.56 457 SER A CA 1
ATOM 3510 C C . SER A 1 457 ? 5.694 4.302 -33.475 1.00 97.56 457 SER A C 1
ATOM 3512 O O . SER A 1 457 ? 6.578 3.457 -33.331 1.00 97.56 457 SER A O 1
ATOM 3514 N N . GLU A 1 458 ? 4.816 4.269 -34.476 1.00 96.81 458 GLU A N 1
ATOM 3515 C CA . GLU A 1 458 ? 4.778 3.230 -35.509 1.00 96.81 458 GLU A CA 1
ATOM 3516 C C . GLU A 1 458 ? 5.080 3.821 -36.888 1.00 96.81 458 GLU A C 1
ATOM 3518 O O . GLU A 1 458 ? 4.630 4.916 -37.235 1.00 96.81 458 GLU A O 1
ATOM 3523 N N . SER A 1 459 ? 5.869 3.093 -37.680 1.00 96.31 459 SER A N 1
ATOM 3524 C CA . SER A 1 459 ? 6.090 3.404 -39.090 1.00 96.31 459 SER A CA 1
ATOM 3525 C C . SER A 1 459 ? 6.308 2.132 -39.897 1.00 96.31 459 SER A C 1
ATOM 3527 O O . SER A 1 459 ? 7.327 1.459 -39.758 1.00 96.31 459 SER A O 1
ATOM 3529 N N . LYS A 1 460 ? 5.365 1.817 -40.795 1.00 94.56 460 LYS A N 1
ATOM 3530 C CA . LYS A 1 460 ? 5.452 0.683 -41.740 1.00 94.56 460 LYS A CA 1
ATOM 3531 C C . LYS A 1 460 ? 5.710 -0.673 -41.062 1.00 94.56 460 LYS A C 1
ATOM 3533 O O . LYS A 1 460 ? 6.419 -1.508 -41.616 1.00 94.56 460 LYS A O 1
ATOM 3538 N N . GLY A 1 461 ? 5.114 -0.907 -39.897 1.00 93.75 461 GLY A N 1
ATOM 3539 C CA . GLY A 1 461 ? 5.291 -2.130 -39.119 1.00 93.75 461 GLY A CA 1
ATOM 3540 C C . GLY A 1 461 ? 6.507 -2.127 -38.194 1.00 93.75 461 GLY A C 1
ATOM 3541 O O . GLY A 1 461 ? 6.747 -3.142 -37.554 1.00 93.75 461 GLY A O 1
ATOM 3542 N N . GLU A 1 462 ? 7.254 -1.030 -38.090 1.00 97.94 462 GLU A N 1
ATOM 3543 C CA . GLU A 1 462 ? 8.323 -0.861 -37.102 1.00 97.94 462 GLU A CA 1
ATOM 3544 C C . GLU A 1 462 ? 7.825 -0.004 -35.936 1.00 97.94 462 GLU A C 1
ATOM 3546 O O . GLU A 1 462 ? 7.349 1.115 -36.145 1.00 97.94 462 GLU A O 1
ATOM 3551 N N . PHE A 1 463 ? 7.947 -0.517 -34.712 1.00 98.25 463 PHE A N 1
ATOM 3552 C CA . PHE A 1 463 ? 7.564 0.171 -33.483 1.00 98.25 463 PHE A CA 1
ATOM 3553 C C . PHE A 1 463 ? 8.797 0.677 -32.742 1.00 98.25 463 PHE A C 1
ATOM 3555 O O . PHE A 1 463 ? 9.767 -0.052 -32.544 1.00 98.25 463 PHE A O 1
ATOM 3562 N N . THR A 1 464 ? 8.733 1.925 -32.285 1.00 98.19 464 THR A N 1
ATOM 3563 C CA . THR A 1 464 ? 9.650 2.505 -31.299 1.00 98.19 464 THR A CA 1
ATOM 3564 C C . THR A 1 464 ? 8.850 2.826 -30.046 1.00 98.19 464 THR A C 1
ATOM 3566 O O . THR A 1 464 ? 7.927 3.642 -30.090 1.00 98.19 464 THR A O 1
ATOM 3569 N N . LEU A 1 465 ? 9.188 2.159 -28.947 1.00 98.06 465 LEU A N 1
ATOM 3570 C CA . LEU A 1 465 ? 8.393 2.138 -27.726 1.00 98.06 465 LEU A CA 1
ATOM 3571 C C . LEU A 1 465 ? 9.151 2.807 -26.588 1.00 98.06 465 LEU A C 1
ATOM 3573 O O . LEU A 1 465 ? 10.228 2.351 -26.213 1.00 98.06 465 LEU A O 1
ATOM 3577 N N . SER A 1 466 ? 8.578 3.864 -26.020 1.00 97.38 466 SER A N 1
ATOM 3578 C CA . SER A 1 466 ? 9.044 4.446 -24.764 1.00 97.38 466 SER A CA 1
ATOM 3579 C C . SER A 1 466 ? 8.428 3.677 -23.600 1.00 97.38 466 SER A C 1
ATOM 3581 O O . SER A 1 466 ? 7.204 3.619 -23.460 1.00 97.38 466 SER A O 1
ATOM 3583 N N . VAL A 1 467 ? 9.287 3.066 -22.786 1.00 97.06 467 VAL A N 1
ATOM 3584 C CA . VAL A 1 467 ? 8.877 2.233 -21.653 1.00 97.06 467 VAL A CA 1
ATOM 3585 C C . VAL A 1 467 ? 8.535 3.127 -20.453 1.00 97.06 467 VAL A C 1
ATOM 3587 O O . VAL A 1 467 ? 9.340 4.000 -20.108 1.00 97.06 467 VAL A O 1
ATOM 3590 N N . PRO A 1 468 ? 7.386 2.919 -19.781 1.00 94.88 468 PRO A N 1
ATOM 3591 C CA . PRO A 1 468 ? 7.071 3.620 -18.541 1.00 94.88 468 PRO A CA 1
ATOM 3592 C C . PRO A 1 468 ? 8.152 3.398 -17.480 1.00 94.88 468 PRO A C 1
ATOM 3594 O O . PRO A 1 468 ? 8.641 2.282 -17.309 1.00 94.88 468 PRO A O 1
ATOM 3597 N N . SER A 1 469 ? 8.497 4.433 -16.714 1.00 92.44 469 SER A N 1
ATOM 3598 C CA . SER A 1 469 ? 9.626 4.371 -15.773 1.00 92.44 469 SER A CA 1
ATOM 3599 C C . SER A 1 469 ? 9.483 3.265 -14.719 1.00 92.44 469 SER A C 1
ATOM 3601 O O . SER A 1 469 ? 10.467 2.624 -14.367 1.00 92.44 469 SER A O 1
ATOM 3603 N N . TRP A 1 470 ? 8.256 2.962 -14.285 1.00 92.12 470 TRP A N 1
ATOM 3604 C CA . TRP A 1 470 ? 7.970 1.883 -13.333 1.00 92.12 470 TRP A CA 1
ATOM 3605 C C . TRP A 1 470 ? 8.089 0.465 -13.912 1.00 92.12 470 TRP A C 1
ATOM 3607 O O . TRP A 1 470 ? 8.131 -0.478 -13.129 1.00 92.12 470 TRP A O 1
ATOM 3617 N N . ARG A 1 471 ? 8.136 0.314 -15.243 1.00 94.25 471 ARG A N 1
ATOM 3618 C CA . ARG A 1 471 ? 8.405 -0.952 -15.963 1.00 94.25 471 ARG A CA 1
ATOM 3619 C C . ARG A 1 471 ? 9.855 -1.043 -16.459 1.00 94.25 471 ARG A C 1
ATOM 3621 O O . ARG A 1 471 ? 10.362 -2.107 -16.787 1.00 94.25 471 ARG A O 1
ATOM 3628 N N . ALA A 1 472 ? 10.565 0.082 -16.484 1.00 90.12 472 ALA A N 1
ATOM 3629 C CA . ALA A 1 472 ? 11.958 0.148 -16.918 1.00 90.12 472 ALA A CA 1
ATOM 3630 C C . ALA A 1 472 ? 12.963 -0.374 -15.869 1.00 90.12 472 ALA A C 1
ATOM 3632 O O . ALA A 1 472 ? 14.164 -0.397 -16.135 1.00 90.12 472 ALA A O 1
ATOM 3633 N N . THR A 1 473 ? 12.513 -0.751 -14.665 1.00 86.25 473 THR A N 1
ATOM 3634 C CA . THR A 1 473 ? 13.407 -1.147 -13.563 1.00 86.25 473 THR A CA 1
ATOM 3635 C C . THR A 1 473 ? 13.602 -2.649 -13.398 1.00 86.25 473 THR A C 1
ATOM 3637 O O . THR A 1 473 ? 14.569 -3.041 -12.744 1.00 86.25 473 THR A O 1
ATOM 3640 N N . GLY A 1 474 ? 12.710 -3.484 -13.940 1.00 79.19 474 GLY A N 1
ATOM 3641 C CA . GLY A 1 474 ? 12.682 -4.908 -13.592 1.00 79.19 474 GLY A CA 1
ATOM 3642 C C . GLY A 1 474 ? 12.295 -5.864 -14.712 1.00 79.19 474 GLY A C 1
ATOM 3643 O O . GLY A 1 474 ? 12.784 -6.992 -14.698 1.00 79.19 474 GLY A O 1
ATOM 3644 N N . ASP A 1 475 ? 11.459 -5.444 -15.663 1.00 89.50 475 ASP A N 1
ATOM 3645 C CA . ASP A 1 475 ? 10.832 -6.384 -16.594 1.00 89.50 475 ASP A CA 1
ATOM 3646 C C . ASP A 1 475 ? 10.845 -5.990 -18.067 1.00 89.50 475 ASP A C 1
ATOM 3648 O O . ASP A 1 475 ? 10.792 -6.896 -18.885 1.00 89.50 475 ASP A O 1
ATOM 3652 N N . VAL A 1 476 ? 10.936 -4.706 -18.433 1.00 95.06 476 VAL A N 1
ATOM 3653 C CA . VAL A 1 476 ? 10.885 -4.316 -19.853 1.00 95.06 476 VAL A CA 1
ATOM 3654 C C . VAL A 1 476 ? 12.164 -3.619 -20.304 1.00 95.06 476 VAL A C 1
ATOM 3656 O O . VAL A 1 476 ? 12.442 -2.472 -19.947 1.00 95.06 476 VAL A O 1
ATOM 3659 N N . SER A 1 477 ? 12.938 -4.315 -21.134 1.00 94.50 477 SER A N 1
ATOM 3660 C CA . SER A 1 477 ? 14.223 -3.857 -21.673 1.00 94.50 477 SER A CA 1
ATOM 3661 C C . SER A 1 477 ? 14.564 -4.392 -23.069 1.00 94.50 477 SER A C 1
ATOM 3663 O O . SER A 1 477 ? 15.421 -3.809 -23.739 1.00 94.50 477 SER A O 1
ATOM 3665 N N . ILE A 1 478 ? 13.909 -5.463 -23.529 1.00 95.94 478 ILE A N 1
ATOM 3666 C CA . ILE A 1 478 ? 14.187 -6.128 -24.809 1.00 95.94 478 ILE A CA 1
ATOM 3667 C C . ILE A 1 478 ? 12.911 -6.323 -25.651 1.00 95.94 478 ILE A C 1
ATOM 3669 O O . ILE A 1 478 ? 11.799 -6.221 -25.130 1.00 95.94 478 ILE A O 1
ATOM 3673 N N . PRO A 1 479 ? 13.035 -6.585 -26.969 1.00 97.62 479 PRO A N 1
ATOM 3674 C CA . PRO A 1 479 ? 11.882 -6.793 -27.850 1.00 97.62 479 PRO A CA 1
ATOM 3675 C C . PRO A 1 479 ? 10.949 -7.928 -27.414 1.00 97.62 479 PRO A C 1
ATOM 3677 O O . PRO A 1 479 ? 9.742 -7.830 -27.612 1.00 97.62 479 PRO A O 1
ATOM 3680 N N . GLU A 1 480 ? 11.484 -8.998 -26.828 1.00 97.62 480 GLU A N 1
ATOM 3681 C CA . GLU A 1 480 ? 10.719 -10.141 -26.326 1.00 97.62 480 GLU A CA 1
ATOM 3682 C C . GLU A 1 480 ? 9.761 -9.760 -25.190 1.00 97.62 480 GLU A C 1
ATOM 3684 O O . GLU A 1 480 ? 8.644 -10.273 -25.156 1.00 97.62 480 GLU A O 1
ATOM 3689 N N . ASP A 1 481 ? 10.132 -8.807 -24.334 1.00 97.06 481 ASP A N 1
ATOM 3690 C CA . ASP A 1 481 ? 9.255 -8.318 -23.262 1.00 97.06 481 ASP A CA 1
ATOM 3691 C C . ASP A 1 481 ? 8.005 -7.653 -23.864 1.00 97.06 481 ASP A C 1
ATOM 3693 O O . ASP A 1 481 ? 6.889 -7.802 -23.376 1.00 97.06 481 ASP A O 1
ATOM 3697 N N . ILE A 1 482 ? 8.153 -6.977 -25.008 1.00 97.94 482 ILE A N 1
ATOM 3698 C CA . ILE A 1 482 ? 7.018 -6.397 -25.738 1.00 97.94 482 ILE A CA 1
ATOM 3699 C C . ILE A 1 482 ? 6.123 -7.489 -26.325 1.00 97.94 482 ILE A C 1
ATOM 3701 O O . ILE A 1 482 ? 4.901 -7.338 -26.351 1.00 97.94 482 ILE A O 1
ATOM 3705 N N . VAL A 1 483 ? 6.711 -8.595 -26.790 1.00 97.81 483 VAL A N 1
ATOM 3706 C CA . VAL A 1 483 ? 5.936 -9.753 -27.253 1.00 97.81 483 VAL A CA 1
ATOM 3707 C C . VAL A 1 483 ? 5.067 -10.288 -26.116 1.00 97.81 483 VAL A C 1
ATOM 3709 O O . VAL A 1 483 ? 3.884 -10.542 -26.341 1.00 97.81 483 VAL A O 1
ATOM 3712 N N . GLU A 1 484 ? 5.618 -10.409 -24.906 1.00 96.44 484 GLU A N 1
ATOM 3713 C CA . GLU A 1 484 ? 4.871 -10.822 -23.714 1.00 96.44 484 GLU A CA 1
ATOM 3714 C C . GLU A 1 484 ? 3.718 -9.855 -23.401 1.00 96.44 484 GLU A C 1
ATOM 3716 O O . GLU A 1 484 ? 2.575 -10.299 -23.258 1.00 96.44 484 GLU A O 1
ATOM 3721 N N . GLU A 1 485 ? 3.978 -8.541 -23.379 1.00 97.00 485 GLU A N 1
ATOM 3722 C CA . GLU A 1 485 ? 2.961 -7.515 -23.105 1.00 97.00 485 GLU A CA 1
ATOM 3723 C C . GLU A 1 485 ? 1.807 -7.546 -24.118 1.00 97.00 485 GLU A C 1
ATOM 3725 O O . GLU A 1 485 ? 0.635 -7.446 -23.749 1.00 97.00 485 GLU A O 1
ATOM 3730 N N . VAL A 1 486 ? 2.113 -7.722 -25.406 1.00 97.50 486 VAL A N 1
ATOM 3731 C CA . VAL A 1 486 ? 1.082 -7.845 -26.445 1.00 97.50 486 VAL A CA 1
ATOM 3732 C C . VAL A 1 486 ? 0.308 -9.150 -26.283 1.00 97.50 486 VAL A C 1
ATOM 3734 O O . VAL A 1 486 ? -0.921 -9.142 -26.363 1.00 97.50 486 VAL A O 1
ATOM 3737 N N . ALA A 1 487 ? 1.000 -10.266 -26.045 1.00 96.12 487 ALA A N 1
ATOM 3738 C CA . ALA A 1 487 ? 0.385 -11.583 -25.949 1.00 96.12 487 ALA A CA 1
ATOM 3739 C C . ALA A 1 487 ? -0.549 -11.697 -24.734 1.00 96.12 487 ALA A C 1
ATOM 3741 O O . ALA A 1 487 ? -1.672 -12.182 -24.881 1.00 96.12 487 ALA A O 1
ATOM 3742 N N . ARG A 1 488 ? -0.149 -11.193 -23.557 1.00 95.12 488 ARG A N 1
ATOM 3743 C CA . ARG A 1 488 ? -1.000 -11.221 -22.353 1.00 95.12 488 ARG A CA 1
ATOM 3744 C C . ARG A 1 488 ? -2.235 -10.330 -22.507 1.00 95.12 488 ARG A C 1
ATOM 3746 O O . ARG A 1 488 ? -3.332 -10.737 -22.152 1.00 95.12 488 ARG A O 1
ATOM 3753 N N . MET A 1 489 ? -2.088 -9.164 -23.144 1.00 95.69 489 MET A N 1
ATOM 3754 C CA . MET A 1 489 ? -3.205 -8.254 -23.438 1.00 95.69 489 MET A CA 1
ATOM 3755 C C . MET A 1 489 ? -4.097 -8.744 -24.581 1.00 95.69 489 MET A C 1
ATOM 3757 O O . MET A 1 489 ? -5.228 -8.280 -24.749 1.00 95.69 489 MET A O 1
ATOM 3761 N N . TYR A 1 490 ? -3.586 -9.622 -25.439 1.00 93.88 490 TYR A N 1
ATOM 3762 C CA . TYR A 1 490 ? -4.388 -10.361 -26.408 1.00 93.88 490 TYR A CA 1
ATOM 3763 C C . TYR A 1 490 ? -5.153 -11.512 -25.739 1.00 93.88 490 TYR A C 1
ATOM 3765 O O . TYR A 1 490 ? -6.277 -11.803 -26.143 1.00 93.88 490 TYR A O 1
ATOM 3773 N N . GLY A 1 491 ? -4.584 -12.093 -24.683 1.00 92.56 491 GLY A N 1
ATOM 3774 C CA . GLY A 1 491 ? -5.125 -13.221 -23.936 1.00 92.56 491 GLY A CA 1
ATOM 3775 C C . GLY A 1 491 ? -4.568 -14.532 -24.475 1.00 92.56 491 GLY A C 1
ATOM 3776 O O . GLY A 1 491 ? -4.774 -14.870 -25.642 1.00 92.56 491 GLY A O 1
ATOM 3777 N N . TYR A 1 492 ? -3.867 -15.285 -23.627 1.00 91.38 492 TYR A N 1
ATOM 3778 C CA . TYR A 1 492 ? -3.222 -16.537 -24.036 1.00 91.38 492 TYR A CA 1
ATOM 3779 C C . TYR A 1 492 ? -4.222 -17.584 -24.535 1.00 91.38 492 TYR A C 1
ATOM 3781 O O . TYR A 1 492 ? -3.928 -18.286 -25.499 1.00 91.38 492 TYR A O 1
ATOM 3789 N N . ASP A 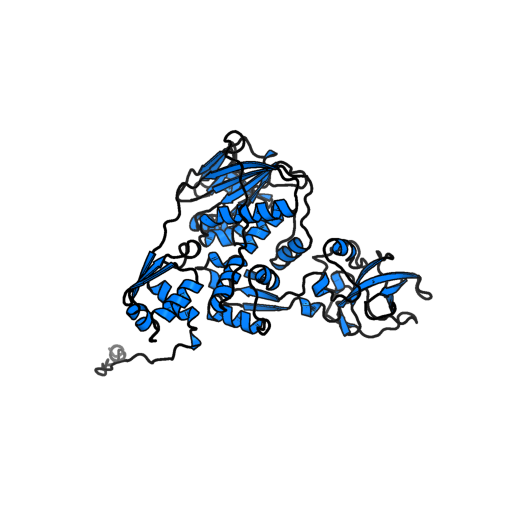1 493 ? -5.436 -17.610 -23.985 1.00 90.56 493 ASP A N 1
ATOM 3790 C CA . ASP A 1 493 ? -6.503 -18.520 -24.425 1.00 90.56 493 ASP A CA 1
ATOM 3791 C C . ASP A 1 493 ? -6.985 -18.250 -25.862 1.00 90.56 493 ASP A C 1
ATOM 3793 O O . ASP A 1 493 ? -7.573 -19.120 -26.503 1.00 90.56 493 ASP A O 1
ATOM 3797 N N . ASN A 1 494 ? -6.702 -17.062 -26.407 1.00 90.94 494 ASN A N 1
ATOM 3798 C CA . ASN A 1 494 ? -7.049 -16.698 -27.782 1.00 90.94 494 ASN A CA 1
ATOM 3799 C C . ASN A 1 494 ? -5.981 -17.149 -28.805 1.00 90.94 494 ASN A C 1
ATOM 3801 O O . ASN A 1 494 ? -6.146 -16.971 -30.025 1.00 90.94 494 ASN A O 1
ATOM 3805 N N . ILE A 1 495 ? -4.861 -17.710 -28.337 1.00 90.69 495 ILE A N 1
ATOM 3806 C CA . ILE A 1 495 ? -3.774 -18.216 -29.177 1.00 90.69 495 ILE A CA 1
ATOM 3807 C C . ILE A 1 495 ? -4.054 -19.689 -29.496 1.00 90.69 495 ILE A C 1
ATOM 3809 O O . ILE A 1 495 ? -4.033 -20.554 -28.625 1.00 90.69 495 ILE A O 1
ATOM 3813 N N . GLU A 1 496 ? -4.324 -19.993 -30.769 1.00 90.06 496 GLU A N 1
ATOM 3814 C CA . GLU A 1 496 ? -4.552 -21.374 -31.201 1.00 90.06 496 GLU A CA 1
ATOM 3815 C C . GLU A 1 496 ? -3.268 -22.189 -31.104 1.00 90.06 496 GLU A C 1
ATOM 3817 O O . GLU A 1 496 ? -2.197 -21.769 -31.547 1.00 90.06 496 GLU A O 1
ATOM 3822 N N . PHE A 1 497 ? -3.405 -23.410 -30.597 1.00 90.06 497 PHE A N 1
ATOM 3823 C CA . PHE A 1 497 ? -2.316 -24.364 -30.613 1.00 90.06 497 PHE A CA 1
ATOM 3824 C C . PHE A 1 497 ? -1.962 -24.760 -32.052 1.00 90.06 497 PHE A C 1
ATOM 3826 O O . PHE A 1 497 ? -2.770 -25.349 -32.775 1.00 90.06 497 PHE A O 1
ATOM 3833 N N . VAL A 1 498 ? -0.711 -24.510 -32.434 1.00 87.88 498 VAL A N 1
ATOM 3834 C CA . VAL A 1 498 ? -0.117 -25.003 -33.676 1.00 87.88 498 VAL A CA 1
ATOM 3835 C C . VAL A 1 498 ? 1.012 -25.958 -33.314 1.00 87.88 498 VAL A C 1
ATOM 3837 O O . VAL A 1 498 ? 1.995 -25.571 -32.683 1.00 87.88 498 VAL A O 1
ATOM 3840 N N . ALA A 1 499 ? 0.881 -27.224 -33.716 1.00 88.50 499 ALA A N 1
ATOM 3841 C CA . ALA A 1 499 ? 1.919 -28.215 -33.461 1.00 88.50 499 ALA A CA 1
ATOM 3842 C C . ALA A 1 499 ? 3.237 -27.809 -34.152 1.00 88.50 499 ALA A C 1
ATOM 3844 O O . ALA A 1 499 ? 3.214 -27.384 -35.314 1.00 88.50 499 ALA A O 1
ATOM 3845 N N . PRO A 1 500 ? 4.396 -27.975 -33.490 1.00 88.06 500 PRO A N 1
ATOM 3846 C CA . PRO A 1 500 ? 5.674 -27.674 -34.112 1.00 88.06 500 PRO A CA 1
ATOM 3847 C C . PRO A 1 500 ? 5.876 -28.564 -35.340 1.00 88.06 500 PRO A C 1
ATOM 3849 O O . PRO A 1 500 ? 5.662 -29.779 -35.305 1.00 88.06 500 PRO A O 1
ATOM 3852 N N . LYS A 1 501 ? 6.317 -27.961 -36.446 1.00 88.00 501 LYS A N 1
ATOM 3853 C CA . LYS A 1 501 ? 6.617 -28.702 -37.670 1.00 88.00 501 LYS A CA 1
ATOM 3854 C C . LYS A 1 501 ? 7.943 -29.443 -37.505 1.00 88.00 501 LYS A C 1
ATOM 3856 O O . LYS A 1 501 ? 9.011 -28.875 -37.713 1.00 88.00 501 LYS A O 1
ATOM 3861 N N . ILE A 1 502 ? 7.866 -30.724 -37.161 1.00 89.19 502 ILE A N 1
ATOM 3862 C CA . ILE A 1 502 ? 9.028 -31.613 -37.103 1.00 89.19 502 ILE A CA 1
ATOM 3863 C C . ILE A 1 502 ? 9.205 -32.264 -38.477 1.00 89.19 502 ILE A C 1
ATOM 3865 O O . ILE A 1 502 ? 8.353 -33.028 -38.929 1.00 89.19 502 ILE A O 1
ATOM 3869 N N . ILE A 1 503 ? 10.315 -31.961 -39.153 1.00 89.31 503 ILE A N 1
ATOM 3870 C CA . ILE A 1 503 ? 10.694 -32.630 -40.402 1.00 89.31 503 ILE A CA 1
ATOM 3871 C C . ILE A 1 503 ? 11.566 -33.833 -40.036 1.00 89.31 503 ILE A C 1
ATOM 3873 O O . ILE A 1 503 ? 12.713 -33.681 -39.624 1.00 89.31 503 ILE A O 1
ATOM 3877 N N . LEU A 1 504 ? 11.011 -35.038 -40.166 1.00 87.38 504 LEU A N 1
ATOM 3878 C CA . LEU A 1 504 ? 11.754 -36.284 -39.984 1.00 87.38 504 LEU A CA 1
ATOM 3879 C C . LEU A 1 504 ? 12.425 -36.661 -41.311 1.00 87.38 504 LEU A C 1
ATOM 3881 O O . LEU A 1 504 ? 11.773 -37.192 -42.205 1.00 87.38 504 LEU A O 1
ATOM 3885 N N . GLU A 1 505 ? 13.718 -36.370 -41.454 1.00 87.62 505 GLU A N 1
ATOM 3886 C CA . GLU A 1 505 ? 14.445 -36.637 -42.707 1.00 87.62 505 GLU A CA 1
ATOM 3887 C C . GLU A 1 505 ? 14.770 -38.124 -42.901 1.00 87.62 505 GLU A C 1
ATOM 3889 O O . GLU A 1 505 ? 14.632 -38.666 -43.996 1.00 87.62 505 GLU A O 1
ATOM 3894 N N . ARG A 1 506 ? 15.209 -38.802 -41.835 1.00 86.62 506 ARG A N 1
ATOM 3895 C CA . ARG A 1 506 ? 15.470 -40.246 -41.822 1.00 86.62 506 ARG A CA 1
ATOM 3896 C C . ARG A 1 506 ? 15.476 -40.780 -40.398 1.00 86.62 506 ARG A C 1
ATOM 3898 O O . ARG A 1 506 ? 15.876 -40.079 -39.471 1.00 86.62 506 ARG A O 1
ATOM 3905 N N . ALA A 1 507 ? 15.116 -42.049 -40.235 1.00 82.81 507 ALA A N 1
ATOM 3906 C CA . ALA A 1 507 ? 15.390 -42.757 -38.995 1.00 82.81 507 ALA A CA 1
ATOM 3907 C C . ALA A 1 507 ? 16.909 -42.909 -38.834 1.00 82.81 507 ALA A C 1
ATOM 3909 O O . ALA A 1 507 ? 17.584 -43.464 -39.705 1.00 82.81 507 ALA A O 1
ATOM 3910 N N . ILE A 1 508 ? 17.455 -42.423 -37.723 1.00 79.81 508 ILE A N 1
ATOM 3911 C CA . ILE A 1 508 ? 18.811 -42.779 -37.319 1.00 79.81 508 ILE A CA 1
ATOM 3912 C C . ILE A 1 508 ? 18.682 -44.095 -36.557 1.00 79.81 508 ILE A C 1
ATOM 3914 O O . ILE A 1 508 ? 18.259 -44.113 -35.404 1.00 79.81 508 ILE A O 1
ATOM 3918 N N . PHE A 1 509 ? 19.008 -45.209 -37.213 1.00 73.50 509 PHE A N 1
ATOM 3919 C CA . PHE A 1 509 ? 19.209 -46.473 -36.512 1.00 73.50 509 PHE A CA 1
ATOM 3920 C C . PHE A 1 509 ? 20.459 -46.313 -35.641 1.00 73.50 509 PHE A C 1
ATOM 3922 O O . PHE A 1 509 ? 21.572 -46.342 -36.159 1.00 73.50 509 PHE A O 1
ATOM 3929 N N . GLN A 1 510 ? 20.279 -46.072 -34.342 1.00 69.19 510 GLN A N 1
ATOM 3930 C CA . GLN A 1 510 ? 21.332 -46.250 -33.345 1.00 69.19 510 GLN A CA 1
ATOM 3931 C C . GLN A 1 510 ? 21.289 -47.724 -32.922 1.00 69.19 510 GLN A C 1
ATOM 3933 O O . GLN A 1 510 ? 20.370 -48.104 -32.194 1.00 69.19 510 GLN A O 1
ATOM 3938 N N . PRO A 1 511 ? 22.221 -48.584 -33.386 1.00 69.50 511 PRO A N 1
ATOM 3939 C CA . PRO A 1 511 ? 22.342 -49.929 -32.841 1.00 69.50 511 PRO A CA 1
ATOM 3940 C C . PRO A 1 511 ? 22.580 -49.806 -31.330 1.00 69.50 511 PRO A C 1
ATOM 3942 O O . PRO A 1 511 ? 23.281 -48.882 -30.904 1.00 69.50 511 PRO A O 1
ATOM 3945 N N . PRO A 1 512 ? 21.990 -50.678 -30.506 1.00 63.03 512 PRO A N 1
ATOM 3946 C CA . PRO A 1 512 ? 21.906 -50.433 -29.082 1.00 63.03 512 PRO A CA 1
ATOM 3947 C C . PRO A 1 512 ? 23.296 -50.446 -28.444 1.00 63.03 512 PRO A C 1
ATOM 3949 O O . PRO A 1 512 ? 24.127 -51.320 -28.700 1.00 63.03 512 PRO A O 1
ATOM 3952 N N . TYR A 1 513 ? 23.486 -49.520 -27.508 1.00 55.72 513 TYR A N 1
ATOM 3953 C CA . TYR A 1 513 ? 24.531 -49.547 -26.482 1.00 55.72 513 TYR A CA 1
ATOM 3954 C C . TYR A 1 513 ? 24.532 -50.875 -25.669 1.00 55.72 513 TYR A C 1
ATOM 3956 O O . TYR A 1 513 ? 25.446 -51.118 -24.886 1.00 55.72 513 TYR A O 1
ATOM 3964 N N . ASP A 1 514 ? 23.554 -51.767 -25.892 1.00 55.03 514 ASP A N 1
ATOM 3965 C CA . ASP A 1 514 ? 23.449 -53.122 -25.332 1.00 55.03 514 ASP A CA 1
ATOM 3966 C C . ASP A 1 514 ? 24.412 -54.156 -25.945 1.00 55.03 514 ASP A C 1
ATOM 3968 O O . ASP A 1 514 ? 24.599 -55.224 -25.364 1.00 55.03 514 ASP A O 1
ATOM 3972 N N . ALA A 1 515 ? 25.089 -53.861 -27.062 1.00 55.97 515 ALA A N 1
ATOM 3973 C CA . ALA A 1 515 ? 26.127 -54.754 -27.601 1.00 55.97 515 ALA A CA 1
ATOM 3974 C C . ALA A 1 515 ? 27.466 -54.685 -26.829 1.00 55.97 515 ALA A C 1
ATOM 3976 O O . ALA A 1 515 ? 28.320 -55.551 -26.998 1.00 55.97 515 ALA A O 1
ATOM 3977 N N . LEU A 1 516 ? 27.658 -53.687 -25.955 1.00 55.28 516 LEU A N 1
ATOM 3978 C CA . LEU A 1 516 ? 28.903 -53.474 -25.196 1.00 55.28 516 LEU A CA 1
ATOM 3979 C C . LEU A 1 516 ? 28.924 -54.151 -23.809 1.00 55.28 516 LEU A C 1
ATOM 3981 O O . LEU A 1 516 ? 29.890 -53.986 -23.069 1.00 55.28 516 LEU A O 1
ATOM 3985 N N . ARG A 1 517 ? 27.889 -54.926 -23.444 1.00 55.59 517 ARG A N 1
ATOM 3986 C CA . ARG A 1 517 ? 27.845 -55.741 -22.206 1.00 55.59 517 ARG A CA 1
ATOM 3987 C C . ARG A 1 517 ? 28.170 -57.229 -22.411 1.00 55.59 517 ARG A C 1
ATOM 3989 O O . ARG A 1 517 ? 28.078 -57.995 -21.456 1.00 55.59 517 ARG A O 1
ATOM 3996 N N . GLN A 1 518 ? 28.542 -57.645 -23.623 1.00 52.00 518 GLN A N 1
ATOM 3997 C CA . GLN A 1 518 ? 28.981 -59.016 -23.921 1.00 52.00 518 GLN A CA 1
ATOM 3998 C C . GLN A 1 518 ? 30.431 -59.073 -24.424 1.00 52.00 518 GLN A C 1
ATOM 4000 O O . GLN A 1 518 ? 30.702 -59.652 -25.475 1.00 52.00 518 GLN A O 1
ATOM 4005 N N . VAL A 1 519 ? 31.364 -58.489 -23.667 1.00 47.66 519 VAL A N 1
ATOM 4006 C CA . VAL A 1 519 ? 32.792 -58.848 -23.736 1.00 47.66 519 VAL A CA 1
ATOM 4007 C C . VAL A 1 519 ? 33.333 -59.004 -22.327 1.00 47.66 519 VAL A C 1
ATOM 4009 O O . VAL A 1 519 ? 33.099 -58.077 -21.518 1.00 47.66 519 VAL A O 1
#

Secondary structure (DSSP, 8-state):
-EEEHHHHHHH----TT--HHHHHHHHHHHT--EEEEEETTGGGTTEEEEEEEEEEE-TT-TT-EEEEEE-SSSSPEEEEE--SS--TT-EEEEEPTT-EE-GGG-SS-EE---EEETTEEE-SEEPBGGGGT-TTTS--SSTT-B-B-GGGGGTS---TT-BHHHHTT---EEEEE-TTTTTT-GGGSSHHHHHHHHHHHHT----------PPPPP-TTT-EEEES-TTT-SEEEEEEEE--SSPPPPHHHHHHHHHTTPPP--HHHHHHHHHHHHHS--EEEEETTTS-SSEEEEEEPPTTEEEEBTTS-EEEE-TT-EEEE-SSSEEEETTTEEBSTTB--TT--EEEEEEEE--HHHHHHHHHHHT---HHHHHHTT---TTHHHHHHHHHHHHHHHH-TT-EEEEEEEE-SSPPPPPEEEEEHHHHHHHHTS---HHHHHHHHHHTT-EEEEETTEEEEEPPTTTTTTT-SSHHHHHHHHHHHH-GGGS-----------------GGGGG--

Mean predicted aligned error: 6.66 Å

Radius of gyration: 28.9 Å; Cα contacts (8 Å, |Δi|>4): 1068; chains: 1; bounding box: 74×85×81 Å

Nearest PDB structures (foldseek):
  4p72-assembly1_A  TM=8.492E-01  e=1.820E-52  Pseudomonas aeruginosa PAO1
  2rhq-assembly1_B-2  TM=8.688E-01  e=2.761E-49  Staphylococcus haemolyticus
  2rhs-assembly1_D  TM=9.036E-01  e=6.998E-47  Staphylococcus haemolyticus
  2rhs-assembly1_B  TM=8.956E-01  e=2.532E-46  Staphylococcus haemolyticus
  7db7-assembly1_B  TM=7.891E-01  e=3.541E-46  Mycobacterium tuberculosis H37Rv